Protein AF-A0A819B4U9-F1 (afdb_monomer_lite)

pLDDT: mean 70.28, std 16.07, range [28.38, 93.06]

Secondary structure (DSSP, 8-state):
-HHHHHHHHHHHTTT-----EEEEEGGGBTTGGG-SPPTTPPP---------STT-BPPPTT-SEEEEE--SS--HHHHHHHHHHHHHHHHHHHHHHSTTTS-TT----S--PPP--EEE-S--HHHHHHHHHHHHTT--EEEEETS-HHHHHHHHHHHHHHHHHHHHHHTTTT-HHHHHHHHHHHHHHHHHHHHHHHHHHHTT---SHHHHHHHHHHHHHHHHTGGGEEEEETTT--S-HHHHHHHHHHHHHHHHHHH-TT--S---HHHHHHHHHHHHT--TTHHHHHHHH-S-TT--S-HHHHHHHHHHHHHHHHHHHHHT-HHHHHHHHHTT--GGGS-HHHHHHHHHHH--THHHHHHHHHHHTT---SS-HHHHHHHHHHHHHHH-HHHHHHHHHHHTT-HHHHHHHHTTSS-HHHHHHHHHHHHHHHHHH-STTHHHHHHHHHHHHHHHHHHHHHHHHH-HHHHHHHHHSPPTTTT---HHHHHHHTT-HHHHTSHHHHHHHHHHHHHHHHHHHHHHHHHHHHGGGSTTTHHHHHHHHHHIIIIIHHHHHHHHHHHHHHHHHHHHHH-----------TT--------SS--S---HHHHHHHHHHHHHHHHTT---SPPTT-----HHHHHHHHHHHHHHHHIIIIIIHHHHHHHH-

Foldseek 3Di:
DVLVVLVVLVVVVVPDDDAAEAEEELVQAPVCVVDDDDPPDDDDDDDDDPDPDPSHDHDRPRHPYYDYDHDPDPDPLVSLLVVLVVLVVVQVVVQPVVCPPPPPPPVLVDGPGDAAEAEDQADAVSVLVSVLVSLVVLHFYEQECPSDHPSNLLQVLLVLLVVLVVVCVVPPPDDDVVNVVSVVVNVVSLVVSLVSNVVRVVVVDDDDDVVSVVSVVSSVSSNVRSLLYDYHHPPVNPDDPLVRRLSNVLSSLVVCVVVVVDDPDSDDSVLNSLVSCLVSVPPPPPVVVCVLVVPDPVPPDDPVSVVCLAVSLQSSLLVNLLVLPLVSNLSSVVVPHDQLSDDLVSLVVSLVSLDDCVVVVVVVVCVVVPPDPVDDVVVVVVVVSVVQCVQPVLLVSLVSCLVSVSLSNNVSSLVVDPLSLQSLLVSLQSLLVVLVVDPVCNVVSNVSSLVSLLVSLVVLLVVCVVPLVVSLVLQVDQDPDPRSDGSVVSCVVRVSVSNCPRPSNVVNVVVVVVVVVVVVVVVVVVVLVVCLPPPPCNVVSVLVVCCCPPPVVVLVVVLVVLLVVLLVVLVVLQPPDFDQDFDDDPPPDDDDRDRPDDPDPDDSVNVLVLLQVVVVCVVVVNDPDDSPRGPDPDPVSSVVNNVSSVVSCCCVVPVSVVVSVVSSD

Structure (mmCIF, N/CA/C/O backbone):
data_AF-A0A819B4U9-F1
#
_entry.id   AF-A0A819B4U9-F1
#
loop_
_atom_site.group_PDB
_atom_site.id
_atom_site.type_symbol
_atom_site.label_atom_id
_atom_site.label_alt_id
_atom_site.label_comp_id
_atom_site.label_asym_id
_atom_site.label_entity_id
_atom_site.label_seq_id
_atom_site.pdbx_PDB_ins_code
_atom_site.Cartn_x
_atom_site.Cartn_y
_atom_site.Cartn_z
_atom_site.occupancy
_atom_site.B_iso_or_equiv
_atom_site.auth_seq_id
_atom_site.auth_comp_id
_atom_site.auth_asym_id
_atom_site.auth_atom_id
_atom_site.pdbx_PDB_model_num
ATOM 1 N N . MET A 1 1 ? -36.085 -0.242 20.014 1.00 65.38 1 MET A N 1
ATOM 2 C CA . MET A 1 1 ? -34.631 -0.348 19.761 1.00 65.38 1 MET A CA 1
ATOM 3 C C . MET A 1 1 ? -34.239 -1.633 19.045 1.00 65.38 1 MET A C 1
ATOM 5 O O . MET A 1 1 ? -33.803 -1.528 17.912 1.00 65.38 1 MET A O 1
ATOM 9 N N . ILE A 1 2 ? -34.438 -2.826 19.621 1.00 74.75 2 ILE A N 1
ATOM 10 C CA . ILE A 1 2 ? -34.014 -4.103 18.994 1.00 74.75 2 ILE A CA 1
ATOM 11 C C . ILE A 1 2 ? -34.643 -4.323 17.602 1.00 74.75 2 ILE A C 1
ATOM 13 O O . ILE A 1 2 ? -33.929 -4.668 16.667 1.00 74.75 2 ILE A O 1
ATOM 17 N N . LYS A 1 3 ? -35.936 -4.002 17.428 1.00 77.38 3 LYS A N 1
ATOM 18 C CA . LYS A 1 3 ? -36.603 -4.029 16.109 1.00 77.38 3 LYS A CA 1
ATOM 19 C C . LYS A 1 3 ? -35.938 -3.111 15.073 1.00 77.38 3 LYS A C 1
ATOM 21 O O . LYS A 1 3 ? -35.860 -3.461 13.906 1.00 77.38 3 LYS A O 1
ATOM 26 N N . LEU A 1 4 ? -35.421 -1.957 15.509 1.00 79.44 4 LEU A N 1
ATOM 27 C CA . LEU A 1 4 ? -34.761 -0.983 14.632 1.00 79.44 4 LEU A CA 1
ATOM 28 C C . LEU A 1 4 ? -33.449 -1.559 14.071 1.00 79.44 4 LEU A C 1
ATOM 30 O O . LEU A 1 4 ? -33.202 -1.472 12.873 1.00 79.44 4 LEU A O 1
ATOM 34 N N . VAL A 1 5 ? -32.663 -2.224 14.927 1.00 80.81 5 VAL A N 1
ATOM 35 C CA . VAL A 1 5 ? -31.443 -2.949 14.527 1.00 80.81 5 VAL A CA 1
ATOM 36 C C . VAL A 1 5 ? -31.783 -4.106 13.582 1.00 80.81 5 VAL A C 1
ATOM 38 O O . VAL A 1 5 ? -31.091 -4.334 12.596 1.00 80.81 5 VAL A O 1
ATOM 41 N N . GLY A 1 6 ? -32.886 -4.814 13.839 1.00 77.44 6 GLY A N 1
ATOM 42 C CA . GLY A 1 6 ? -33.383 -5.855 12.940 1.00 77.44 6 GLY A CA 1
ATOM 43 C C . GLY A 1 6 ? -33.722 -5.317 11.548 1.00 77.44 6 GLY A C 1
ATOM 44 O O . GLY A 1 6 ? -33.319 -5.909 10.548 1.00 77.44 6 GLY A O 1
ATOM 45 N N . THR A 1 7 ? -34.417 -4.180 11.457 1.00 79.62 7 THR A N 1
ATOM 46 C CA . THR A 1 7 ? -34.771 -3.573 10.164 1.00 79.62 7 THR A CA 1
ATOM 47 C C . THR A 1 7 ? -33.556 -3.087 9.376 1.00 79.62 7 THR A C 1
ATOM 49 O O . THR A 1 7 ? -33.532 -3.260 8.162 1.00 79.62 7 THR A O 1
ATOM 52 N N . THR A 1 8 ? -32.527 -2.549 10.042 1.00 79.56 8 THR A N 1
ATOM 53 C CA . THR A 1 8 ? -31.286 -2.121 9.370 1.00 79.56 8 THR A CA 1
ATOM 54 C C . THR A 1 8 ? -30.471 -3.309 8.866 1.00 79.56 8 THR A C 1
ATOM 56 O O . THR A 1 8 ? -29.912 -3.269 7.777 1.00 79.56 8 THR A O 1
ATOM 59 N N . LEU A 1 9 ? -30.456 -4.424 9.602 1.00 77.38 9 LEU A N 1
ATOM 60 C CA . LEU A 1 9 ? -29.798 -5.643 9.123 1.00 77.38 9 LEU A CA 1
ATOM 61 C C . LEU A 1 9 ? -30.454 -6.182 7.847 1.00 77.38 9 LEU A C 1
ATOM 63 O O . LEU A 1 9 ? -29.763 -6.695 6.976 1.00 77.38 9 LEU A O 1
ATOM 67 N N . GLN A 1 10 ? -31.773 -6.037 7.703 1.00 71.44 10 GLN A N 1
ATOM 68 C CA . GLN A 1 10 ? -32.486 -6.477 6.504 1.00 71.44 10 GLN A CA 1
ATOM 69 C C . GLN A 1 10 ? -32.170 -5.624 5.271 1.00 71.44 10 GLN A C 1
ATOM 71 O O . GLN A 1 10 ? -32.164 -6.155 4.161 1.00 71.44 10 GLN A O 1
ATOM 76 N N . THR A 1 11 ? -31.918 -4.323 5.443 1.00 66.56 11 THR A N 1
ATOM 77 C CA . THR A 1 11 ? -31.529 -3.447 4.329 1.00 66.56 11 THR A CA 1
ATOM 78 C C . THR A 1 11 ? -30.106 -3.731 3.851 1.00 66.56 11 THR A C 1
ATOM 80 O O . THR A 1 11 ? -29.866 -3.695 2.647 1.00 66.56 11 THR A O 1
ATOM 83 N N . ASP A 1 12 ? -29.202 -4.097 4.767 1.00 59.16 12 ASP A N 1
ATOM 84 C CA . ASP A 1 12 ? -27.773 -4.298 4.475 1.00 59.16 12 ASP A CA 1
ATOM 85 C C . ASP A 1 12 ? -27.405 -5.756 4.125 1.00 59.16 12 ASP A C 1
ATOM 87 O O . ASP A 1 12 ? -26.353 -6.018 3.536 1.00 59.16 12 ASP A O 1
ATOM 91 N N . ALA A 1 13 ? -28.284 -6.724 4.418 1.00 53.62 13 ALA A N 1
ATOM 92 C CA . ALA A 1 13 ? -28.069 -8.158 4.170 1.00 53.62 13 ALA A CA 1
ATOM 93 C C . ALA A 1 13 ? -27.873 -8.542 2.687 1.00 53.62 13 ALA A C 1
ATOM 95 O O . ALA A 1 13 ? -27.577 -9.697 2.384 1.00 53.62 13 ALA A O 1
ATOM 96 N N . VAL A 1 14 ? -28.029 -7.607 1.747 1.00 52.91 14 VAL A N 1
ATOM 97 C CA . VAL A 1 14 ? -27.799 -7.858 0.316 1.00 52.91 14 VAL A CA 1
ATOM 98 C C . VAL A 1 14 ? -26.300 -7.993 -0.006 1.00 52.91 14 VAL A C 1
ATOM 100 O O . VAL A 1 14 ? -25.956 -8.671 -0.974 1.00 52.91 14 VAL A O 1
ATOM 103 N N . GLU A 1 15 ? -25.402 -7.412 0.804 1.00 49.66 15 GLU A N 1
ATOM 104 C CA . GLU A 1 15 ? -23.963 -7.358 0.490 1.00 49.66 15 GLU A CA 1
ATOM 105 C C . GLU A 1 15 ? -23.067 -8.225 1.395 1.00 49.66 15 GLU A C 1
ATOM 107 O O . GLU A 1 15 ? -22.071 -8.762 0.903 1.00 49.66 15 GLU A O 1
ATOM 112 N N . THR A 1 16 ? -23.402 -8.430 2.679 1.00 54.53 16 THR A N 1
ATOM 113 C CA . THR A 1 16 ? -22.626 -9.296 3.596 1.00 54.53 16 THR A CA 1
ATOM 114 C C . THR A 1 16 ? -23.483 -9.918 4.710 1.00 54.53 16 THR A C 1
ATOM 116 O O . THR A 1 16 ? -24.297 -9.237 5.327 1.00 54.53 16 THR A O 1
ATOM 119 N N . ASP A 1 17 ? -23.268 -11.205 5.016 1.00 68.31 17 ASP A N 1
ATOM 120 C CA . ASP A 1 17 ? -23.892 -11.886 6.165 1.00 68.31 17 ASP A CA 1
ATOM 121 C C . ASP A 1 17 ? -23.280 -11.373 7.484 1.00 68.31 17 ASP A C 1
ATOM 123 O O . ASP A 1 17 ? -22.279 -11.906 7.975 1.00 68.31 17 ASP A O 1
ATOM 127 N N . VAL A 1 18 ? -23.859 -10.319 8.065 1.00 78.62 18 VAL A N 1
ATOM 128 C CA . VAL A 1 18 ? -23.417 -9.775 9.359 1.00 78.62 18 VAL A CA 1
ATOM 129 C C . VAL A 1 18 ? -23.962 -10.645 10.505 1.00 78.62 18 VAL A C 1
ATOM 131 O O . VAL A 1 18 ? -25.180 -10.756 10.670 1.00 78.62 18 VAL A O 1
ATOM 134 N N . PRO A 1 19 ? -23.108 -11.268 11.343 1.00 82.75 19 PRO A N 1
ATOM 135 C CA . PRO A 1 19 ? -23.584 -12.059 12.470 1.00 82.75 19 PRO A CA 1
ATOM 136 C C . PRO A 1 19 ? -24.157 -11.152 13.570 1.00 82.75 19 PRO A C 1
ATOM 138 O O . PRO A 1 19 ? -23.435 -10.355 14.163 1.00 82.75 19 PRO A O 1
ATOM 141 N N . CYS A 1 20 ? -25.445 -11.316 13.885 1.00 85.50 20 CYS A N 1
ATOM 142 C CA . CYS A 1 20 ? -26.127 -10.605 14.965 1.00 85.50 20 CYS A CA 1
ATOM 143 C C . CYS A 1 20 ? -26.623 -11.590 16.035 1.00 85.50 20 CYS A C 1
ATOM 145 O O . CYS A 1 20 ? -27.382 -12.514 15.730 1.00 85.50 20 CYS A O 1
ATOM 147 N N . ILE A 1 21 ? -26.190 -11.392 17.286 1.00 88.00 21 ILE A N 1
ATOM 148 C CA . ILE A 1 21 ? -26.514 -12.262 18.424 1.00 88.00 21 ILE A CA 1
ATOM 149 C C . ILE A 1 21 ? -27.467 -11.529 19.372 1.00 88.00 21 ILE A C 1
ATOM 151 O O . ILE A 1 21 ? -27.104 -10.510 19.958 1.00 88.00 21 ILE A O 1
ATOM 155 N N . GLY A 1 22 ? -28.676 -12.064 19.549 1.00 85.69 22 GLY A N 1
ATOM 156 C CA . GLY A 1 22 ? -29.662 -11.544 20.495 1.00 85.69 22 GLY A CA 1
ATOM 157 C C . GLY A 1 22 ? -29.562 -12.235 21.855 1.00 85.69 22 GLY A C 1
ATOM 158 O O . GLY A 1 22 ? -29.503 -13.459 21.922 1.00 85.69 22 GLY A O 1
ATOM 159 N N . PHE A 1 23 ? -29.591 -11.476 22.950 1.00 84.00 23 PHE A N 1
ATOM 160 C CA . PHE A 1 23 ? -29.663 -12.021 24.312 1.00 84.00 23 PHE A CA 1
ATOM 161 C C . PHE A 1 23 ? -31.073 -11.819 24.872 1.00 84.00 23 PHE A C 1
ATOM 163 O O . PHE A 1 23 ? -31.561 -10.689 24.903 1.00 84.00 23 PHE A O 1
ATOM 170 N N . CYS A 1 24 ? -31.731 -12.892 25.315 1.00 78.38 24 CYS A N 1
ATOM 171 C CA . CYS A 1 24 ? -33.111 -12.833 25.806 1.00 78.38 24 CYS A CA 1
ATOM 172 C C . CYS A 1 24 ? -33.328 -13.728 27.038 1.00 78.38 24 CYS A C 1
ATOM 174 O O . CYS A 1 24 ? -32.587 -14.686 27.264 1.00 78.38 24 CYS A O 1
ATOM 176 N N . ASN A 1 25 ? -34.354 -13.420 27.837 1.00 78.19 25 ASN A N 1
ATOM 177 C CA . ASN A 1 25 ? -34.838 -14.314 28.889 1.00 78.19 25 ASN A CA 1
ATOM 178 C C . ASN A 1 25 ? -35.745 -15.375 28.263 1.00 78.19 25 ASN A C 1
ATOM 180 O O . ASN A 1 25 ? -36.705 -15.021 27.582 1.00 78.19 25 ASN A O 1
ATOM 184 N N . TRP A 1 26 ? -35.497 -16.652 28.549 1.00 76.56 26 TRP A N 1
ATOM 185 C CA . TRP A 1 26 ? -36.336 -17.753 28.079 1.00 76.56 26 TRP A CA 1
ATOM 186 C C . TRP A 1 26 ? -37.808 -17.575 28.478 1.00 76.56 26 TRP A C 1
ATOM 188 O O . TRP A 1 26 ? -38.697 -17.807 27.665 1.00 76.56 26 TRP A O 1
ATOM 198 N N . LYS A 1 27 ? -38.075 -17.103 29.704 1.00 72.56 27 LYS A N 1
ATOM 199 C CA . LYS A 1 27 ? -39.439 -16.992 30.249 1.00 72.56 27 LYS A CA 1
ATOM 200 C C . LYS A 1 27 ? -40.303 -15.910 29.604 1.00 72.56 27 LYS A C 1
ATOM 202 O O . LYS A 1 27 ? -41.519 -16.033 29.634 1.00 72.56 27 LYS A O 1
ATOM 207 N N . ARG A 1 28 ? -39.693 -14.867 29.029 1.00 70.12 28 ARG A N 1
ATOM 208 C CA . ARG A 1 28 ? -40.418 -13.740 28.410 1.00 70.12 28 ARG A CA 1
ATOM 209 C C . ARG A 1 28 ? -40.805 -13.995 26.956 1.00 70.12 28 ARG A C 1
ATOM 211 O O . ARG A 1 28 ? -41.387 -13.120 26.327 1.00 70.12 28 ARG A O 1
ATOM 218 N N . ILE A 1 29 ? -40.450 -15.148 26.393 1.00 72.94 29 ILE A N 1
ATOM 219 C CA . ILE A 1 29 ? -40.743 -15.457 24.994 1.00 72.94 29 ILE A CA 1
ATOM 220 C C . ILE A 1 29 ? -42.171 -15.995 24.897 1.00 72.94 29 ILE A C 1
ATOM 222 O O . ILE A 1 29 ? -42.503 -17.025 25.488 1.00 72.94 29 ILE A O 1
ATOM 226 N N . SER A 1 30 ? -42.999 -15.313 24.104 1.00 60.31 30 SER A N 1
ATOM 227 C CA . SER A 1 30 ? -44.439 -15.584 23.956 1.00 60.31 30 SER A CA 1
ATOM 228 C C . SER A 1 30 ? -44.785 -17.011 23.492 1.00 60.31 30 SER A C 1
ATOM 230 O O . SER A 1 30 ? -45.902 -17.479 23.701 1.00 60.31 30 SER A O 1
ATOM 232 N N . ALA A 1 31 ? -43.837 -17.743 22.893 1.00 55.94 31 ALA A N 1
ATOM 233 C CA . ALA A 1 31 ? -44.048 -19.087 22.343 1.00 55.94 31 ALA A CA 1
ATOM 234 C C . ALA A 1 31 ? -43.418 -20.233 23.160 1.00 55.94 31 ALA A C 1
ATOM 236 O O . ALA A 1 31 ? -43.199 -21.330 22.638 1.00 55.94 31 ALA A O 1
ATOM 237 N N . THR A 1 32 ? -43.153 -20.030 24.455 1.00 54.00 32 THR A N 1
ATOM 238 C CA . THR A 1 32 ? -42.636 -21.088 25.353 1.00 54.00 32 THR A CA 1
ATOM 239 C C . THR A 1 32 ? -43.545 -22.326 25.470 1.00 54.00 32 THR A C 1
ATOM 241 O O . THR A 1 32 ? -43.107 -23.365 25.970 1.00 54.00 32 THR A O 1
ATOM 244 N N . ASN A 1 33 ? -44.761 -22.281 24.912 1.00 50.53 33 ASN A N 1
ATOM 245 C CA . ASN A 1 33 ? -45.681 -23.416 24.780 1.00 50.53 33 ASN A CA 1
ATOM 246 C C . ASN A 1 33 ? -45.122 -24.610 23.970 1.00 50.53 33 ASN A C 1
ATOM 248 O O . ASN A 1 33 ? -45.697 -25.696 24.037 1.00 50.53 33 ASN A O 1
ATOM 252 N N . HIS A 1 34 ? -44.011 -24.459 23.234 1.00 52.78 34 HIS A N 1
ATOM 253 C CA . HIS A 1 34 ? -43.407 -25.546 22.444 1.00 52.78 34 HIS A CA 1
ATOM 254 C C . HIS A 1 34 ? -42.385 -26.433 23.191 1.00 52.78 34 HIS A C 1
ATOM 256 O O . HIS A 1 34 ? -41.946 -27.441 22.637 1.00 52.78 34 HIS A O 1
ATOM 262 N N . GLY A 1 35 ? -42.063 -26.144 24.459 1.00 55.50 35 GLY A N 1
ATOM 263 C CA . GLY A 1 35 ? -41.141 -26.957 25.270 1.00 55.50 35 GLY A CA 1
ATOM 264 C C . GLY A 1 35 ? -39.661 -26.845 24.857 1.00 55.50 35 GLY A C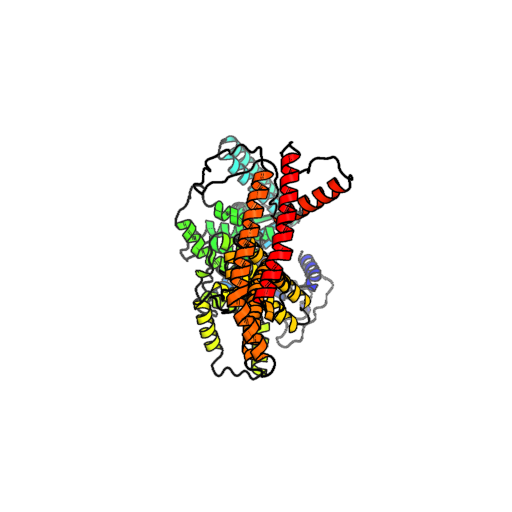 1
ATOM 265 O O . GLY A 1 35 ? -39.325 -26.311 23.803 1.00 55.50 35 GLY A O 1
ATOM 266 N N . LYS A 1 36 ? -38.740 -27.321 25.715 1.00 60.03 36 LYS A N 1
ATOM 267 C CA . LYS A 1 36 ? -37.293 -27.320 25.412 1.00 60.03 36 LYS A CA 1
ATOM 268 C C . LYS A 1 36 ? -37.013 -28.230 24.200 1.00 60.03 36 LYS A C 1
ATOM 270 O O . LYS A 1 36 ? -37.485 -29.370 24.200 1.00 60.03 36 LYS A O 1
ATOM 275 N N . PRO A 1 37 ? -36.239 -27.776 23.195 1.00 57.56 37 PRO A N 1
ATOM 276 C CA . PRO A 1 37 ? -35.918 -28.593 22.031 1.00 57.56 37 PRO A CA 1
ATOM 277 C C . PRO A 1 37 ? -35.117 -29.829 22.455 1.00 57.56 37 PRO A C 1
ATOM 279 O O . PRO A 1 37 ? -34.072 -29.718 23.095 1.00 57.56 37 PRO A O 1
ATOM 282 N N . ASN A 1 38 ? -35.595 -31.021 22.094 1.00 59.03 38 ASN A N 1
ATOM 283 C CA . ASN A 1 38 ? -34.804 -32.246 22.221 1.00 59.03 38 ASN A CA 1
ATOM 284 C C . ASN A 1 38 ? -33.753 -32.282 21.100 1.00 59.03 38 ASN A C 1
ATOM 286 O O . ASN A 1 38 ? -34.089 -32.005 19.949 1.00 59.03 38 ASN A O 1
ATOM 290 N N . ASN A 1 39 ? -32.520 -32.712 21.406 1.00 57.25 39 ASN A N 1
ATOM 291 C CA . ASN A 1 39 ? -31.354 -32.740 20.493 1.00 57.25 39 ASN A CA 1
ATOM 292 C C . ASN A 1 39 ? -31.568 -33.430 19.121 1.00 57.25 39 ASN A C 1
ATOM 294 O O . ASN A 1 39 ? -30.709 -33.324 18.253 1.00 57.25 39 ASN A O 1
ATOM 298 N N . ASN A 1 40 ? -32.693 -34.121 18.908 1.00 56.06 40 ASN A N 1
ATOM 299 C CA . ASN A 1 40 ? -33.017 -34.860 17.685 1.00 56.06 40 ASN A CA 1
ATOM 300 C C . ASN A 1 40 ? -34.113 -34.205 16.812 1.00 56.06 40 ASN A C 1
ATOM 302 O O . ASN A 1 40 ? -34.609 -34.853 15.889 1.00 56.06 40 ASN A O 1
ATOM 306 N N . GLN A 1 41 ? -34.547 -32.970 17.088 1.00 56.31 41 GLN A N 1
ATOM 307 C CA . GLN A 1 41 ? -35.626 -32.328 16.322 1.00 56.31 41 GLN A CA 1
ATOM 308 C C . GLN A 1 41 ? -35.136 -31.524 15.104 1.00 56.31 41 GLN A C 1
ATOM 310 O O . GLN A 1 41 ? -34.088 -30.884 15.118 1.00 56.31 41 GLN A O 1
ATOM 315 N N . ARG A 1 42 ? -35.946 -31.592 14.034 1.00 57.00 42 ARG A N 1
ATOM 316 C CA . ARG A 1 42 ? -35.899 -30.760 12.815 1.00 57.00 42 ARG A CA 1
ATOM 317 C C . ARG A 1 42 ? -35.962 -29.262 13.166 1.00 57.00 42 ARG A C 1
ATOM 319 O O . ARG A 1 42 ? -36.405 -28.951 14.270 1.00 57.00 42 ARG A O 1
ATOM 326 N N . PRO A 1 43 ? -35.576 -28.348 12.248 1.00 59.81 43 PRO A N 1
ATOM 327 C CA . PRO A 1 43 ? -35.729 -26.909 12.465 1.00 59.81 43 PRO A CA 1
ATOM 328 C C . PRO A 1 43 ? -37.139 -26.593 12.970 1.00 59.81 43 PRO A C 1
ATOM 330 O O . PRO A 1 43 ? -38.129 -26.931 12.319 1.00 59.81 43 PRO A O 1
ATOM 333 N N . ILE A 1 44 ? -37.209 -26.004 14.163 1.00 65.56 44 ILE A N 1
ATOM 334 C CA . ILE A 1 44 ? -38.459 -25.563 14.774 1.00 65.56 44 ILE A CA 1
ATOM 335 C C . ILE A 1 44 ? -38.789 -24.228 14.124 1.00 65.56 44 ILE A C 1
ATOM 337 O O . ILE A 1 44 ? -38.058 -23.252 14.290 1.00 65.56 44 ILE A O 1
ATOM 341 N N . GLN A 1 45 ? -39.857 -24.208 13.336 1.00 62.75 45 GLN A N 1
ATOM 342 C CA . GLN A 1 45 ? -40.370 -22.974 12.771 1.00 62.75 45 GLN A CA 1
ATOM 343 C C . GLN A 1 45 ? -41.129 -22.238 13.874 1.00 62.75 45 GLN A C 1
ATOM 345 O O . GLN A 1 45 ? -42.043 -22.792 14.481 1.00 62.75 45 GLN A O 1
ATOM 350 N N . HIS A 1 46 ? -40.677 -21.027 14.181 1.00 63.84 46 HIS A N 1
ATOM 351 C CA . HIS A 1 46 ? -41.288 -20.179 15.189 1.00 63.84 46 HIS A CA 1
ATOM 352 C C . HIS A 1 46 ? -42.244 -19.222 14.479 1.00 63.84 46 HIS A C 1
ATOM 354 O O . HIS A 1 46 ? -41.802 -18.364 13.714 1.00 63.84 46 HIS A O 1
ATOM 360 N N . ASP A 1 47 ? -43.544 -19.384 14.703 1.00 59.78 47 ASP A N 1
ATOM 361 C CA . ASP A 1 47 ? -44.546 -18.497 14.118 1.00 59.78 47 ASP A CA 1
ATOM 362 C C . ASP A 1 47 ? -44.606 -17.176 14.904 1.00 59.78 47 ASP A C 1
ATOM 364 O O . ASP A 1 47 ? -44.363 -17.144 16.116 1.00 59.78 47 ASP A O 1
ATOM 368 N N . GLN A 1 48 ? -44.899 -16.069 14.213 1.00 57.88 48 GLN A N 1
ATOM 369 C CA . GLN A 1 48 ? -45.185 -14.780 14.851 1.00 57.88 48 GLN A CA 1
ATOM 370 C C . GLN A 1 48 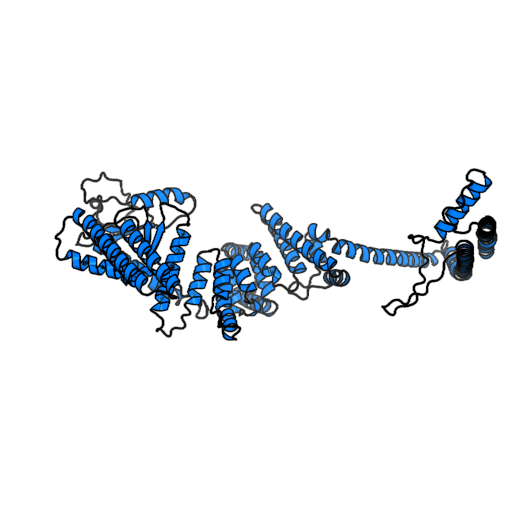? -46.572 -14.868 15.503 1.00 57.88 48 GLN A C 1
ATOM 372 O O . GLN A 1 48 ? -47.584 -14.963 14.807 1.00 57.88 48 GLN A O 1
ATOM 377 N N . ILE A 1 49 ? -46.622 -14.899 16.836 1.00 57.78 49 ILE A N 1
ATOM 378 C CA . ILE A 1 49 ? -47.867 -15.007 17.608 1.00 57.78 49 ILE A CA 1
ATOM 379 C C . ILE A 1 49 ? -48.215 -13.632 18.169 1.00 57.78 49 ILE A C 1
ATOM 381 O O . ILE A 1 49 ? -47.401 -13.048 18.872 1.00 57.78 49 ILE A O 1
ATOM 385 N N . ASN A 1 50 ? -49.453 -13.176 17.944 1.00 50.88 50 ASN A N 1
ATOM 386 C CA . ASN A 1 50 ? -49.987 -11.943 18.528 1.00 50.88 50 ASN A CA 1
ATOM 387 C C . ASN A 1 50 ? -49.713 -11.865 20.040 1.00 50.88 50 ASN A C 1
ATOM 389 O O . ASN A 1 50 ? -50.179 -12.711 20.801 1.00 50.88 50 ASN A O 1
ATOM 393 N N . ILE A 1 51 ? -48.996 -10.819 20.450 1.00 57.34 51 ILE A N 1
ATOM 394 C CA . ILE A 1 51 ? -48.640 -10.501 21.838 1.00 57.34 51 ILE A CA 1
ATOM 395 C C . ILE A 1 51 ? -49.903 -10.493 22.718 1.00 57.34 51 ILE A C 1
ATOM 397 O O . ILE A 1 51 ? -50.784 -9.649 22.548 1.00 57.34 51 ILE A O 1
ATOM 401 N N . THR A 1 52 ? -50.005 -11.447 23.649 1.00 50.34 52 THR A N 1
ATOM 402 C CA . THR A 1 52 ? -51.173 -11.630 24.531 1.00 50.34 52 THR A CA 1
ATOM 403 C C . THR A 1 52 ? -51.069 -10.890 25.866 1.00 50.34 52 THR A C 1
ATOM 405 O O . THR A 1 52 ? -52.100 -10.633 26.488 1.00 50.34 52 THR A O 1
ATOM 408 N N . SER A 1 53 ? -49.861 -10.523 26.308 1.00 56.38 53 SER A N 1
ATOM 409 C CA . SER A 1 53 ? -49.619 -9.765 27.543 1.00 56.38 53 SER A CA 1
ATOM 410 C C . SER A 1 53 ? -48.517 -8.710 27.368 1.00 56.38 53 SER A C 1
ATOM 412 O O . SER A 1 53 ? -47.712 -8.791 26.447 1.00 56.38 53 SER A O 1
ATOM 414 N N . ILE A 1 54 ? -48.491 -7.702 28.248 1.00 54.06 54 ILE A N 1
ATOM 415 C CA . ILE A 1 54 ? -47.520 -6.586 28.218 1.00 54.06 54 ILE A CA 1
ATOM 416 C C . ILE A 1 54 ? -46.078 -7.068 28.493 1.00 54.06 54 ILE A C 1
ATOM 418 O O . ILE A 1 54 ? -45.129 -6.413 28.067 1.00 54.06 54 ILE A O 1
ATOM 422 N N . ASP A 1 55 ? -45.918 -8.220 29.153 1.00 55.72 55 ASP A N 1
ATOM 423 C CA . ASP A 1 55 ? -44.618 -8.788 29.538 1.00 55.72 55 ASP A CA 1
ATOM 424 C C . ASP A 1 55 ? -44.063 -9.814 28.532 1.00 55.72 55 ASP A C 1
ATOM 426 O O . ASP A 1 55 ? -42.879 -10.165 28.598 1.00 55.72 55 ASP A O 1
ATOM 430 N N . ASP A 1 56 ? -44.884 -10.260 27.575 1.00 63.72 56 ASP A N 1
ATOM 431 C CA . ASP A 1 56 ? -44.480 -11.196 26.526 1.00 63.72 56 ASP A CA 1
ATOM 432 C C . ASP A 1 56 ? -43.751 -10.464 25.388 1.00 63.72 56 ASP A C 1
ATOM 434 O O . ASP A 1 56 ? -44.243 -9.492 24.813 1.00 63.72 56 ASP A O 1
ATOM 438 N N . CYS A 1 57 ? -42.568 -10.955 25.025 1.00 67.06 57 CYS A N 1
ATOM 439 C CA . CYS A 1 57 ? -41.734 -10.420 23.954 1.00 67.06 57 CYS A CA 1
ATOM 440 C C . CYS A 1 57 ? -41.573 -11.440 22.818 1.00 67.06 57 CYS A C 1
ATOM 442 O O . CYS A 1 57 ? -41.319 -12.625 23.041 1.00 67.06 57 CYS A O 1
ATOM 444 N N . GLU A 1 58 ? -41.672 -10.965 21.578 1.00 73.75 58 GLU A N 1
ATOM 445 C CA . GLU A 1 58 ? -41.369 -11.751 20.378 1.00 73.75 58 GLU A CA 1
ATOM 446 C C . GLU A 1 58 ? -39.864 -11.732 20.074 1.00 73.75 58 GLU A C 1
ATOM 448 O O . GLU A 1 58 ? -39.185 -10.721 20.282 1.00 73.75 58 GLU A O 1
ATOM 453 N N . LEU A 1 59 ? -39.348 -12.845 19.545 1.00 76.56 59 LEU A N 1
ATOM 454 C CA . LEU A 1 59 ? -37.996 -12.905 18.993 1.00 76.56 59 LEU A CA 1
ATOM 455 C C . LEU A 1 59 ? -37.958 -12.226 17.620 1.00 76.56 59 LEU A C 1
ATOM 457 O O . LEU A 1 59 ? -38.844 -12.413 16.789 1.00 76.56 59 LEU A O 1
ATOM 461 N N . GLU A 1 60 ? -36.906 -11.450 17.380 1.00 78.31 60 GLU A N 1
ATOM 462 C CA . GLU A 1 60 ? -36.724 -10.701 16.137 1.00 78.31 60 GLU A CA 1
ATOM 463 C C . GLU A 1 60 ? -36.202 -11.608 15.010 1.00 78.31 60 GLU A C 1
ATOM 465 O O . GLU A 1 60 ? -35.189 -12.287 15.174 1.00 78.31 60 GLU A O 1
ATOM 470 N N . SER A 1 61 ? -36.846 -11.599 13.840 1.00 76.12 61 SER A N 1
ATOM 471 C CA . SER A 1 61 ? -36.550 -12.559 12.761 1.00 76.12 61 SER A CA 1
ATOM 472 C C . SER A 1 61 ? -35.187 -12.355 12.102 1.00 76.12 61 SER A C 1
ATOM 474 O O . SER A 1 61 ? -34.646 -13.284 11.510 1.00 76.12 61 SER A O 1
ATOM 476 N N . ASN A 1 62 ? -34.633 -11.146 12.200 1.00 79.69 62 ASN A N 1
ATOM 477 C CA . ASN A 1 62 ? -33.443 -10.741 11.448 1.00 79.69 62 ASN A CA 1
ATOM 478 C C . ASN A 1 62 ? -32.122 -10.990 12.207 1.00 79.69 62 ASN A C 1
ATOM 480 O O . ASN A 1 62 ? -31.056 -10.605 11.733 1.00 79.69 62 ASN A O 1
ATOM 484 N N . HIS A 1 63 ? -32.170 -11.618 13.387 1.00 82.31 63 HIS A N 1
ATOM 485 C CA . HIS A 1 63 ? -30.965 -12.032 14.115 1.00 82.31 63 HIS A CA 1
ATOM 486 C C . HIS A 1 63 ? -30.460 -13.384 13.604 1.00 82.31 63 HIS A C 1
ATOM 488 O O . HIS A 1 63 ? -31.250 -14.262 13.263 1.00 82.31 63 HIS A O 1
ATOM 494 N N . THR A 1 64 ? -29.140 -13.587 13.600 1.00 83.38 64 THR A N 1
ATOM 495 C CA . THR A 1 64 ? -28.556 -14.861 13.150 1.00 83.38 64 THR A CA 1
ATOM 496 C C . THR A 1 64 ? -28.522 -15.904 14.264 1.00 83.38 64 THR A C 1
ATOM 498 O O . THR A 1 64 ? -28.676 -17.092 13.994 1.00 83.38 64 THR A O 1
ATOM 501 N N . HIS A 1 65 ? -28.323 -15.476 15.516 1.00 86.69 65 HIS A N 1
ATOM 502 C CA . HIS A 1 65 ? -28.247 -16.358 16.682 1.00 86.69 65 HIS A CA 1
ATOM 503 C C . HIS A 1 65 ? -28.950 -15.739 17.896 1.00 86.69 65 HIS A C 1
ATOM 505 O O . HIS A 1 65 ? -29.000 -14.519 18.046 1.00 86.69 65 HIS A O 1
ATOM 511 N N . PHE A 1 66 ? -29.418 -16.591 18.811 1.00 84.12 66 PHE A N 1
ATOM 512 C CA . PHE A 1 66 ? -29.979 -16.182 20.098 1.00 84.12 66 PHE A CA 1
ATOM 513 C C . PHE A 1 66 ? -29.313 -16.921 21.259 1.00 84.12 66 PHE A C 1
ATOM 515 O O . PHE A 1 66 ? -29.092 -18.130 21.196 1.00 84.12 66 PHE A O 1
ATOM 522 N N . VAL A 1 67 ? -29.038 -16.192 22.339 1.00 85.06 67 VAL A N 1
ATOM 523 C CA . VAL A 1 67 ? -28.607 -16.726 23.633 1.00 85.06 67 VAL A CA 1
ATOM 524 C C . VAL A 1 67 ? -29.745 -16.520 24.623 1.00 85.06 67 VAL A C 1
ATOM 526 O O . VAL A 1 67 ? -30.138 -15.388 24.915 1.00 85.06 67 VAL A O 1
ATOM 529 N N . LEU A 1 68 ? -30.288 -17.629 25.119 1.00 82.31 68 LEU A N 1
ATOM 530 C CA . LEU A 1 68 ? -31.473 -17.644 25.970 1.00 82.31 68 LEU A CA 1
ATOM 531 C C . LEU A 1 68 ? -31.071 -17.983 27.405 1.00 82.31 68 LEU A C 1
ATOM 533 O O . LEU A 1 68 ? -30.525 -19.057 27.663 1.00 82.31 68 LEU A O 1
ATOM 537 N N . PHE A 1 69 ? -31.332 -17.067 28.336 1.00 78.44 69 PHE A N 1
ATOM 538 C CA . PHE A 1 69 ? -31.073 -17.276 29.758 1.00 78.44 69 PHE A CA 1
ATOM 539 C C . PHE A 1 69 ? -32.308 -17.858 30.442 1.00 78.44 69 PHE A C 1
ATOM 541 O O . PHE A 1 69 ? -33.375 -17.254 30.413 1.00 78.44 69 PHE A O 1
ATOM 548 N N . ASP A 1 70 ? -32.147 -19.013 31.082 1.00 75.44 70 ASP A N 1
ATOM 549 C CA . ASP A 1 70 ? -33.172 -19.658 31.908 1.00 75.44 70 ASP A CA 1
ATOM 550 C C . ASP A 1 70 ? -32.929 -19.265 33.374 1.00 75.44 70 ASP A C 1
ATOM 552 O O . ASP A 1 70 ? -32.362 -20.029 34.155 1.00 75.44 70 ASP A O 1
ATOM 556 N N . HIS A 1 71 ? -33.221 -18.006 33.726 1.00 62.56 71 HIS A N 1
ATOM 557 C CA . HIS A 1 71 ? -33.098 -17.530 35.107 1.00 62.56 71 HIS A CA 1
ATOM 558 C C . HIS A 1 71 ? -34.452 -17.456 35.806 1.00 62.56 71 HIS A C 1
ATOM 560 O O . HIS A 1 71 ? -35.461 -17.059 35.230 1.00 62.56 71 HIS A O 1
ATOM 566 N N . GLU A 1 72 ? -34.464 -17.833 37.087 1.00 56.66 72 GLU A N 1
ATOM 567 C CA . GLU A 1 72 ? -35.677 -17.834 37.904 1.00 56.66 72 GLU A CA 1
ATOM 568 C C . GLU A 1 72 ? -36.209 -16.425 38.194 1.00 56.66 72 GLU A C 1
ATOM 570 O O . GLU A 1 72 ? -37.412 -16.282 38.397 1.00 56.66 72 GLU A O 1
ATOM 575 N N . ILE A 1 73 ? -35.340 -15.410 38.149 1.00 52.75 73 ILE A N 1
ATOM 576 C CA . ILE A 1 73 ? -35.645 -14.013 38.467 1.00 52.75 73 ILE A CA 1
ATOM 577 C C . ILE A 1 73 ? -35.789 -13.220 37.161 1.00 52.75 73 ILE A C 1
ATOM 579 O O . ILE A 1 73 ? -34.817 -13.077 36.417 1.00 52.75 73 ILE A O 1
ATOM 583 N N . ASP A 1 74 ? -36.974 -12.660 36.915 1.00 55.38 74 ASP A N 1
ATOM 584 C CA . ASP A 1 74 ? -37.358 -11.909 35.703 1.00 55.38 74 ASP A CA 1
ATOM 585 C C . ASP A 1 74 ? -36.703 -10.516 35.560 1.00 55.38 74 ASP A C 1
ATOM 587 O O . ASP A 1 74 ? -37.201 -9.647 34.837 1.00 55.38 74 ASP A O 1
ATOM 591 N N . ASN A 1 75 ? -35.561 -10.284 36.214 1.00 65.56 75 ASN A N 1
ATOM 592 C CA . ASN A 1 75 ? -34.887 -8.990 36.202 1.00 65.56 75 ASN A CA 1
ATOM 593 C C . ASN A 1 75 ? -34.038 -8.833 34.934 1.00 65.56 75 ASN A C 1
ATOM 595 O O . ASN A 1 75 ? -32.951 -9.402 34.815 1.00 65.56 75 ASN A O 1
ATOM 599 N N . VAL A 1 76 ? -34.522 -7.996 34.011 1.00 66.75 76 VAL A N 1
ATOM 600 C CA . VAL A 1 76 ? -33.834 -7.569 32.774 1.00 66.75 76 VAL A CA 1
ATOM 601 C C . VAL A 1 76 ? -32.404 -7.083 33.046 1.00 66.75 76 VAL A C 1
ATOM 603 O O . VAL A 1 76 ? -31.492 -7.350 32.266 1.00 66.75 76 VAL A O 1
ATOM 606 N N . GLU A 1 77 ? -32.200 -6.430 34.187 1.00 69.06 77 GLU A N 1
ATOM 607 C CA . GLU A 1 77 ? -30.910 -5.926 34.660 1.00 69.06 77 GLU A CA 1
ATOM 608 C C . GLU A 1 77 ? -29.846 -7.031 34.789 1.00 69.06 77 GLU A C 1
ATOM 610 O O . GLU A 1 77 ? -28.742 -6.899 34.263 1.00 69.06 77 GLU A O 1
ATOM 615 N N . ASN A 1 78 ? -30.189 -8.177 35.384 1.00 74.19 78 ASN A N 1
ATOM 616 C CA . ASN A 1 78 ? -29.242 -9.278 35.594 1.00 74.19 78 ASN A CA 1
ATOM 617 C C . ASN A 1 78 ? -28.759 -9.897 34.276 1.00 74.19 78 ASN A C 1
ATOM 619 O O . ASN A 1 78 ? -27.623 -10.362 34.180 1.00 74.19 78 ASN A O 1
ATOM 623 N N . ILE A 1 79 ? -29.613 -9.905 33.252 1.00 75.31 79 ILE A N 1
ATOM 624 C CA . ILE A 1 79 ? -29.270 -10.423 31.923 1.00 75.31 79 ILE A CA 1
ATOM 625 C C . ILE A 1 79 ? -28.267 -9.497 31.240 1.00 75.31 79 ILE A C 1
ATOM 627 O O . ILE A 1 79 ? -27.281 -9.967 30.674 1.00 75.31 79 ILE A O 1
ATOM 631 N N . GLN A 1 80 ? -28.492 -8.186 31.319 1.00 76.38 80 GLN A N 1
ATOM 632 C CA . GLN A 1 80 ? -27.594 -7.193 30.734 1.00 76.38 80 GLN A CA 1
ATOM 633 C C . GLN A 1 80 ? -26.227 -7.172 31.440 1.00 76.38 80 GLN A C 1
ATOM 635 O O . GLN A 1 80 ? -25.201 -7.081 30.770 1.00 76.38 80 GLN A O 1
ATOM 640 N N . LEU A 1 81 ? -26.192 -7.365 32.763 1.00 81.19 81 LEU A N 1
ATOM 641 C CA . LEU A 1 81 ? -24.941 -7.505 33.518 1.00 81.19 81 LEU A CA 1
ATOM 642 C C . LEU A 1 81 ? -24.161 -8.770 33.119 1.00 81.19 81 LEU A C 1
ATOM 644 O O . LEU A 1 81 ? -22.966 -8.699 32.829 1.00 81.19 81 LEU A O 1
ATOM 648 N N . LYS A 1 82 ? -24.837 -9.923 33.016 1.00 81.06 82 LYS A N 1
ATOM 649 C CA . LYS A 1 82 ? -24.215 -11.178 32.551 1.00 81.06 82 LYS A CA 1
ATOM 650 C C . LYS A 1 82 ? -23.709 -11.090 31.119 1.00 81.06 82 LYS A C 1
ATOM 652 O O . LYS A 1 82 ? -22.667 -11.658 30.802 1.00 81.06 82 LYS A O 1
ATOM 657 N N . ARG A 1 83 ? -24.429 -10.375 30.254 1.00 84.31 83 ARG A N 1
ATOM 658 C CA . ARG A 1 83 ? -23.975 -10.087 28.893 1.00 84.31 83 ARG A CA 1
ATOM 659 C C . ARG A 1 83 ? -22.627 -9.360 28.916 1.00 84.31 83 ARG A C 1
ATOM 661 O O . ARG A 1 83 ? -21.710 -9.817 28.242 1.00 84.31 83 ARG A O 1
ATOM 668 N N . GLY A 1 84 ? -22.488 -8.312 29.732 1.00 80.56 84 GLY A N 1
ATOM 669 C CA . GLY A 1 84 ? -21.220 -7.589 29.885 1.00 80.56 84 GLY A CA 1
ATOM 670 C C . GLY A 1 84 ? -20.075 -8.477 30.391 1.00 80.56 84 GLY A C 1
ATOM 671 O O . GLY A 1 84 ? -18.940 -8.367 29.924 1.00 80.56 84 GLY A O 1
ATOM 672 N N . GLU A 1 85 ? -20.364 -9.422 31.292 1.00 82.38 85 GLU A N 1
ATOM 673 C CA . GLU A 1 85 ? -19.375 -10.405 31.752 1.00 82.38 85 GLU A CA 1
ATOM 674 C C . GLU A 1 85 ? -18.918 -11.347 30.623 1.00 82.38 85 GLU A C 1
ATOM 676 O O . GLU A 1 85 ? -17.715 -11.556 30.449 1.00 82.38 85 GLU A O 1
ATOM 681 N N . ILE A 1 86 ? -19.852 -11.879 29.827 1.00 83.94 86 ILE A N 1
ATOM 682 C CA . ILE A 1 86 ? -19.552 -12.760 28.685 1.00 83.94 86 ILE A CA 1
ATOM 683 C C . ILE A 1 86 ? -18.735 -12.017 27.631 1.00 83.94 86 ILE A C 1
ATOM 685 O O . ILE A 1 86 ? -17.716 -12.529 27.170 1.00 83.94 86 ILE A O 1
ATOM 689 N N . GLU A 1 87 ? -19.155 -10.805 27.269 1.00 83.69 87 GLU A N 1
ATOM 690 C CA . GLU A 1 87 ? -18.438 -9.934 26.339 1.00 83.69 87 GLU A CA 1
ATOM 691 C C . GLU A 1 87 ? -16.983 -9.759 26.805 1.00 83.69 87 GLU A C 1
ATOM 693 O O . GLU A 1 87 ? -16.043 -10.019 26.052 1.00 83.69 87 GLU A O 1
ATOM 698 N N . ARG A 1 88 ? -16.764 -9.479 28.092 1.00 77.81 88 ARG A N 1
ATOM 699 C CA . ARG A 1 88 ? -15.417 -9.362 28.664 1.00 77.81 88 ARG A CA 1
ATOM 700 C C . ARG A 1 88 ? -14.624 -10.670 28.667 1.00 77.81 88 ARG A C 1
ATOM 702 O O . ARG A 1 88 ? -13.411 -10.666 28.455 1.00 77.81 88 ARG A O 1
ATOM 709 N N . GLN A 1 89 ? -15.264 -11.799 28.947 1.00 78.69 89 GLN A N 1
ATOM 710 C CA . GLN A 1 89 ? -14.591 -13.093 28.857 1.00 78.69 89 GLN A CA 1
ATOM 711 C C . GLN A 1 89 ? -14.185 -13.394 27.412 1.00 78.69 89 GLN A C 1
ATOM 713 O O . GLN A 1 89 ? -13.104 -13.935 27.191 1.00 78.69 89 GLN A O 1
ATOM 718 N N . LEU A 1 90 ? -14.975 -12.986 26.417 1.00 78.25 90 LEU A N 1
ATOM 719 C CA . LEU A 1 90 ? -14.624 -13.128 25.003 1.00 78.25 90 LEU A CA 1
ATOM 720 C C . LEU A 1 90 ? -13.416 -12.267 24.614 1.00 78.25 90 LEU A C 1
ATOM 722 O O . LEU A 1 90 ? -12.526 -12.766 23.922 1.00 78.25 90 LEU A O 1
ATOM 726 N N . SER A 1 91 ? -13.316 -11.023 25.100 1.00 73.56 91 SER A N 1
ATOM 727 C CA . SER A 1 91 ? -12.111 -10.214 24.847 1.00 73.56 91 SER A CA 1
ATOM 728 C C . SER A 1 91 ? -10.858 -10.797 25.500 1.00 73.56 91 SER A C 1
ATOM 730 O O . SER A 1 91 ? -9.770 -10.673 24.933 1.00 73.56 91 SER A O 1
ATOM 732 N N . LYS A 1 92 ? -10.999 -11.472 26.652 1.00 69.31 92 LYS A N 1
ATOM 733 C CA . LYS A 1 92 ? -9.886 -12.112 27.371 1.00 69.31 92 LYS A CA 1
ATOM 734 C C . LYS A 1 92 ? -9.479 -13.476 26.801 1.00 69.31 92 LYS A C 1
ATOM 736 O O . LYS A 1 92 ? -8.303 -13.706 26.570 1.00 69.31 92 LYS A O 1
ATOM 741 N N . THR A 1 93 ? -10.417 -14.382 26.545 1.00 59.28 93 THR A N 1
ATOM 742 C CA . THR A 1 93 ? -10.142 -15.787 26.159 1.00 59.28 93 THR A CA 1
ATOM 743 C C . THR A 1 93 ? -9.524 -15.941 24.768 1.00 59.28 93 THR A C 1
ATOM 745 O O . THR A 1 93 ? -8.744 -16.865 24.525 1.00 59.28 93 THR A O 1
ATOM 748 N N . LEU A 1 94 ? -9.796 -15.017 23.843 1.00 53.47 94 LEU A N 1
ATOM 749 C CA . LEU A 1 94 ? -9.138 -15.004 22.532 1.00 53.47 94 LEU A CA 1
ATOM 750 C C . LEU A 1 94 ? -7.630 -14.696 22.612 1.00 53.47 94 LEU A C 1
ATOM 752 O O . LEU A 1 94 ? -6.908 -15.005 21.659 1.00 53.47 94 LEU A O 1
ATOM 756 N N . LEU A 1 95 ? -7.138 -14.169 23.744 1.00 49.22 95 LEU A N 1
ATOM 757 C CA . LEU A 1 95 ? -5.703 -14.042 24.021 1.00 49.22 95 LEU A CA 1
ATOM 758 C C . LEU A 1 95 ? -5.030 -15.400 24.260 1.00 49.22 95 LEU A C 1
ATOM 760 O O . LEU A 1 95 ? -3.873 -15.566 23.886 1.00 49.22 95 LEU A O 1
ATOM 764 N N . GLU A 1 96 ? -5.736 -16.364 24.854 1.00 43.19 96 GLU A N 1
ATOM 765 C CA . GLU A 1 96 ? -5.167 -17.646 25.297 1.00 43.19 96 GLU A CA 1
ATOM 766 C C . GLU A 1 96 ? -5.255 -18.734 24.217 1.00 43.19 96 GLU A C 1
ATOM 768 O O . GLU A 1 96 ? -4.357 -19.558 24.077 1.00 43.19 96 GLU A O 1
ATOM 773 N N . ASN A 1 97 ? -6.301 -18.721 23.385 1.00 38.84 97 ASN A N 1
ATOM 774 C CA . ASN A 1 97 ? -6.527 -19.796 22.410 1.00 38.84 97 ASN A CA 1
ATOM 775 C C . ASN A 1 97 ? -5.731 -19.656 21.097 1.00 38.84 97 ASN A C 1
ATOM 777 O O . ASN A 1 97 ? -5.599 -20.632 20.357 1.00 38.84 97 ASN A O 1
ATOM 781 N N . LYS A 1 98 ? -5.175 -18.475 20.785 1.00 46.03 98 LYS A N 1
ATOM 782 C CA . LYS A 1 98 ? -4.298 -18.285 19.607 1.00 46.03 98 LYS A CA 1
ATOM 783 C C . LYS A 1 98 ? -2.815 -18.519 19.893 1.00 46.03 98 LYS A C 1
ATOM 785 O O . LYS A 1 98 ? -2.071 -18.772 18.952 1.00 46.03 98 LYS A O 1
ATOM 790 N N . THR A 1 99 ? -2.382 -18.477 21.152 1.00 39.47 99 THR A N 1
ATOM 791 C CA . THR A 1 99 ? -0.978 -18.730 21.523 1.00 39.47 99 THR A CA 1
ATOM 792 C C . THR A 1 99 ? -0.605 -20.213 21.473 1.00 39.47 99 THR A C 1
ATOM 794 O O . THR A 1 99 ? 0.576 -20.531 21.457 1.00 39.47 99 THR A O 1
ATOM 797 N N . ILE A 1 100 ? -1.583 -21.124 21.404 1.00 39.09 100 ILE A N 1
ATOM 798 C CA . ILE A 1 100 ? -1.334 -22.572 21.482 1.00 39.09 100 ILE A CA 1
ATOM 799 C C . ILE A 1 100 ? -1.140 -23.225 20.094 1.00 39.09 100 ILE A C 1
ATOM 801 O O . ILE A 1 100 ? -0.511 -24.276 20.014 1.00 39.09 100 ILE A O 1
ATOM 805 N N . ASN A 1 101 ? -1.610 -22.613 18.994 1.00 37.12 101 ASN A N 1
ATOM 806 C CA . ASN A 1 101 ? -1.626 -23.265 17.668 1.00 37.12 101 ASN A CA 1
ATOM 807 C C . ASN A 1 101 ? -0.836 -22.571 16.544 1.00 37.12 101 ASN A C 1
ATOM 809 O O . ASN A 1 101 ? -0.696 -23.170 15.479 1.00 37.12 101 ASN A O 1
ATOM 813 N N . ASP A 1 102 ? -0.300 -21.368 16.757 1.00 40.31 102 ASP A N 1
ATOM 814 C CA . ASP A 1 102 ? 0.652 -20.755 15.826 1.00 40.31 102 ASP A CA 1
ATOM 815 C C . ASP A 1 102 ? 2.046 -20.795 16.462 1.00 40.31 102 ASP A C 1
ATOM 817 O O . ASP A 1 102 ? 2.244 -20.280 17.559 1.00 40.31 102 ASP A O 1
ATOM 821 N N . ASP A 1 103 ? 2.989 -21.446 15.776 1.00 38.34 103 ASP A N 1
ATOM 822 C CA . ASP A 1 103 ? 4.390 -21.631 16.166 1.00 38.34 103 ASP A CA 1
ATOM 823 C C . ASP A 1 103 ? 4.955 -20.440 16.974 1.00 38.34 103 ASP A C 1
ATOM 825 O O . ASP A 1 103 ? 4.819 -19.283 16.565 1.00 38.34 103 ASP A O 1
ATOM 829 N N . ASN A 1 104 ? 5.641 -20.751 18.084 1.00 37.25 104 ASN A N 1
ATOM 830 C CA . ASN A 1 104 ? 6.232 -19.879 19.123 1.00 37.25 104 ASN A CA 1
ATOM 831 C C . ASN A 1 104 ? 7.145 -18.706 18.665 1.00 37.25 104 ASN A C 1
ATOM 833 O O . ASN A 1 104 ? 7.877 -18.136 19.472 1.00 37.25 104 ASN A O 1
ATOM 837 N N . HIS A 1 105 ? 7.130 -18.304 17.396 1.00 42.38 105 HIS A N 1
ATOM 838 C CA . HIS A 1 105 ? 7.911 -17.197 16.850 1.00 42.38 105 HIS A CA 1
ATOM 839 C C . HIS A 1 105 ? 7.120 -16.218 15.979 1.00 42.38 105 HIS A C 1
ATOM 841 O O . HIS A 1 105 ? 7.729 -15.422 15.262 1.00 42.38 105 HIS A O 1
ATOM 847 N N . SER A 1 106 ? 5.786 -16.178 16.060 1.00 42.72 106 SER A N 1
ATOM 848 C CA . SER A 1 106 ? 5.093 -14.994 15.547 1.00 42.72 106 SER A CA 1
ATOM 849 C C . SER A 1 106 ? 5.383 -13.813 16.485 1.00 42.72 106 SER A C 1
ATOM 851 O O . SER A 1 106 ? 4.749 -13.630 17.521 1.00 42.72 106 SER A O 1
ATOM 853 N N . LYS A 1 107 ? 6.377 -12.992 16.122 1.00 44.41 107 LYS A N 1
ATOM 854 C CA . LYS A 1 107 ? 6.600 -11.630 16.638 1.00 44.41 107 LYS A CA 1
ATOM 855 C C . LYS A 1 107 ? 5.428 -10.712 16.244 1.00 44.41 107 LYS A C 1
ATOM 857 O O . LYS A 1 107 ? 5.617 -9.595 15.781 1.00 44.41 107 LYS A O 1
ATOM 862 N N . SER A 1 108 ? 4.191 -11.175 16.402 1.00 45.25 108 SER A N 1
ATOM 863 C CA . SER A 1 108 ? 3.042 -10.299 16.527 1.00 45.25 108 SER A CA 1
ATOM 864 C C . SER A 1 108 ? 3.203 -9.613 17.877 1.00 45.25 108 SER A C 1
ATOM 866 O O . SER A 1 108 ? 2.667 -10.077 18.876 1.00 45.25 108 SER A O 1
ATOM 868 N N . VAL A 1 109 ? 3.987 -8.528 17.915 1.00 44.75 109 VAL A N 1
ATOM 869 C CA . VAL A 1 109 ? 4.149 -7.656 19.096 1.00 44.75 109 VAL A CA 1
ATOM 870 C C . VAL A 1 109 ? 2.782 -7.211 19.630 1.00 44.75 109 VAL A C 1
ATOM 872 O O . VAL A 1 109 ? 2.629 -6.905 20.806 1.00 44.75 109 VAL A O 1
ATOM 875 N N . PHE A 1 110 ? 1.774 -7.235 18.763 1.00 49.81 110 PHE A N 1
ATOM 876 C CA . PHE A 1 110 ? 0.427 -6.819 19.056 1.00 49.81 110 PHE A CA 1
ATOM 877 C C . PHE A 1 110 ? -0.429 -7.951 19.638 1.00 49.81 110 PHE A C 1
ATOM 879 O O . PHE A 1 110 ? -0.661 -8.976 18.986 1.00 49.81 110 PHE A O 1
ATOM 886 N N . ARG A 1 111 ? -0.977 -7.737 20.835 1.00 51.78 111 ARG A N 1
ATOM 887 C CA . ARG A 1 111 ? -1.927 -8.645 21.486 1.00 51.78 111 ARG A CA 1
ATOM 888 C C . ARG A 1 111 ? -3.231 -8.683 20.691 1.00 51.78 111 ARG A C 1
ATOM 890 O O . ARG A 1 111 ? -3.734 -7.669 20.216 1.00 51.78 111 ARG A O 1
ATOM 897 N N . ASN A 1 112 ? -3.796 -9.872 20.507 1.00 51.75 112 ASN A N 1
ATOM 898 C CA . ASN A 1 112 ? -5.085 -10.050 19.836 1.00 51.75 112 ASN A CA 1
ATOM 899 C C . ASN A 1 112 ? -6.240 -9.906 20.838 1.00 51.75 112 ASN A C 1
ATOM 901 O O . ASN A 1 112 ? -6.997 -10.851 21.040 1.00 51.75 112 ASN A O 1
ATOM 905 N N . THR A 1 113 ? -6.371 -8.742 21.479 1.00 58.22 113 THR A N 1
ATOM 906 C CA . THR A 1 113 ? -7.612 -8.390 22.182 1.00 58.22 113 THR A CA 1
ATOM 907 C C . THR A 1 113 ? -8.642 -7.915 21.170 1.00 58.22 113 THR A C 1
ATOM 909 O O . THR A 1 113 ? -8.337 -7.081 20.316 1.00 58.22 113 THR A O 1
ATOM 912 N N . VAL A 1 114 ? -9.861 -8.442 21.260 1.00 70.50 114 VAL A N 1
ATOM 913 C CA . VAL A 1 114 ? -11.004 -7.887 20.528 1.00 70.50 114 VAL A CA 1
ATOM 914 C C . VAL A 1 114 ? -11.562 -6.733 21.367 1.00 70.50 114 VAL A C 1
ATOM 916 O O . VAL A 1 114 ? -11.935 -6.982 22.515 1.00 70.50 114 VAL A O 1
ATOM 919 N N . PRO A 1 115 ? -11.569 -5.490 20.859 1.00 72.94 115 PRO A N 1
ATOM 920 C CA . PRO A 1 115 ? -12.123 -4.345 21.557 1.00 72.94 115 PRO A CA 1
ATOM 921 C C . PRO A 1 115 ? -13.638 -4.478 21.578 1.00 72.94 115 PRO A C 1
ATOM 923 O O . PRO A 1 115 ? -14.247 -5.032 20.659 1.00 72.94 115 PRO A O 1
ATOM 926 N N . ILE A 1 116 ? -14.235 -3.973 22.646 1.00 82.50 116 ILE A N 1
ATOM 927 C CA . ILE A 1 116 ? -15.674 -4.024 22.859 1.00 82.50 116 ILE A CA 1
ATOM 928 C C . ILE A 1 116 ? -16.117 -2.598 23.083 1.00 82.50 116 ILE A C 1
ATOM 930 O O . ILE A 1 116 ? -15.554 -1.913 23.925 1.00 82.50 116 ILE A O 1
ATOM 934 N N . VAL A 1 117 ? -17.119 -2.158 22.337 1.00 87.56 117 VAL A N 1
ATOM 935 C CA . VAL A 1 117 ? -17.673 -0.814 22.466 1.00 87.56 117 VAL A CA 1
ATOM 936 C C . VAL A 1 117 ? -19.168 -0.941 22.700 1.00 87.56 117 VAL A C 1
ATOM 938 O O . VAL A 1 117 ? -19.849 -1.688 21.997 1.00 87.56 117 VAL A O 1
ATOM 941 N N . THR A 1 118 ? -19.682 -0.213 23.688 1.00 89.75 118 THR A N 1
ATOM 942 C CA . THR A 1 118 ? -21.119 -0.170 23.977 1.00 89.75 118 THR A CA 1
ATOM 943 C C . THR A 1 118 ? -21.739 1.058 23.323 1.00 89.75 118 THR A C 1
ATOM 945 O O . THR A 1 118 ? -21.344 2.180 23.622 1.00 89.75 118 THR A O 1
ATOM 948 N N . LEU A 1 119 ? -22.732 0.864 22.457 1.00 90.62 119 LEU A N 1
ATOM 949 C CA . LEU A 1 119 ? -23.503 1.955 21.857 1.00 90.62 119 LEU A CA 1
ATOM 950 C C . LEU A 1 119 ? -24.756 2.233 22.699 1.00 90.62 119 LEU A C 1
ATOM 952 O O . LEU A 1 119 ? -25.604 1.353 22.868 1.00 90.62 119 LEU A O 1
ATOM 956 N N . LEU A 1 120 ? -24.888 3.458 23.202 1.00 90.31 120 LEU A N 1
ATOM 957 C CA . LEU A 1 120 ? -26.029 3.909 23.987 1.00 90.31 120 LEU A CA 1
ATOM 958 C C . LEU A 1 120 ? -27.016 4.683 23.109 1.00 90.31 120 LEU A C 1
ATOM 960 O O . LEU A 1 120 ? -26.775 5.826 22.720 1.00 90.31 120 LEU A O 1
ATOM 964 N N . LEU A 1 121 ? -28.154 4.046 22.841 1.00 86.25 121 LEU A N 1
ATOM 965 C CA . LEU A 1 121 ? -29.268 4.606 22.085 1.00 86.25 121 LEU A CA 1
ATOM 966 C C . LEU A 1 121 ? -30.509 4.669 22.985 1.00 86.25 121 LEU A C 1
ATOM 968 O O . LEU A 1 121 ? -31.213 3.671 23.162 1.00 86.25 121 LEU A O 1
ATOM 972 N N . GLY A 1 122 ? -30.762 5.837 23.573 1.00 84.38 122 GLY A N 1
ATOM 973 C CA . GLY A 1 122 ? -31.793 6.008 24.599 1.00 84.38 122 GLY A CA 1
ATOM 974 C C . GLY A 1 122 ? -31.457 5.273 25.901 1.00 84.38 122 GLY A C 1
ATOM 975 O O . GLY A 1 122 ? -30.292 5.030 26.205 1.00 84.38 122 GLY A O 1
ATOM 976 N N . GLY A 1 123 ? -32.478 4.923 26.683 1.00 82.44 123 GLY A N 1
ATOM 977 C CA . GLY A 1 123 ? -32.324 4.060 27.855 1.00 82.44 123 GLY A CA 1
ATOM 978 C C . GLY A 1 123 ? -33.046 4.563 29.098 1.00 82.44 123 GLY A C 1
ATOM 979 O O . GLY A 1 123 ? -33.408 5.737 29.204 1.00 82.44 123 GLY A O 1
ATOM 980 N N . ASN A 1 124 ? -33.198 3.633 30.034 1.00 80.62 124 ASN A N 1
ATOM 981 C CA . ASN A 1 124 ? -33.817 3.829 31.339 1.00 80.62 124 ASN A CA 1
ATOM 982 C C . ASN A 1 124 ? -32.755 3.666 32.435 1.00 80.62 124 ASN A C 1
ATOM 984 O O . ASN A 1 124 ? -31.584 3.418 32.145 1.00 80.62 124 ASN A O 1
ATOM 988 N N . PHE A 1 125 ? -33.120 3.764 33.710 1.00 78.00 125 PHE A N 1
ATOM 989 C CA . PHE A 1 125 ? -32.120 3.671 34.775 1.00 78.00 125 PHE A CA 1
ATOM 990 C C . PHE A 1 125 ? -31.467 2.289 34.891 1.00 78.00 125 PHE A C 1
ATOM 992 O O . PHE A 1 125 ? -30.285 2.190 35.212 1.00 78.00 125 PHE A O 1
ATOM 999 N N . THR A 1 126 ? -32.180 1.213 34.556 1.00 79.06 126 THR A N 1
ATOM 1000 C CA . THR A 1 126 ? -31.577 -0.130 34.447 1.00 79.06 126 THR A CA 1
ATOM 1001 C C . THR A 1 126 ? -30.408 -0.144 33.458 1.00 79.06 126 THR A C 1
ATOM 1003 O O . THR A 1 126 ? -29.372 -0.753 33.717 1.00 79.06 126 THR A O 1
ATOM 1006 N N . THR A 1 127 ? -30.529 0.609 32.359 1.00 84.06 127 THR A N 1
ATOM 1007 C CA . THR A 1 127 ? -29.457 0.805 31.376 1.00 84.06 127 THR A CA 1
ATOM 1008 C C . THR A 1 127 ? -28.296 1.607 31.967 1.00 84.06 127 THR A C 1
ATOM 1010 O O . THR A 1 127 ? -27.144 1.277 31.703 1.00 84.06 127 THR A O 1
ATOM 1013 N N . LEU A 1 128 ? -28.569 2.609 32.814 1.00 85.62 128 LEU A N 1
ATOM 1014 C CA . LEU A 1 128 ? -27.529 3.372 33.516 1.00 85.62 128 LEU A CA 1
ATOM 1015 C C . LEU A 1 128 ? -26.683 2.474 34.427 1.00 85.62 128 LEU A C 1
ATOM 1017 O O . LEU A 1 128 ? -25.459 2.585 34.397 1.00 85.62 128 LEU A O 1
ATOM 1021 N N . ASN A 1 129 ? -27.299 1.553 35.177 1.00 85.50 129 ASN A N 1
ATOM 1022 C CA . ASN A 1 129 ? -26.533 0.637 36.026 1.00 85.50 129 ASN A CA 1
ATOM 1023 C C . ASN A 1 129 ? -25.588 -0.252 35.198 1.00 85.50 129 ASN A C 1
ATOM 1025 O O . ASN A 1 129 ? -24.414 -0.398 35.530 1.00 85.50 129 ASN A O 1
ATOM 1029 N N . VAL A 1 130 ? -26.072 -0.781 34.072 1.00 85.00 130 VAL A N 1
ATOM 1030 C CA . VAL A 1 130 ? -25.269 -1.613 33.159 1.00 85.00 130 VAL A CA 1
ATOM 1031 C C . VAL A 1 130 ? -24.104 -0.831 32.561 1.00 85.00 130 VAL A C 1
ATOM 1033 O O . VAL A 1 130 ? -22.995 -1.354 32.486 1.00 85.00 130 VAL A O 1
ATOM 1036 N N . ILE A 1 131 ? -24.324 0.429 32.182 1.00 88.44 131 ILE A N 1
ATOM 1037 C CA . ILE A 1 131 ? -23.263 1.315 31.686 1.00 88.44 131 ILE A CA 1
ATOM 1038 C C . ILE A 1 131 ? -22.224 1.567 32.774 1.00 88.44 131 ILE A C 1
ATOM 1040 O O . ILE A 1 131 ? -21.033 1.450 32.509 1.00 88.44 131 ILE A O 1
ATOM 1044 N N . CYS A 1 132 ? -22.647 1.896 33.995 1.00 87.06 132 CYS A N 1
ATOM 1045 C CA . CYS A 1 132 ? -21.722 2.152 35.094 1.00 87.06 132 CYS A CA 1
ATOM 1046 C C . CYS A 1 132 ? -20.904 0.906 35.456 1.00 87.06 132 CYS A C 1
ATOM 1048 O O . CYS A 1 132 ? -19.707 1.025 35.714 1.00 87.06 132 CYS A O 1
ATOM 1050 N N . GLU A 1 133 ? -21.505 -0.284 35.421 1.00 85.25 133 GLU A N 1
ATOM 1051 C CA . GLU A 1 133 ? -20.776 -1.539 35.612 1.00 85.25 133 GLU A CA 1
ATOM 1052 C C . GLU A 1 133 ? -19.828 -1.839 34.435 1.00 85.25 133 GLU A C 1
ATOM 1054 O O . GLU A 1 133 ? -18.698 -2.283 34.639 1.00 85.25 133 GLU A O 1
ATOM 1059 N N . GLY A 1 134 ? -20.235 -1.531 33.200 1.00 84.94 134 GLY A N 1
ATOM 1060 C CA . GLY A 1 134 ? -19.370 -1.590 32.019 1.00 84.94 134 GLY A CA 1
ATOM 1061 C C . GLY A 1 134 ? -18.154 -0.664 32.139 1.00 84.94 134 GLY A C 1
ATOM 1062 O O . GLY A 1 134 ? -17.015 -1.095 31.959 1.00 84.94 134 GLY A O 1
ATOM 1063 N N . LEU A 1 135 ? -18.369 0.587 32.546 1.00 87.44 135 LEU A N 1
ATOM 1064 C CA . LEU A 1 135 ? -17.306 1.570 32.763 1.00 87.44 135 LEU A CA 1
ATOM 1065 C C . LEU A 1 135 ? -16.330 1.116 33.859 1.00 87.44 135 LEU A C 1
ATOM 1067 O O . LEU A 1 135 ? -15.119 1.147 33.639 1.00 87.44 135 LEU A O 1
ATOM 1071 N N . LYS A 1 136 ? -16.828 0.579 34.988 1.00 85.31 136 LYS A N 1
ATOM 1072 C CA . LYS A 1 136 ? -15.987 -0.066 36.024 1.00 85.31 136 LYS A CA 1
ATOM 1073 C C . LYS A 1 136 ? -15.133 -1.203 35.459 1.00 85.31 136 LYS A C 1
ATOM 1075 O O . LYS A 1 136 ? -14.030 -1.457 35.941 1.00 85.31 136 LYS A O 1
ATOM 1080 N N . ASN A 1 137 ? -15.630 -1.877 34.426 1.00 80.88 137 ASN A N 1
ATOM 1081 C CA . ASN A 1 137 ? -14.947 -2.959 33.729 1.00 80.88 137 ASN A CA 1
ATOM 1082 C C . ASN A 1 137 ? -14.014 -2.499 32.594 1.00 80.88 137 ASN A C 1
ATOM 1084 O O . ASN A 1 137 ? -13.444 -3.365 31.924 1.00 80.88 137 ASN A O 1
ATOM 1088 N N . GLU A 1 138 ? -13.793 -1.188 32.445 1.00 80.69 138 GLU A N 1
ATOM 1089 C CA . GLU A 1 138 ? -13.001 -0.540 31.388 1.00 80.69 138 GLU A CA 1
ATOM 1090 C C . GLU A 1 138 ? -13.610 -0.672 29.979 1.00 80.69 138 GLU A C 1
ATOM 1092 O O . GLU A 1 138 ? -12.890 -0.507 29.000 1.00 80.69 138 GLU A O 1
ATOM 1097 N N . THR A 1 139 ? -14.913 -0.960 29.838 1.00 83.06 139 THR A N 1
ATOM 1098 C CA . THR A 1 139 ? -15.553 -0.996 28.511 1.00 83.06 139 THR A CA 1
ATOM 1099 C C . THR A 1 139 ? -15.989 0.408 28.098 1.00 83.06 139 THR A C 1
ATOM 1101 O O . THR A 1 139 ? -16.782 1.023 28.819 1.00 83.06 139 THR A O 1
ATOM 1104 N N . PRO A 1 140 ? -15.525 0.926 26.956 1.00 88.00 140 PRO A N 1
ATOM 1105 C CA . PRO A 1 140 ? -15.850 2.272 26.536 1.00 88.00 140 PRO A CA 1
ATOM 1106 C C . PRO A 1 140 ? -17.255 2.363 25.916 1.00 88.00 140 PRO A C 1
ATOM 1108 O O . PRO A 1 140 ? -17.818 1.383 25.411 1.00 88.00 140 PRO A O 1
ATOM 1111 N N . VAL A 1 141 ? -17.839 3.561 25.986 1.00 90.31 141 VAL A N 1
ATOM 1112 C CA . VAL A 1 141 ? -19.262 3.801 25.698 1.00 90.31 141 VAL A CA 1
ATOM 1113 C C . VAL A 1 141 ? -19.421 4.958 24.714 1.00 90.31 141 VAL A C 1
ATOM 1115 O O . VAL A 1 141 ? -18.827 6.021 24.884 1.00 90.31 141 VAL A O 1
ATOM 1118 N N . VAL A 1 142 ? -20.261 4.767 23.699 1.00 90.94 142 VAL A N 1
ATOM 1119 C CA . VAL A 1 142 ? -20.643 5.796 22.724 1.00 90.94 142 VAL A CA 1
ATOM 1120 C C . VAL A 1 142 ? -22.063 6.248 23.014 1.00 90.94 142 VAL A C 1
ATOM 1122 O O . VAL A 1 142 ? -23.008 5.492 22.798 1.00 90.94 142 VAL A O 1
ATOM 1125 N N . ALA A 1 143 ? -22.219 7.473 23.505 1.00 90.69 143 ALA A N 1
ATOM 1126 C CA . ALA A 1 143 ? -23.517 8.087 23.752 1.00 90.69 143 ALA A CA 1
ATOM 1127 C C . ALA A 1 143 ? -23.983 8.869 22.520 1.00 90.69 143 ALA A C 1
ATOM 1129 O O . ALA A 1 143 ? -23.297 9.783 22.067 1.00 90.69 143 ALA A O 1
ATOM 1130 N N . VAL A 1 144 ? -25.154 8.521 21.982 1.00 89.38 144 VAL A N 1
ATOM 1131 C CA . VAL A 1 144 ? -25.730 9.220 20.826 1.00 89.38 144 VAL A CA 1
ATOM 1132 C C . VAL A 1 144 ? -26.602 10.379 21.299 1.00 89.38 144 VAL A C 1
ATOM 1134 O O . VAL A 1 144 ? -27.654 10.168 21.904 1.00 89.38 144 VAL A O 1
ATOM 1137 N N . LEU A 1 145 ? -26.167 11.602 21.001 1.00 87.38 145 LEU A N 1
ATOM 1138 C CA . LEU A 1 145 ? -26.930 12.822 21.236 1.00 87.38 145 LEU A CA 1
ATOM 1139 C C . LEU A 1 145 ? -28.069 12.926 20.213 1.00 87.38 145 LEU A C 1
ATOM 1141 O O . LEU A 1 145 ? -27.856 12.756 19.013 1.00 87.38 145 LEU A O 1
ATOM 1145 N N . GLY A 1 146 ? -29.274 13.221 20.691 1.00 84.12 146 GLY A N 1
ATOM 1146 C CA . GLY A 1 146 ? -30.503 13.251 19.899 1.00 84.12 146 GLY A CA 1
ATOM 1147 C C . GLY A 1 146 ? -31.310 11.951 19.974 1.00 84.12 146 GLY A C 1
ATOM 1148 O O . GLY A 1 146 ? -32.421 11.900 19.450 1.00 84.12 146 GLY A O 1
ATOM 1149 N N . ALA A 1 147 ? -30.798 10.912 20.648 1.00 82.75 147 ALA A N 1
ATOM 1150 C CA . ALA A 1 147 ? -31.527 9.659 20.867 1.00 82.75 147 ALA A CA 1
ATOM 1151 C C . ALA A 1 147 ? -32.556 9.749 22.016 1.00 82.75 147 ALA A C 1
ATOM 1153 O O . ALA A 1 147 ? -33.432 8.887 22.127 1.00 82.75 147 ALA A O 1
ATOM 1154 N N . GLY A 1 148 ? -32.484 10.785 22.862 1.00 81.56 148 GLY A N 1
ATOM 1155 C CA . GLY A 1 148 ? -33.430 11.022 23.954 1.00 81.56 148 GLY A CA 1
ATOM 1156 C C . GLY A 1 148 ? -33.122 10.266 25.255 1.00 81.56 148 GLY A C 1
ATOM 1157 O O . GLY A 1 148 ? -32.245 9.405 25.325 1.00 81.56 148 GLY A O 1
ATOM 1158 N N . HIS A 1 149 ? -33.894 10.575 26.304 1.00 84.62 149 HIS A N 1
ATOM 1159 C CA . HIS A 1 149 ? -33.845 9.932 27.630 1.00 84.62 149 HIS A CA 1
ATOM 1160 C C . HIS A 1 149 ? -32.436 9.919 28.254 1.00 84.62 149 HIS A C 1
ATOM 1162 O O . HIS A 1 149 ? -31.837 10.980 28.426 1.00 84.62 149 HIS A O 1
ATOM 1168 N N . LEU A 1 150 ? -31.923 8.741 28.633 1.00 86.75 150 LEU A N 1
ATOM 1169 C CA . LEU A 1 150 ? -30.627 8.589 29.291 1.00 86.75 150 LEU A CA 1
ATOM 1170 C C . LEU A 1 150 ? -29.452 9.014 28.400 1.00 86.75 150 LEU A C 1
ATOM 1172 O O . LEU A 1 150 ? -28.526 9.654 28.895 1.00 86.75 150 LEU A O 1
ATOM 1176 N N . ALA A 1 151 ? -29.492 8.686 27.105 1.00 87.31 151 ALA A N 1
ATOM 1177 C CA . ALA A 1 151 ? -28.378 8.939 26.195 1.00 87.31 151 ALA A CA 1
ATOM 1178 C C . ALA A 1 151 ? -28.081 10.435 26.064 1.00 87.31 151 ALA A C 1
ATOM 1180 O O . ALA A 1 151 ? -26.929 10.839 26.185 1.00 87.31 151 ALA A O 1
ATOM 1181 N N . ASP A 1 152 ? -29.124 11.261 25.946 1.00 87.75 152 ASP A N 1
ATOM 1182 C CA . ASP A 1 152 ? -28.981 12.717 25.897 1.00 87.75 152 ASP A CA 1
ATOM 1183 C C . ASP A 1 152 ? -28.466 13.293 27.215 1.00 87.75 152 ASP A C 1
ATOM 1185 O O . ASP A 1 152 ? -27.680 14.235 27.199 1.00 87.75 152 ASP A O 1
ATOM 1189 N N . ILE A 1 153 ? -28.889 12.753 28.364 1.00 86.56 153 ILE A N 1
ATOM 1190 C CA . ILE A 1 153 ? -28.424 13.234 29.673 1.00 86.56 153 ILE A CA 1
ATOM 1191 C C . ILE A 1 153 ? -26.928 12.964 29.835 1.00 86.56 153 ILE A C 1
ATOM 1193 O O . ILE A 1 153 ? -26.185 13.871 30.208 1.00 86.56 153 ILE A O 1
ATOM 1197 N N . VAL A 1 154 ? -26.484 11.743 29.519 1.00 87.12 154 VAL A N 1
ATOM 1198 C CA . VAL A 1 154 ? -25.065 11.365 29.578 1.00 87.12 154 VAL A CA 1
ATOM 1199 C C . VAL A 1 154 ? -24.255 12.162 28.554 1.00 87.12 154 VAL A C 1
ATOM 1201 O O . VAL A 1 154 ? -23.210 12.706 28.898 1.00 87.12 154 VAL A O 1
ATOM 1204 N N . ALA A 1 155 ? -24.756 12.302 27.325 1.00 86.94 155 ALA A N 1
ATOM 1205 C CA . ALA A 1 155 ? -24.096 13.071 26.275 1.00 86.94 155 ALA A CA 1
ATOM 1206 C C . ALA A 1 155 ? -23.945 14.555 26.640 1.00 86.94 155 ALA A C 1
ATOM 1208 O O . ALA A 1 155 ? -22.859 15.107 26.479 1.00 86.94 155 ALA A O 1
ATOM 1209 N N . THR A 1 156 ? -25.001 15.183 27.173 1.00 85.88 156 THR A N 1
ATOM 1210 C CA . THR A 1 156 ? -24.959 16.591 27.610 1.00 85.88 156 THR A CA 1
ATOM 1211 C C . THR A 1 156 ? -23.914 16.765 28.713 1.00 85.88 156 THR A C 1
ATOM 1213 O O . THR A 1 156 ? -23.023 17.596 28.580 1.00 85.88 156 THR A O 1
ATOM 1216 N N . LEU A 1 157 ? -23.944 15.905 29.741 1.00 85.12 157 LEU A N 1
ATOM 1217 C CA . LEU A 1 157 ? -22.979 15.948 30.841 1.00 85.12 157 LEU A CA 1
ATOM 1218 C C . LEU A 1 157 ? -21.529 15.812 30.343 1.00 85.12 157 LEU A C 1
ATOM 1220 O O . LEU A 1 157 ? -20.656 16.562 30.771 1.00 85.12 157 LEU A O 1
ATOM 1224 N N . CYS A 1 158 ? -21.261 14.865 29.442 1.00 83.62 158 CYS A N 1
ATOM 1225 C CA . CYS A 1 158 ? -19.919 14.646 28.903 1.00 83.62 158 CYS A CA 1
ATOM 1226 C C . CYS A 1 158 ? -19.425 15.819 28.043 1.00 83.62 158 CYS A C 1
ATOM 1228 O O . CYS A 1 158 ? -18.244 16.161 28.115 1.00 83.62 158 CYS A O 1
ATOM 1230 N N . LEU A 1 159 ? -20.302 16.443 27.249 1.00 83.25 159 LEU A N 1
ATOM 1231 C CA . LEU A 1 159 ? -19.962 17.639 26.470 1.00 83.25 159 LEU A CA 1
ATOM 1232 C C . LEU A 1 159 ? -19.614 18.813 27.386 1.00 83.25 159 LEU A C 1
ATOM 1234 O O . LEU A 1 159 ? -18.567 19.435 27.202 1.00 83.25 159 LEU A O 1
ATOM 1238 N N . ASP A 1 160 ? -20.434 19.055 28.409 1.00 81.06 160 ASP A N 1
ATOM 1239 C CA . ASP A 1 160 ? -20.196 20.122 29.378 1.00 81.06 160 ASP A CA 1
ATOM 1240 C C . ASP A 1 160 ? -18.842 19.910 30.075 1.00 81.06 160 ASP A C 1
ATOM 1242 O O . ASP A 1 160 ? -17.987 20.796 30.056 1.00 81.06 160 ASP A O 1
ATOM 1246 N N . LEU A 1 161 ? -18.564 18.697 30.574 1.00 78.00 161 LEU A N 1
ATOM 1247 C CA . LEU A 1 161 ? -17.274 18.342 31.186 1.00 78.00 161 LEU A CA 1
ATOM 1248 C C . LEU A 1 161 ? -16.070 18.573 30.259 1.00 78.00 161 LEU A C 1
ATOM 1250 O O . LEU A 1 161 ? -15.051 19.093 30.711 1.00 78.00 161 LEU A O 1
ATOM 1254 N N . ARG A 1 162 ? -16.177 18.241 28.967 1.00 76.06 162 ARG A N 1
ATOM 1255 C CA . ARG A 1 162 ? -15.089 18.470 27.999 1.00 76.06 162 ARG A CA 1
ATOM 1256 C C . ARG A 1 162 ? -14.830 19.955 27.764 1.00 76.06 162 ARG A C 1
ATOM 1258 O O . ARG A 1 162 ? -13.672 20.368 27.751 1.00 76.06 162 ARG A O 1
ATOM 1265 N N . THR A 1 163 ? -15.883 20.767 27.646 1.00 75.88 163 THR A N 1
ATOM 1266 C CA . THR A 1 163 ? -15.714 22.222 27.502 1.00 75.88 163 THR A CA 1
ATOM 1267 C C . THR A 1 163 ? -15.020 22.838 28.718 1.00 75.88 163 THR A C 1
ATOM 1269 O O . THR A 1 163 ? -14.181 23.724 28.558 1.00 75.88 163 THR A O 1
ATOM 1272 N N . TYR A 1 164 ? -15.293 22.335 29.928 1.00 71.62 164 TYR A N 1
ATOM 1273 C CA . TYR A 1 164 ? -14.569 22.753 31.129 1.00 71.62 164 TYR A CA 1
ATOM 1274 C C . TYR A 1 164 ? -13.077 22.407 31.051 1.00 71.62 164 TYR A C 1
ATOM 1276 O O . TYR A 1 164 ? -12.244 23.278 31.306 1.00 71.62 164 TYR A O 1
ATOM 1284 N N . ASP A 1 165 ? -12.729 21.180 30.655 1.00 68.19 165 ASP A N 1
ATOM 1285 C CA . ASP A 1 165 ? -11.333 20.741 30.546 1.00 68.19 165 ASP A CA 1
ATOM 1286 C C . ASP A 1 165 ? -10.536 21.551 29.507 1.00 68.19 165 ASP A C 1
ATOM 1288 O O . ASP A 1 165 ? -9.406 21.966 29.783 1.00 68.19 165 ASP A O 1
ATOM 1292 N N . GLU A 1 166 ? -11.122 21.839 28.340 1.00 68.69 166 GLU A N 1
ATOM 1293 C CA . GLU A 1 166 ? -10.502 22.674 27.299 1.00 68.69 166 GLU A CA 1
ATOM 1294 C C . GLU A 1 166 ? -10.261 24.110 27.784 1.00 68.69 166 GLU A C 1
ATOM 1296 O O . GLU A 1 166 ? -9.160 24.652 27.642 1.00 68.69 166 GLU A O 1
ATOM 1301 N N . LEU A 1 167 ? -11.261 24.716 28.430 1.00 66.50 167 LEU A N 1
ATOM 1302 C CA . LEU A 1 167 ? -11.154 26.069 28.980 1.00 66.50 167 LEU A CA 1
ATOM 1303 C C . LEU A 1 167 ? -10.103 26.154 30.098 1.00 66.50 167 LEU A C 1
ATOM 1305 O O . LEU A 1 167 ? -9.376 27.146 30.183 1.00 66.50 167 LEU A O 1
ATOM 1309 N N . ILE A 1 168 ? -9.973 25.112 30.923 1.00 66.00 168 ILE A N 1
ATOM 1310 C CA . ILE A 1 168 ? -8.945 25.027 31.970 1.00 66.00 168 ILE A CA 1
ATOM 1311 C C . ILE A 1 168 ? -7.541 24.892 31.358 1.00 66.00 168 ILE A C 1
ATOM 1313 O O . ILE A 1 168 ? -6.594 25.487 31.881 1.00 66.00 168 ILE A O 1
ATOM 1317 N N . GLN A 1 169 ? -7.376 24.142 30.261 1.00 63.88 169 GLN A N 1
ATOM 1318 C CA . GLN A 1 169 ? -6.078 23.992 29.590 1.00 63.88 169 GLN A CA 1
ATOM 1319 C C . GLN A 1 169 ? -5.605 25.285 28.918 1.00 63.88 169 GLN A C 1
ATOM 1321 O O . GLN A 1 169 ? -4.437 25.644 29.068 1.00 63.88 169 GLN A O 1
ATOM 1326 N N . ILE A 1 170 ? -6.503 26.017 28.253 1.00 62.28 170 ILE A N 1
ATOM 1327 C CA . ILE A 1 170 ? -6.194 27.302 27.603 1.00 62.28 170 ILE A CA 1
ATOM 1328 C C . ILE A 1 170 ? -5.769 28.370 28.632 1.00 62.28 170 ILE A C 1
ATOM 1330 O O . ILE A 1 170 ? -4.966 29.249 28.323 1.00 62.28 170 ILE A O 1
ATOM 1334 N N . GLN A 1 171 ? -6.272 28.297 29.870 1.00 56.31 171 GLN A N 1
ATOM 1335 C CA . GLN A 1 171 ? -6.120 29.359 30.875 1.00 56.31 171 GLN A CA 1
ATOM 1336 C C . GLN A 1 171 ? -5.101 29.102 31.987 1.00 56.31 171 GLN A C 1
ATOM 1338 O O . GLN A 1 171 ? -4.966 29.944 32.880 1.00 56.31 171 GLN A O 1
ATOM 1343 N N . ARG A 1 172 ? -4.321 28.013 31.929 1.00 53.19 172 ARG A N 1
ATOM 1344 C CA . ARG A 1 172 ? -3.203 27.776 32.869 1.00 53.19 172 ARG A CA 1
ATOM 1345 C C . ARG A 1 172 ? -2.161 28.905 32.915 1.00 53.19 172 ARG A C 1
ATOM 1347 O O . ARG A 1 172 ? -1.297 28.861 33.785 1.00 53.19 172 ARG A O 1
ATOM 1354 N N . ASN A 1 173 ? -2.271 29.910 32.047 1.00 54.84 173 ASN A N 1
ATOM 1355 C CA . ASN A 1 173 ? -1.344 31.023 31.985 1.00 54.84 173 ASN A CA 1
ATOM 1356 C C . ASN A 1 173 ? -1.692 32.249 32.855 1.00 54.84 173 ASN A C 1
ATOM 1358 O O . ASN A 1 173 ? -0.720 32.887 33.225 1.00 54.84 173 ASN A O 1
ATOM 1362 N N . ASP A 1 174 ? -2.941 32.578 33.271 1.00 53.06 174 ASP A N 1
ATOM 1363 C CA . ASP A 1 174 ? -3.141 33.919 33.902 1.00 53.06 174 ASP A CA 1
ATOM 1364 C C . ASP A 1 174 ? -4.221 34.201 34.991 1.00 53.06 174 ASP A C 1
ATOM 1366 O O . ASP A 1 174 ? -4.065 35.215 35.672 1.00 53.06 174 ASP A O 1
ATOM 1370 N N . HIS A 1 175 ? -5.277 33.414 35.290 1.00 56.84 175 HIS A N 1
ATOM 1371 C CA . HIS A 1 175 ? -6.297 33.889 36.275 1.00 56.84 175 HIS A CA 1
ATOM 1372 C C . HIS A 1 175 ? -6.973 32.831 37.179 1.00 56.84 175 HIS A C 1
ATOM 1374 O O . HIS A 1 175 ? -7.697 31.959 36.710 1.00 56.84 175 HIS A O 1
ATOM 1380 N N . SER A 1 176 ? -6.854 32.988 38.511 1.00 61.16 176 SER A N 1
ATOM 1381 C CA . SER A 1 176 ? -7.494 32.135 39.538 1.00 61.16 176 SER A CA 1
ATOM 1382 C C . SER A 1 176 ? -9.018 32.315 39.655 1.00 61.16 176 SER A C 1
ATOM 1384 O O . SER A 1 176 ? -9.738 31.339 39.829 1.00 61.16 176 SER A O 1
ATOM 1386 N N . ASN A 1 177 ? -9.535 33.536 39.474 1.00 64.69 177 ASN A N 1
ATOM 1387 C CA . ASN A 1 177 ? -10.965 33.856 39.647 1.00 64.69 177 ASN A CA 1
ATOM 1388 C C . ASN A 1 177 ? -11.899 33.208 38.607 1.00 64.69 177 ASN A C 1
ATOM 1390 O O . ASN A 1 177 ? -13.111 33.160 38.816 1.00 64.69 177 ASN A O 1
ATOM 1394 N N . LEU A 1 178 ? -11.376 32.780 37.452 1.00 63.75 178 LEU A N 1
ATOM 1395 C CA . LEU A 1 178 ? -12.182 32.117 36.422 1.00 63.75 178 LEU A CA 1
ATOM 1396 C C . LEU A 1 178 ? -12.325 30.623 36.696 1.00 63.75 178 LEU A C 1
ATOM 1398 O O . LEU A 1 178 ? -13.376 30.060 36.406 1.00 63.75 178 LEU A O 1
ATOM 1402 N N . LYS A 1 179 ? -11.316 30.016 37.328 1.00 65.94 179 LYS A N 1
ATOM 1403 C CA . LYS A 1 179 ? -11.366 28.628 37.777 1.00 65.94 179 LYS A CA 1
ATOM 1404 C C . LYS A 1 179 ? -12.496 28.423 38.786 1.00 65.94 179 LYS A C 1
ATOM 1406 O O . LYS A 1 179 ? -13.321 27.545 38.579 1.00 65.94 179 LYS A O 1
ATOM 1411 N N . ASP A 1 180 ? -12.616 29.309 39.774 1.00 70.00 180 ASP A N 1
ATOM 1412 C CA . ASP A 1 180 ? -13.694 29.246 40.771 1.00 70.00 180 ASP A CA 1
ATOM 1413 C C . ASP A 1 180 ? -15.086 29.390 40.122 1.00 70.00 180 ASP A C 1
ATOM 1415 O O . ASP A 1 180 ? -16.022 28.666 40.459 1.00 70.00 180 ASP A O 1
ATOM 1419 N N . LYS A 1 181 ? -15.219 30.265 39.113 1.00 72.25 181 LYS A N 1
ATOM 1420 C CA . LYS A 1 181 ? -16.467 30.431 38.344 1.00 72.25 181 LYS A CA 1
ATOM 1421 C C . LYS A 1 181 ? -16.800 29.222 37.469 1.00 72.25 181 LYS A C 1
ATOM 1423 O O . LYS A 1 181 ? -17.977 28.929 37.269 1.00 72.25 181 LYS A O 1
ATOM 1428 N N . LEU A 1 182 ? -15.796 28.551 36.909 1.00 71.00 182 LEU A N 1
ATOM 1429 C CA . LEU A 1 182 ? -15.983 27.327 36.126 1.00 71.00 182 LEU A CA 1
ATOM 1430 C C . LEU A 1 182 ? -16.352 26.154 37.040 1.00 71.00 182 LEU A C 1
ATOM 1432 O O . LEU A 1 182 ? -17.269 25.412 36.710 1.00 71.00 182 LEU A O 1
ATOM 1436 N N . GLU A 1 183 ? -15.737 26.045 38.219 1.00 73.56 183 GLU A N 1
ATOM 1437 C CA . GLU A 1 183 ? -16.096 25.047 39.235 1.00 73.56 183 GLU A CA 1
ATOM 1438 C C . GLU A 1 183 ? -17.531 25.250 39.763 1.00 73.56 183 GLU A C 1
ATOM 1440 O O . GLU A 1 183 ? -18.258 24.279 39.986 1.00 73.56 183 GLU A O 1
ATOM 1445 N N . GLU A 1 184 ? -17.989 26.497 39.924 1.00 79.00 184 GLU A N 1
ATOM 1446 C CA . GLU A 1 184 ? -19.393 26.792 40.250 1.00 79.00 184 GLU A CA 1
ATOM 1447 C C . GLU A 1 184 ? -20.361 26.377 39.135 1.00 79.00 184 GLU A C 1
ATOM 1449 O O . GLU A 1 184 ? -21.419 25.808 39.420 1.00 79.00 184 GLU A O 1
ATOM 1454 N N . ARG A 1 185 ? -20.010 26.627 37.867 1.00 75.62 185 ARG A N 1
ATOM 1455 C CA . ARG A 1 185 ? -20.833 26.199 36.726 1.00 75.62 185 ARG A CA 1
ATOM 1456 C C . ARG A 1 185 ? -20.871 24.678 36.594 1.00 75.62 185 ARG A C 1
ATOM 1458 O O . ARG A 1 185 ? -21.956 24.122 36.481 1.00 75.62 185 ARG A O 1
ATOM 1465 N N . GLN A 1 186 ? -19.734 24.006 36.766 1.00 78.38 186 GLN A N 1
ATOM 1466 C CA . GLN A 1 186 ? -19.662 22.547 36.789 1.00 78.38 186 GLN A CA 1
ATOM 1467 C C . GLN A 1 186 ? -20.580 21.958 37.872 1.00 78.38 186 GLN A C 1
ATOM 1469 O O . GLN A 1 186 ? -21.331 21.022 37.607 1.00 78.38 186 GLN A O 1
ATOM 1474 N N . LYS A 1 187 ? -20.587 22.526 39.088 1.00 80.62 187 LYS A N 1
ATOM 1475 C CA . LYS A 1 187 ? -21.502 22.091 40.161 1.00 80.62 187 LYS A CA 1
ATOM 1476 C C . LYS A 1 187 ? -22.972 22.280 39.785 1.00 80.62 187 LYS A C 1
ATOM 1478 O O . LYS A 1 187 ? -23.798 21.441 40.145 1.00 80.62 187 LYS A O 1
ATOM 1483 N N . LYS A 1 188 ? -23.303 23.360 39.073 1.00 82.81 188 LYS A N 1
ATOM 1484 C CA . LYS A 1 188 ? -24.666 23.638 38.611 1.00 82.81 188 LYS A CA 1
ATOM 1485 C C . LYS A 1 188 ? -25.127 22.625 37.560 1.00 82.81 188 LYS A C 1
ATOM 1487 O O . LYS A 1 188 ? -26.219 22.083 37.711 1.00 82.81 188 LYS A O 1
ATOM 1492 N N . ASP A 1 189 ? -24.292 22.319 36.574 1.00 79.50 189 ASP A N 1
ATOM 1493 C CA . ASP A 1 189 ? -24.636 21.393 35.485 1.00 79.50 189 ASP A CA 1
ATOM 1494 C C . ASP A 1 189 ? -24.710 19.943 35.984 1.00 79.50 189 ASP A C 1
ATOM 1496 O O . ASP A 1 189 ? -25.626 19.194 35.639 1.00 79.50 189 ASP A O 1
ATOM 1500 N N . VAL A 1 190 ? -23.821 19.558 36.908 1.00 81.38 190 VAL A N 1
ATOM 1501 C CA . VAL A 1 190 ? -23.910 18.271 37.616 1.00 81.38 190 VAL A CA 1
ATOM 1502 C C . VAL A 1 190 ? -25.220 18.175 38.403 1.00 81.38 190 VAL A C 1
ATOM 1504 O O . VAL A 1 190 ? -25.878 17.133 38.383 1.00 81.38 190 VAL A O 1
ATOM 1507 N N . GLN A 1 191 ? -25.642 19.252 39.071 1.00 81.88 191 GLN A N 1
ATOM 1508 C CA . GLN A 1 191 ? -26.918 19.273 39.786 1.00 81.88 191 GLN A CA 1
ATOM 1509 C C . GLN A 1 191 ? -28.117 19.199 38.829 1.00 81.88 191 GLN A C 1
ATOM 1511 O O . GLN A 1 191 ? -29.105 18.525 39.126 1.00 81.88 191 GLN A O 1
ATOM 1516 N N . GLU A 1 192 ? -28.039 19.848 37.670 1.00 83.31 192 GLU A N 1
ATOM 1517 C CA . GLU A 1 192 ? -29.059 19.747 36.628 1.00 83.31 192 GLU A CA 1
ATOM 1518 C C . GLU A 1 192 ? -29.170 18.320 36.077 1.00 83.31 192 GLU A C 1
ATOM 1520 O O . GLU A 1 192 ? -30.279 17.795 35.948 1.00 83.31 192 GLU A O 1
ATOM 1525 N N . CYS A 1 193 ? -28.039 17.650 35.847 1.00 81.38 193 CYS A N 1
ATOM 1526 C CA . CYS A 1 193 ? -27.998 16.246 35.451 1.00 81.38 193 CYS A CA 1
ATOM 1527 C C . CYS A 1 193 ? -28.679 15.342 36.491 1.00 81.38 193 CYS A C 1
ATOM 1529 O O . CYS A 1 193 ? -29.562 14.556 36.138 1.00 81.38 193 CYS A O 1
ATOM 1531 N N . LYS A 1 194 ? -28.374 15.521 37.786 1.00 82.50 194 LYS A N 1
ATOM 1532 C CA . LYS A 1 194 ? -29.052 14.796 38.878 1.00 82.50 194 LYS A CA 1
ATOM 1533 C C . LYS A 1 194 ? -30.565 15.009 38.854 1.00 82.50 194 LYS A C 1
ATOM 1535 O O . LYS A 1 194 ? -31.319 14.043 38.941 1.00 82.50 194 LYS A O 1
ATOM 1540 N N . ASN A 1 195 ? -31.015 16.249 38.661 1.00 83.00 195 ASN A N 1
ATOM 1541 C CA . ASN A 1 195 ? -32.442 16.565 38.579 1.00 83.00 195 ASN A CA 1
ATOM 1542 C C . ASN A 1 195 ? -33.107 15.897 37.358 1.00 83.00 195 ASN A C 1
ATOM 1544 O O . ASN A 1 195 ? -34.245 15.434 37.448 1.00 83.00 195 ASN A O 1
ATOM 1548 N N . ARG A 1 196 ? -32.420 15.827 36.208 1.00 81.62 196 ARG A N 1
ATOM 1549 C CA . ARG A 1 196 ? -32.925 15.145 35.001 1.00 81.62 196 ARG A CA 1
ATOM 1550 C C . ARG A 1 196 ? -32.984 13.624 35.184 1.00 81.62 196 ARG A C 1
ATOM 1552 O O . ARG A 1 196 ? -33.977 13.022 34.784 1.00 81.62 196 ARG A O 1
ATOM 1559 N N . LEU A 1 197 ? -31.989 13.019 35.835 1.00 79.88 197 LEU A N 1
ATOM 1560 C CA . LEU A 1 197 ? -31.993 11.591 36.179 1.00 79.88 197 LEU A CA 1
ATOM 1561 C C . LEU A 1 197 ? -33.109 11.242 37.170 1.00 79.88 197 LEU A C 1
ATOM 1563 O O . LEU A 1 197 ? -33.825 10.265 36.962 1.00 79.88 197 LEU A O 1
ATOM 1567 N N . GLN A 1 198 ? -33.326 12.076 38.192 1.00 79.69 198 GLN A N 1
ATOM 1568 C CA . GLN A 1 198 ? -34.451 11.919 39.119 1.00 79.69 198 GLN A CA 1
ATOM 1569 C C . GLN A 1 198 ? -35.799 11.952 38.387 1.00 79.69 198 GLN A C 1
ATOM 1571 O O . GLN A 1 198 ? -36.678 11.148 38.688 1.00 79.69 198 GLN A O 1
ATOM 1576 N N . ARG A 1 199 ? -35.966 12.840 37.394 1.00 78.62 199 ARG A N 1
ATOM 1577 C CA . ARG A 1 199 ? -37.189 12.896 36.572 1.00 78.62 199 ARG A CA 1
ATOM 1578 C C . ARG A 1 199 ? -37.404 11.636 35.737 1.00 78.62 199 ARG A C 1
ATOM 1580 O O . ARG A 1 199 ? -38.544 11.200 35.634 1.00 78.62 199 ARG A O 1
ATOM 1587 N N . LEU A 1 200 ? -36.347 11.063 35.157 1.00 76.38 200 LEU A N 1
ATOM 1588 C CA . LEU A 1 200 ? -36.459 9.794 34.429 1.00 76.38 200 LEU A CA 1
ATOM 1589 C C . LEU A 1 200 ? -36.894 8.651 35.350 1.00 76.38 200 LEU A C 1
ATOM 1591 O O . LEU A 1 200 ? -37.742 7.860 34.961 1.00 76.38 200 LEU A O 1
ATOM 1595 N N . TRP A 1 201 ? -36.375 8.602 36.577 1.00 71.69 201 TRP A N 1
ATOM 1596 C CA . TRP A 1 201 ? -36.741 7.569 37.549 1.00 71.69 201 TRP A CA 1
ATOM 1597 C C . TRP A 1 201 ? -38.164 7.723 38.100 1.00 71.69 201 TRP A C 1
ATOM 1599 O O . TRP A 1 201 ? -38.864 6.739 38.314 1.00 71.69 201 TRP A O 1
ATOM 1609 N N . LEU A 1 202 ? -38.631 8.958 38.313 1.00 70.62 202 LEU A N 1
ATOM 1610 C CA . LEU A 1 202 ? -40.003 9.239 38.765 1.00 70.62 202 LEU A CA 1
ATOM 1611 C C . LEU A 1 202 ? -41.071 8.672 37.815 1.00 70.62 202 LEU A C 1
ATOM 1613 O O . LEU A 1 202 ? -42.186 8.396 38.250 1.00 70.62 202 LEU A O 1
ATOM 1617 N N . LEU A 1 203 ? -40.728 8.477 36.540 1.00 65.75 203 LEU A N 1
ATOM 1618 C CA . LEU A 1 203 ? -41.588 7.821 35.556 1.00 65.75 203 LEU A CA 1
ATOM 1619 C C . LEU A 1 203 ? -41.643 6.289 35.734 1.00 65.75 203 LEU A C 1
ATOM 1621 O O . LEU A 1 203 ? -42.573 5.671 35.225 1.00 65.75 203 LEU A O 1
ATOM 1625 N N . GLU A 1 204 ? -40.692 5.685 36.456 1.00 62.72 204 GLU A N 1
ATOM 1626 C CA . GLU A 1 204 ? -40.560 4.230 36.657 1.00 62.72 204 GLU A CA 1
ATOM 1627 C C . GLU A 1 204 ? -41.134 3.720 37.997 1.00 62.72 204 GLU A C 1
ATOM 1629 O O . GLU A 1 204 ? -41.353 2.521 38.140 1.00 62.72 204 GLU A O 1
ATOM 1634 N N . GLY A 1 205 ? -41.473 4.606 38.946 1.00 55.44 205 GLY A N 1
ATOM 1635 C CA . GLY A 1 205 ? -42.413 4.289 40.036 1.00 55.44 205 GLY A CA 1
ATOM 1636 C C . GLY A 1 205 ? -41.866 3.729 41.365 1.00 55.44 205 GLY A C 1
ATOM 1637 O O . GLY A 1 205 ? -42.608 3.015 42.037 1.00 55.44 205 GLY A O 1
ATOM 1638 N N . GLU A 1 206 ? -40.644 4.069 41.812 1.00 57.03 206 GLU A N 1
ATOM 1639 C CA . GLU A 1 206 ? -40.085 3.600 43.111 1.00 57.03 206 GLU A CA 1
ATOM 1640 C C . GLU A 1 206 ? -39.521 4.707 44.056 1.00 57.03 206 GLU A C 1
ATOM 1642 O O . GLU A 1 206 ? -39.218 5.820 43.626 1.00 57.03 206 GLU A O 1
ATOM 1647 N N . ASN A 1 207 ? -39.384 4.382 45.361 1.00 56.75 207 ASN A N 1
ATOM 1648 C CA . ASN A 1 207 ? -39.159 5.259 46.545 1.00 56.75 207 ASN A CA 1
ATOM 1649 C C . ASN A 1 207 ? -37.863 6.113 46.583 1.00 56.75 207 ASN A C 1
ATOM 1651 O O . ASN A 1 207 ? -36.766 5.576 46.492 1.00 56.75 207 ASN A O 1
ATOM 1655 N N . THR A 1 208 ? -37.980 7.405 46.934 1.00 58.12 208 THR A N 1
ATOM 1656 C CA . THR A 1 208 ? -36.995 8.509 46.765 1.00 58.12 208 THR A CA 1
ATOM 1657 C C . THR A 1 208 ? -35.667 8.468 47.543 1.00 58.12 208 THR A C 1
ATOM 1659 O O . THR A 1 208 ? -34.678 9.026 47.067 1.00 58.12 208 THR A O 1
ATOM 1662 N N . ASP A 1 209 ? -35.585 7.846 48.723 1.00 57.56 209 ASP A N 1
ATOM 1663 C CA . ASP A 1 209 ? -34.503 8.184 49.674 1.00 57.56 209 ASP A CA 1
ATOM 1664 C C . ASP A 1 209 ? -33.235 7.318 49.545 1.00 57.56 209 ASP A C 1
ATOM 1666 O O . ASP A 1 209 ? -32.125 7.810 49.744 1.00 57.56 209 ASP A O 1
ATOM 1670 N N . GLN A 1 210 ? -33.356 6.053 49.126 1.00 61.50 210 GLN A N 1
ATOM 1671 C CA . GLN A 1 210 ? -32.194 5.210 48.775 1.00 61.50 210 GLN A CA 1
ATOM 1672 C C . GLN A 1 210 ? -31.591 5.583 47.406 1.00 61.50 210 GLN A C 1
ATOM 1674 O O . GLN A 1 210 ? -30.493 5.148 47.057 1.00 61.50 210 GLN A O 1
ATOM 1679 N N . ILE A 1 211 ? -32.307 6.401 46.631 1.00 62.31 211 ILE A N 1
ATOM 1680 C CA . ILE A 1 211 ? -32.019 6.700 45.227 1.00 62.31 211 ILE A CA 1
ATOM 1681 C C . ILE A 1 211 ? -30.978 7.802 45.089 1.00 62.31 211 ILE A C 1
ATOM 1683 O O . ILE A 1 211 ? -30.073 7.672 44.270 1.00 62.31 211 ILE A O 1
ATOM 1687 N N . ASN A 1 212 ? -31.060 8.862 45.897 1.00 67.56 212 ASN A N 1
ATOM 1688 C CA . ASN A 1 212 ? -30.113 9.976 45.794 1.00 67.56 212 ASN A CA 1
ATOM 1689 C C . ASN A 1 212 ? -28.670 9.519 46.045 1.00 67.56 212 ASN A C 1
ATOM 1691 O O . ASN A 1 212 ? -27.768 9.957 45.341 1.00 67.56 212 ASN A O 1
ATOM 1695 N N . GLY A 1 213 ? -28.469 8.558 46.955 1.00 72.12 213 GLY A N 1
ATOM 1696 C CA . GLY A 1 213 ? -27.160 7.939 47.171 1.00 72.12 213 GLY A CA 1
ATOM 1697 C C . GLY A 1 213 ? -26.639 7.178 45.945 1.00 72.12 213 GLY A C 1
ATOM 1698 O O . GLY A 1 213 ? -25.476 7.334 45.584 1.00 72.12 213 GLY A O 1
ATOM 1699 N N . LYS A 1 214 ? -27.500 6.405 45.263 1.00 76.06 214 LYS A N 1
ATOM 1700 C CA . LYS A 1 214 ? -27.125 5.666 44.044 1.00 76.06 214 LYS A CA 1
ATOM 1701 C C . LYS A 1 214 ? -26.889 6.589 42.848 1.00 76.06 214 LYS A C 1
ATOM 1703 O O . LYS A 1 214 ? -25.922 6.399 42.122 1.00 76.06 214 LYS A O 1
ATOM 1708 N N . ILE A 1 215 ? -27.735 7.603 42.648 1.00 79.12 215 ILE A N 1
ATOM 1709 C CA . ILE A 1 215 ? -27.547 8.603 41.583 1.00 79.12 215 ILE A CA 1
ATOM 1710 C C . ILE A 1 215 ? -26.223 9.341 41.789 1.00 79.12 215 ILE A C 1
ATOM 1712 O O . ILE A 1 215 ? -25.475 9.522 40.832 1.00 79.12 215 ILE A O 1
ATOM 1716 N N . ASP A 1 216 ? -25.906 9.723 43.027 1.00 81.50 216 ASP A N 1
ATOM 1717 C CA . ASP A 1 216 ? -24.643 10.385 43.346 1.00 81.50 216 ASP A CA 1
ATOM 1718 C C . ASP A 1 216 ? -23.432 9.488 43.060 1.00 81.50 216 ASP A C 1
ATOM 1720 O O . ASP A 1 216 ? -22.435 9.969 42.517 1.00 81.50 216 ASP A O 1
ATOM 1724 N N . GLU A 1 217 ? -23.525 8.188 43.357 1.00 84.38 217 GLU A N 1
ATOM 1725 C CA . GLU A 1 217 ? -22.496 7.207 43.000 1.00 84.38 217 GLU A CA 1
ATOM 1726 C C . GLU A 1 217 ? -22.326 7.089 41.476 1.00 84.38 217 GLU A C 1
ATOM 1728 O O . GLU A 1 217 ? -21.205 7.185 40.974 1.00 84.38 217 GLU A O 1
ATOM 1733 N N . TYR A 1 218 ? -23.420 6.941 40.722 1.00 83.25 218 TYR A N 1
ATOM 1734 C CA . TYR A 1 218 ? -23.368 6.794 39.265 1.00 83.25 218 TYR A CA 1
ATOM 1735 C C . TYR A 1 218 ? -22.845 8.045 38.563 1.00 83.25 218 TYR A C 1
ATOM 1737 O O . TYR A 1 218 ? -21.987 7.945 37.689 1.00 83.25 218 TYR A O 1
ATOM 1745 N N . VAL A 1 219 ? -23.300 9.233 38.969 1.00 84.31 219 VAL A N 1
ATOM 1746 C CA . VAL A 1 219 ? -22.803 10.503 38.420 1.00 84.31 219 VAL A CA 1
ATOM 1747 C C . VAL A 1 219 ? -21.315 10.667 38.718 1.00 84.31 219 VAL A C 1
ATOM 1749 O O . VAL A 1 219 ? -20.566 11.105 37.847 1.00 84.31 219 VAL A O 1
ATOM 1752 N N . LYS A 1 220 ? -20.855 10.254 39.904 1.00 85.56 220 LYS A N 1
ATOM 1753 C CA . LYS A 1 220 ? -19.426 10.255 40.226 1.00 85.56 220 LYS A CA 1
ATOM 1754 C C . LYS A 1 220 ? -18.631 9.323 39.306 1.00 85.56 220 LYS A C 1
ATOM 1756 O O . LYS A 1 220 ? -17.605 9.744 38.788 1.00 85.56 220 LYS A O 1
ATOM 1761 N N . ILE A 1 221 ? -19.126 8.112 39.039 1.00 85.38 221 ILE A N 1
ATOM 1762 C CA . ILE A 1 221 ? -18.487 7.171 38.101 1.00 85.38 221 ILE A CA 1
ATOM 1763 C C . ILE A 1 221 ? -18.406 7.766 36.688 1.00 85.38 221 ILE A C 1
ATOM 1765 O O . ILE A 1 221 ? -17.360 7.674 36.049 1.00 85.38 221 ILE A O 1
ATOM 1769 N N . LEU A 1 222 ? -19.480 8.403 36.207 1.00 84.25 222 LEU A N 1
ATOM 1770 C CA . LEU A 1 222 ? -19.503 9.047 34.888 1.00 84.25 222 LEU A CA 1
ATOM 1771 C C . LEU A 1 222 ? -18.478 10.187 34.781 1.00 84.25 222 LEU A C 1
ATOM 1773 O O . LEU A 1 222 ? -17.834 10.328 33.745 1.00 84.25 222 LEU A O 1
ATOM 1777 N N . ILE A 1 223 ? -18.299 10.970 35.849 1.00 83.19 223 ILE A N 1
ATOM 1778 C CA . ILE A 1 223 ? -17.292 12.040 35.906 1.00 83.19 223 ILE A CA 1
ATOM 1779 C C . ILE A 1 223 ? -15.877 11.445 35.944 1.00 83.19 223 ILE A C 1
ATOM 1781 O O . ILE A 1 223 ? -15.027 11.837 35.145 1.00 83.19 223 ILE A O 1
ATOM 1785 N N . ASP A 1 224 ? -15.630 10.473 36.828 1.00 83.25 224 ASP A N 1
ATOM 1786 C CA . ASP A 1 224 ? -14.313 9.850 37.019 1.00 83.25 224 ASP A CA 1
ATOM 1787 C C . ASP A 1 224 ? -13.833 9.111 35.751 1.00 83.25 224 ASP A C 1
ATOM 1789 O O . ASP A 1 224 ? -12.632 9.045 35.476 1.00 83.25 224 ASP A O 1
ATOM 1793 N N . MET A 1 225 ? -14.763 8.569 34.957 1.00 81.88 225 MET A N 1
ATOM 1794 C CA . MET A 1 225 ? -14.487 7.785 33.746 1.00 81.88 225 MET A CA 1
ATOM 1795 C C . MET A 1 225 ? -14.883 8.503 32.446 1.00 81.88 225 MET A C 1
ATOM 1797 O O . MET A 1 225 ? -15.003 7.854 31.407 1.00 81.88 225 MET A O 1
ATOM 1801 N N . ASN A 1 226 ? -15.015 9.835 32.463 1.00 82.44 226 ASN A N 1
ATOM 1802 C CA . ASN A 1 226 ? -15.417 10.640 31.298 1.00 82.44 226 ASN A CA 1
ATOM 1803 C C . ASN A 1 226 ? -14.544 10.392 30.050 1.00 82.44 226 ASN A C 1
ATOM 1805 O O . ASN A 1 226 ? -15.020 10.471 28.923 1.00 82.44 226 ASN A O 1
ATOM 1809 N N . THR A 1 227 ? -13.271 10.019 30.221 1.00 78.88 227 THR A N 1
ATOM 1810 C CA . THR A 1 227 ? -12.391 9.692 29.088 1.00 78.88 227 THR A CA 1
ATOM 1811 C C . THR A 1 227 ? -12.861 8.472 28.295 1.00 78.88 227 THR A C 1
ATOM 1813 O O . THR A 1 227 ? -12.597 8.402 27.105 1.00 78.88 227 THR A O 1
ATOM 1816 N N . LEU A 1 228 ? -13.546 7.511 28.923 1.00 84.19 228 LEU A N 1
ATOM 1817 C CA . LEU A 1 228 ? -14.043 6.294 28.263 1.00 84.19 228 LEU A CA 1
ATOM 1818 C C . LEU A 1 228 ? -15.369 6.507 27.520 1.00 84.19 228 LEU A C 1
ATOM 1820 O O . LEU A 1 228 ? -15.831 5.601 26.825 1.00 84.19 228 LEU A O 1
ATOM 1824 N N . ILE A 1 229 ? -15.985 7.681 27.673 1.00 87.06 229 ILE A N 1
ATOM 1825 C CA . ILE A 1 229 ? -17.256 8.024 27.046 1.00 87.06 229 ILE A CA 1
ATOM 1826 C C . ILE A 1 229 ? -16.977 8.987 25.892 1.00 87.06 229 ILE A C 1
ATOM 1828 O O . ILE A 1 229 ? -16.364 10.042 26.088 1.00 87.06 229 ILE A O 1
ATOM 1832 N N . ALA A 1 230 ? -17.447 8.665 24.687 1.00 86.56 230 ALA A N 1
ATOM 1833 C CA . ALA A 1 230 ? -17.545 9.664 23.625 1.00 86.56 230 ALA A CA 1
ATOM 1834 C C . ALA A 1 230 ? -18.979 9.902 23.195 1.00 86.56 230 ALA A C 1
ATOM 1836 O O . ALA A 1 230 ? -19.862 9.059 23.354 1.00 86.56 230 ALA A O 1
ATOM 1837 N N . VAL A 1 231 ? -19.179 11.097 22.661 1.00 87.69 231 VAL A N 1
ATOM 1838 C CA . VAL A 1 231 ? -20.481 11.606 22.275 1.00 87.69 231 VAL A CA 1
ATOM 1839 C C . VAL A 1 231 ? -20.527 11.672 20.761 1.00 87.69 231 VAL A C 1
ATOM 1841 O O . VAL A 1 231 ? -19.688 12.325 20.148 1.00 87.69 231 VAL A O 1
ATOM 1844 N N . TYR A 1 232 ? -21.504 10.988 20.176 1.00 87.50 232 TYR A N 1
ATOM 1845 C CA . TYR A 1 232 ? -21.830 11.094 18.763 1.00 87.50 232 TYR A CA 1
ATOM 1846 C C . TYR A 1 232 ? -22.980 12.087 18.598 1.00 87.50 232 TYR A C 1
ATOM 1848 O O . TYR A 1 232 ? -24.067 11.860 19.133 1.00 87.50 232 TYR A O 1
ATOM 1856 N N . ASP A 1 233 ? -22.752 13.188 17.881 1.00 84.00 233 ASP A N 1
ATOM 1857 C CA . ASP A 1 233 ? -23.801 14.167 17.587 1.00 84.00 233 ASP A CA 1
ATOM 1858 C C . ASP A 1 233 ? -24.693 13.663 16.442 1.00 84.00 233 ASP A C 1
ATOM 1860 O O . ASP A 1 233 ? -24.433 13.917 15.264 1.00 84.00 233 ASP A O 1
ATOM 1864 N N . GLY A 1 234 ? -25.763 12.948 16.801 1.00 75.69 234 GLY A N 1
ATOM 1865 C CA . GLY A 1 234 ? -26.743 12.417 15.853 1.00 75.69 234 GLY A CA 1
ATOM 1866 C C . GLY A 1 234 ? -27.661 13.474 15.232 1.00 75.69 234 GLY A C 1
ATOM 1867 O O . GLY A 1 234 ? -28.483 13.134 14.385 1.00 75.69 234 GLY A O 1
ATOM 1868 N N . VAL A 1 235 ? -27.553 14.745 15.640 1.00 73.44 235 VAL A N 1
ATOM 1869 C CA . VAL A 1 235 ? -28.326 15.855 15.063 1.00 73.44 235 VAL A CA 1
ATOM 1870 C C . VAL A 1 235 ? -27.534 16.540 13.954 1.00 73.44 235 VAL A C 1
ATOM 1872 O O . VAL A 1 235 ? -28.102 16.896 12.922 1.00 73.44 235 VAL A O 1
ATOM 1875 N N . LYS A 1 236 ? -26.225 16.735 14.157 1.00 73.25 236 LYS A N 1
ATOM 1876 C CA . LYS A 1 236 ? -25.354 17.367 13.156 1.00 73.25 236 LYS A CA 1
ATOM 1877 C C . LYS A 1 236 ? -24.784 16.379 12.141 1.00 73.25 236 LYS A C 1
ATOM 1879 O O . LYS A 1 236 ? -24.546 16.798 11.013 1.00 73.25 236 LYS A O 1
ATOM 1884 N N . CYS A 1 237 ? -24.561 15.118 12.528 1.00 69.00 237 CYS A N 1
ATOM 1885 C CA . CYS A 1 237 ? -24.011 14.053 11.674 1.00 69.00 237 CYS A CA 1
ATOM 1886 C C . CYS A 1 237 ? -22.775 14.484 10.854 1.00 69.00 237 CYS A C 1
ATOM 1888 O O . CYS A 1 237 ? -22.648 14.111 9.690 1.00 69.00 237 CYS A O 1
ATOM 1890 N N . ILE A 1 238 ? -21.902 15.322 11.429 1.00 62.25 238 ILE A N 1
ATOM 1891 C CA . ILE A 1 238 ? -20.705 15.834 10.735 1.00 62.25 238 ILE A CA 1
ATOM 1892 C C . ILE A 1 238 ? -19.655 14.726 10.604 1.00 62.25 238 ILE A C 1
ATOM 1894 O O . ILE A 1 238 ? -19.033 14.599 9.552 1.00 62.25 238 ILE A O 1
ATOM 1898 N N . ASP A 1 239 ? -19.513 13.908 11.648 1.00 65.06 239 ASP A N 1
ATOM 1899 C CA . ASP A 1 239 ? -18.553 12.809 11.700 1.00 65.06 239 ASP A CA 1
ATOM 1900 C C . ASP A 1 239 ? -19.241 11.479 11.368 1.00 65.06 239 ASP A C 1
ATOM 1902 O O . ASP A 1 239 ? -20.409 11.252 11.718 1.00 65.06 239 ASP A O 1
ATOM 1906 N N . ASN A 1 240 ? -18.517 10.561 10.721 1.00 76.44 240 ASN A N 1
ATOM 1907 C CA . ASN A 1 240 ? -19.005 9.195 10.560 1.00 76.44 240 ASN A CA 1
ATOM 1908 C C . ASN A 1 240 ? -19.000 8.495 11.925 1.00 76.44 240 ASN A C 1
ATOM 1910 O O . ASN A 1 240 ? -18.086 8.673 12.732 1.00 76.44 240 ASN A O 1
ATOM 1914 N N . LEU A 1 241 ? -19.997 7.644 12.190 1.00 79.00 241 LEU A N 1
ATOM 1915 C CA . LEU A 1 241 ? -20.056 6.879 13.444 1.00 79.00 241 LEU A CA 1
ATOM 1916 C C . LEU A 1 241 ? -18.800 6.012 13.643 1.00 79.00 241 LEU A C 1
ATOM 1918 O O . LEU A 1 241 ? -18.340 5.844 14.770 1.00 79.00 241 LEU A O 1
ATOM 1922 N N . GLU A 1 242 ? -18.230 5.499 12.552 1.00 76.50 242 GLU A N 1
ATOM 1923 C CA . GLU A 1 242 ? -16.975 4.740 12.563 1.00 76.50 242 GLU A CA 1
ATOM 1924 C C . GLU A 1 242 ? -15.812 5.554 13.134 1.00 76.50 242 GLU A C 1
ATOM 1926 O O . GLU A 1 242 ? -15.002 5.024 13.900 1.00 76.50 242 GLU A O 1
ATOM 1931 N N . ASP A 1 243 ? -15.765 6.852 12.829 1.00 74.69 243 ASP A N 1
ATOM 1932 C CA . ASP A 1 243 ? -14.720 7.732 13.326 1.00 74.69 243 ASP A CA 1
ATOM 1933 C C . ASP A 1 243 ? -14.856 7.933 14.833 1.00 74.69 243 ASP A C 1
ATOM 1935 O O . ASP A 1 243 ? -13.886 7.744 15.569 1.00 74.69 243 ASP A O 1
ATOM 1939 N N . VAL A 1 244 ? -16.070 8.190 15.320 1.00 78.12 244 VAL A N 1
ATOM 1940 C CA . VAL A 1 244 ? -16.311 8.346 16.760 1.00 78.12 244 VAL A CA 1
ATOM 1941 C C . VAL A 1 244 ? -16.043 7.045 17.515 1.00 78.12 244 VAL A C 1
ATOM 1943 O O . VAL A 1 244 ? -15.403 7.068 18.564 1.00 78.12 244 VAL A O 1
ATOM 1946 N N . VAL A 1 245 ? -16.453 5.892 16.979 1.00 80.81 245 VAL A N 1
ATOM 1947 C CA . VAL A 1 245 ? -16.158 4.577 17.575 1.00 80.81 245 VAL A CA 1
ATOM 1948 C C . VAL A 1 245 ? -14.647 4.347 17.678 1.00 80.81 245 VAL A C 1
ATOM 1950 O O . VAL A 1 245 ? -14.160 3.887 18.713 1.00 80.81 245 VAL A O 1
ATOM 1953 N N . ALA A 1 246 ? -13.882 4.701 16.648 1.00 73.81 246 ALA A N 1
ATOM 1954 C CA . ALA A 1 246 ? -12.428 4.606 16.683 1.00 73.81 246 ALA A CA 1
ATOM 1955 C C . ALA A 1 246 ? -11.785 5.556 17.709 1.00 73.81 246 ALA A C 1
ATOM 1957 O O . ALA A 1 246 ? -10.846 5.144 18.389 1.00 73.81 246 ALA A O 1
ATOM 1958 N N . ASP A 1 247 ? -12.312 6.768 17.898 1.00 74.06 247 ASP A N 1
ATOM 1959 C CA . ASP A 1 247 ? -11.828 7.697 18.935 1.00 74.06 247 ASP A CA 1
ATOM 1960 C C . ASP A 1 247 ? -12.111 7.176 20.347 1.00 74.06 247 ASP A C 1
ATOM 1962 O O . ASP A 1 247 ? -11.320 7.342 21.274 1.00 74.06 247 ASP A O 1
ATOM 1966 N N . VAL A 1 248 ? -13.237 6.490 20.520 1.00 78.56 248 VAL A N 1
ATOM 1967 C CA . VAL A 1 248 ? -13.635 5.860 21.784 1.00 78.56 248 VAL A CA 1
ATOM 1968 C C . VAL A 1 248 ? -12.684 4.727 22.145 1.00 78.56 248 VAL A C 1
ATOM 1970 O O . VAL A 1 248 ? -12.193 4.662 23.274 1.00 78.56 248 VAL A O 1
ATOM 1973 N N . MET A 1 249 ? -12.365 3.873 21.172 1.00 75.25 249 MET A N 1
ATOM 1974 C CA . MET A 1 249 ? -11.356 2.826 21.338 1.00 75.25 249 MET A CA 1
ATOM 1975 C C . MET A 1 249 ? -9.968 3.417 21.604 1.00 75.25 249 MET A C 1
ATOM 1977 O O . MET A 1 249 ? -9.225 2.908 22.443 1.00 75.25 249 MET A O 1
ATOM 1981 N N . TRP A 1 250 ? -9.621 4.521 20.941 1.00 71.50 250 TRP A N 1
ATOM 1982 C CA . TRP A 1 250 ? -8.379 5.241 21.209 1.00 71.50 250 TRP A CA 1
ATOM 1983 C C . TRP A 1 250 ? -8.309 5.726 22.661 1.00 71.50 250 TRP A C 1
ATOM 1985 O O . TRP A 1 250 ? -7.311 5.518 23.360 1.00 71.50 250 TRP A O 1
ATOM 1995 N N . ASN A 1 251 ? -9.399 6.312 23.155 1.00 74.25 251 ASN A N 1
ATOM 1996 C CA . ASN A 1 251 ? -9.472 6.781 24.527 1.00 74.25 251 ASN A CA 1
ATOM 1997 C C . ASN A 1 251 ? -9.389 5.636 25.541 1.00 74.25 251 ASN A C 1
ATOM 1999 O O . ASN A 1 251 ? -8.705 5.798 26.553 1.00 74.25 251 ASN A O 1
ATOM 2003 N N . GLU A 1 252 ? -9.997 4.478 25.263 1.00 74.44 252 GLU A N 1
ATOM 2004 C CA . GLU A 1 252 ? -9.858 3.264 26.080 1.00 74.44 252 GLU A CA 1
ATOM 2005 C C . GLU A 1 252 ? -8.388 2.871 26.255 1.00 74.44 252 GLU A C 1
ATOM 2007 O O . GLU A 1 252 ? -7.914 2.681 27.377 1.00 74.44 252 GLU A O 1
ATOM 2012 N N . ILE A 1 253 ? -7.628 2.826 25.161 1.00 67.44 253 ILE A N 1
ATOM 2013 C CA . ILE A 1 253 ? -6.201 2.485 25.191 1.00 67.44 253 ILE A CA 1
ATOM 2014 C C . ILE A 1 253 ? -5.416 3.539 25.970 1.00 67.44 253 ILE A C 1
ATOM 2016 O O . ILE A 1 253 ? -4.567 3.200 26.800 1.00 67.44 253 ILE A O 1
ATOM 2020 N N . SER A 1 254 ? -5.723 4.819 25.757 1.00 68.06 254 SER A N 1
ATOM 2021 C CA . SER A 1 254 ? -5.090 5.923 26.483 1.00 68.06 254 SER A CA 1
ATOM 2022 C C . SER A 1 254 ? -5.372 5.863 27.995 1.00 68.06 254 SER A C 1
ATOM 2024 O O . SER A 1 254 ? -4.494 6.153 28.816 1.00 68.06 254 SER A O 1
ATOM 2026 N N . TYR A 1 255 ? -6.576 5.427 28.375 1.00 72.19 255 TYR A N 1
ATOM 2027 C CA . TYR A 1 255 ? -6.999 5.235 29.756 1.00 72.19 255 TYR A CA 1
ATOM 2028 C C . TYR A 1 255 ? -6.273 4.042 30.382 1.00 72.19 255 TYR A C 1
ATOM 2030 O O . TYR A 1 255 ? -5.626 4.185 31.424 1.00 72.19 255 TYR A O 1
ATOM 2038 N N . GLN A 1 256 ? -6.250 2.899 29.687 1.00 67.19 256 GLN A N 1
ATOM 2039 C CA . GLN A 1 256 ? -5.471 1.728 30.090 1.00 67.19 256 GLN A CA 1
ATOM 2040 C C . GLN A 1 256 ? -3.982 2.069 30.213 1.00 67.19 256 GLN A C 1
ATOM 2042 O O . GLN A 1 256 ? -3.324 1.605 31.136 1.00 67.19 256 GLN A O 1
ATOM 2047 N N . ARG A 1 257 ? -3.435 2.932 29.352 1.00 63.09 257 ARG A N 1
ATOM 2048 C CA . ARG A 1 257 ? -2.052 3.416 29.442 1.00 63.09 257 ARG A CA 1
ATOM 2049 C C . ARG A 1 257 ? -1.798 4.227 30.707 1.00 63.09 257 ARG A C 1
ATOM 2051 O O . ARG A 1 257 ? -0.746 4.051 31.313 1.00 63.09 257 ARG A O 1
ATOM 2058 N N . LYS A 1 258 ? -2.700 5.132 31.103 1.00 65.69 258 LYS A N 1
ATOM 2059 C CA . LYS A 1 258 ? -2.542 5.927 32.337 1.00 65.69 258 LYS A CA 1
ATOM 2060 C C . LYS A 1 258 ? -2.593 5.035 33.581 1.00 65.69 258 LYS A C 1
ATOM 2062 O O . LYS A 1 258 ? -1.759 5.218 34.467 1.00 65.69 258 LYS A O 1
ATOM 2067 N N . ASN A 1 259 ? -3.484 4.043 33.591 1.00 65.44 259 ASN A N 1
ATOM 2068 C CA . ASN A 1 259 ? -3.737 3.192 34.755 1.00 65.44 259 ASN A CA 1
ATOM 2069 C C . ASN A 1 259 ? -2.831 1.943 34.840 1.00 65.44 259 ASN A C 1
ATOM 2071 O O . ASN A 1 259 ? -2.474 1.530 35.939 1.00 65.44 259 ASN A O 1
ATOM 2075 N N . ARG A 1 260 ? -2.384 1.358 33.714 1.00 62.47 260 ARG A N 1
ATOM 2076 C CA . ARG A 1 260 ? -1.533 0.142 33.659 1.00 62.47 260 ARG A CA 1
ATOM 2077 C C . ARG A 1 260 ? -0.027 0.403 33.588 1.00 62.47 260 ARG A C 1
ATOM 2079 O O . ARG A 1 260 ? 0.727 -0.529 33.321 1.00 62.47 260 ARG A O 1
ATOM 2086 N N . LYS A 1 261 ? 0.448 1.618 33.892 1.00 50.22 261 LYS A N 1
ATOM 2087 C CA . LYS A 1 261 ? 1.889 1.970 33.966 1.00 50.22 261 LYS A CA 1
ATOM 2088 C C . LYS A 1 261 ? 2.752 1.050 34.864 1.00 50.22 261 LYS A C 1
ATOM 2090 O O . LYS A 1 261 ? 3.963 1.234 34.893 1.00 50.22 261 LYS A O 1
ATOM 2095 N N . ALA A 1 262 ? 2.167 0.084 35.577 1.00 40.72 262 ALA A N 1
ATOM 2096 C CA . ALA A 1 262 ? 2.824 -0.766 36.568 1.00 40.72 262 ALA A CA 1
ATOM 2097 C C . ALA A 1 262 ? 3.007 -2.258 36.195 1.00 40.72 262 ALA A C 1
ATOM 2099 O O . ALA A 1 262 ? 3.602 -2.975 36.996 1.00 40.72 262 ALA A O 1
ATOM 2100 N N . LEU A 1 263 ? 2.544 -2.766 35.038 1.00 41.09 263 LEU A N 1
ATOM 2101 C CA . LEU A 1 263 ? 2.745 -4.189 34.694 1.00 41.09 263 LEU A CA 1
ATOM 2102 C C . LEU A 1 263 ? 3.899 -4.376 33.690 1.00 41.09 263 LEU A C 1
ATOM 2104 O O . LEU A 1 263 ? 3.768 -4.059 32.511 1.00 41.09 263 LEU A O 1
ATOM 2108 N N . ASN A 1 264 ? 5.022 -4.901 34.191 1.00 42.53 264 ASN A N 1
ATOM 2109 C CA . ASN A 1 264 ? 6.326 -5.145 33.544 1.00 42.53 264 ASN A CA 1
ATOM 2110 C C . ASN A 1 264 ? 6.331 -6.103 32.321 1.00 42.53 264 ASN A C 1
ATOM 2112 O O . ASN A 1 264 ? 7.376 -6.647 31.967 1.00 42.53 264 ASN A O 1
ATOM 2116 N N . ASP A 1 265 ? 5.210 -6.301 31.631 1.00 46.34 265 ASP A N 1
ATOM 2117 C CA . ASP A 1 265 ? 5.070 -7.312 30.575 1.00 46.34 265 ASP A CA 1
ATOM 2118 C C . ASP A 1 265 ? 5.223 -6.726 29.169 1.00 46.34 265 ASP A C 1
ATOM 2120 O O . ASP A 1 265 ? 4.275 -6.770 28.389 1.00 46.34 265 ASP A O 1
ATOM 2124 N N . GLY A 1 266 ? 6.385 -6.155 28.828 1.00 51.50 266 GLY A N 1
ATOM 2125 C CA . GLY A 1 266 ? 6.762 -5.846 27.431 1.00 51.50 266 GLY A CA 1
ATOM 2126 C C . GLY A 1 266 ? 5.736 -5.057 26.593 1.00 51.50 266 GLY A C 1
ATOM 2127 O O . GLY A 1 266 ? 5.801 -5.085 25.366 1.00 51.50 266 GLY A O 1
ATOM 2128 N N . TYR A 1 267 ? 4.776 -4.397 27.243 1.00 52.69 267 TYR A N 1
ATOM 2129 C CA . TYR A 1 267 ? 3.628 -3.747 26.631 1.00 52.69 267 TYR A CA 1
ATOM 2130 C C . TYR A 1 267 ? 4.043 -2.334 26.249 1.00 52.69 267 TYR A C 1
ATOM 2132 O O . TYR A 1 267 ? 4.279 -1.508 27.130 1.00 52.69 267 TYR A O 1
ATOM 2140 N N . ASP A 1 268 ? 4.156 -2.066 24.947 1.00 55.94 268 ASP A N 1
ATOM 2141 C CA . ASP A 1 268 ? 4.326 -0.707 24.439 1.00 55.94 268 ASP A CA 1
ATOM 2142 C C . ASP A 1 268 ? 2.945 -0.159 24.034 1.00 55.94 268 ASP A C 1
ATOM 2144 O O . ASP A 1 268 ? 2.402 -0.572 23.007 1.00 55.94 268 ASP A O 1
ATOM 2148 N N . PRO A 1 269 ? 2.342 0.757 24.817 1.00 56.12 269 PRO A N 1
ATOM 2149 C CA . PRO A 1 269 ? 1.014 1.302 24.532 1.00 56.12 269 PRO A CA 1
ATOM 2150 C C . PRO A 1 269 ? 0.941 1.970 23.156 1.00 56.12 269 PRO A C 1
ATOM 2152 O O . PRO A 1 269 ? -0.068 1.878 22.465 1.00 56.12 269 PRO A O 1
ATOM 2155 N N . LYS A 1 270 ? 2.055 2.584 22.736 1.00 58.62 270 LYS A N 1
ATOM 2156 C CA . LYS A 1 270 ? 2.198 3.234 21.432 1.00 58.62 270 LYS A CA 1
ATOM 2157 C C . LYS A 1 270 ? 2.103 2.242 20.272 1.00 58.62 270 L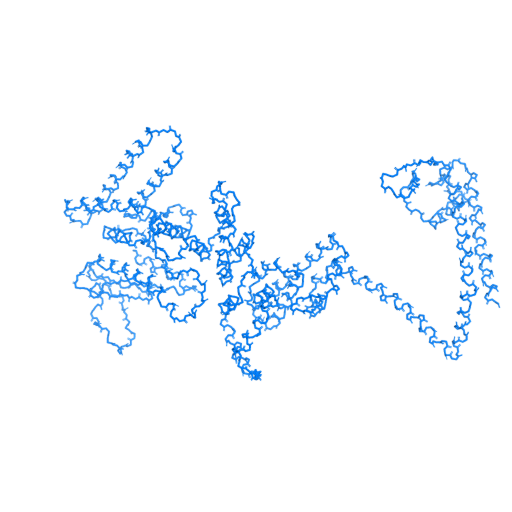YS A C 1
ATOM 2159 O O . LYS A 1 270 ? 1.750 2.621 19.159 1.00 58.62 270 LYS A O 1
ATOM 2164 N N . ALA A 1 271 ? 2.439 0.977 20.520 1.00 60.00 271 ALA A N 1
ATOM 2165 C CA . ALA A 1 271 ? 2.374 -0.069 19.517 1.00 60.00 271 ALA A CA 1
ATOM 2166 C C . ALA A 1 271 ? 0.939 -0.487 19.214 1.00 60.00 271 ALA A C 1
ATOM 2168 O O . ALA A 1 271 ? 0.556 -0.586 18.050 1.00 60.00 271 ALA A O 1
ATOM 2169 N N . GLU A 1 272 ? 0.141 -0.700 20.257 1.00 60.31 272 GLU A N 1
ATOM 2170 C CA . GLU A 1 272 ? -1.272 -1.040 20.099 1.00 60.31 272 GLU A CA 1
ATOM 2171 C C . GLU A 1 272 ? -2.045 0.113 19.455 1.00 60.31 272 GLU A C 1
ATOM 2173 O O . GLU A 1 272 ? -2.785 -0.122 18.506 1.00 60.31 272 GLU A O 1
ATOM 2178 N N . GLU A 1 273 ? -1.801 1.356 19.883 1.00 62.84 273 GLU A N 1
ATOM 2179 C CA . GLU A 1 273 ? -2.348 2.575 19.261 1.00 62.84 273 GLU A CA 1
ATOM 2180 C C . GLU A 1 273 ? -2.162 2.557 17.730 1.00 62.84 273 GLU A C 1
ATOM 2182 O O . GLU A 1 273 ? -3.121 2.653 16.961 1.00 62.84 273 GLU A O 1
ATOM 2187 N N . LEU A 1 274 ? -0.932 2.321 17.273 1.00 65.50 274 LEU A N 1
ATOM 2188 C CA . LEU A 1 274 ? -0.604 2.292 15.852 1.00 65.50 274 LEU A CA 1
ATOM 2189 C C . LEU A 1 274 ? -1.246 1.101 15.119 1.00 65.50 274 LEU A C 1
ATOM 2191 O O . LEU A 1 274 ? -1.710 1.240 13.982 1.00 65.50 274 LEU A O 1
ATOM 2195 N N . LYS A 1 275 ? -1.324 -0.067 15.768 1.00 66.00 275 LYS A N 1
ATOM 2196 C CA . LYS A 1 275 ? -2.033 -1.235 15.230 1.00 66.00 275 LYS A CA 1
ATOM 2197 C C . LYS A 1 275 ? -3.488 -0.890 14.933 1.00 66.00 275 LYS A C 1
ATOM 2199 O O . LYS A 1 275 ? -3.973 -1.244 13.863 1.00 66.00 275 LYS A O 1
ATOM 2204 N N . TRP A 1 276 ? -4.174 -0.202 15.842 1.00 66.12 276 TRP A N 1
ATOM 2205 C CA . TRP A 1 276 ? -5.581 0.162 15.677 1.00 66.12 276 TRP A CA 1
ATOM 2206 C C . TRP A 1 276 ? -5.805 1.130 14.522 1.00 66.12 276 TRP A C 1
ATOM 2208 O O . TRP A 1 276 ? -6.694 0.874 13.708 1.00 66.12 276 TRP A O 1
ATOM 2218 N N . CYS A 1 277 ? -4.944 2.136 14.356 1.00 67.69 277 CYS A N 1
ATOM 2219 C CA . CYS A 1 277 ? -4.979 3.008 13.175 1.00 67.69 277 CYS A CA 1
ATOM 2220 C C . CYS A 1 277 ? -4.890 2.197 11.870 1.00 67.69 277 CYS A C 1
ATOM 2222 O O . CYS A 1 277 ? -5.623 2.438 10.911 1.00 67.69 277 CYS A O 1
ATOM 2224 N N . LEU A 1 278 ? -4.041 1.166 11.859 1.00 67.12 278 LEU A N 1
ATOM 2225 C CA . LEU A 1 278 ? -3.859 0.268 10.721 1.00 67.12 278 LEU A CA 1
ATOM 2226 C C . LEU A 1 278 ? -5.085 -0.636 10.480 1.00 67.12 278 LEU A C 1
ATOM 2228 O O . LEU A 1 278 ? -5.441 -0.895 9.326 1.00 67.12 278 LEU A O 1
ATOM 2232 N N . ILE A 1 279 ? -5.758 -1.100 11.544 1.00 66.31 279 ILE A N 1
ATOM 2233 C CA . ILE A 1 279 ? -6.998 -1.893 11.447 1.00 66.31 279 ILE A CA 1
ATOM 2234 C C . ILE A 1 279 ? -8.130 -1.059 10.844 1.00 66.31 279 ILE A C 1
ATOM 2236 O O . ILE A 1 279 ? -8.766 -1.515 9.895 1.00 66.31 279 ILE A O 1
ATOM 2240 N N . TRP A 1 280 ? -8.353 0.138 11.383 1.00 64.81 280 TRP A N 1
ATOM 2241 C CA . TRP A 1 280 ? -9.533 0.955 11.093 1.00 64.81 280 TRP A CA 1
ATOM 2242 C C . TRP A 1 280 ? -9.388 1.850 9.866 1.00 64.81 280 TRP A C 1
ATOM 2244 O O . TRP A 1 280 ? -10.333 2.531 9.502 1.00 64.81 280 TRP A O 1
ATOM 2254 N N . ASN A 1 281 ? -8.237 1.815 9.184 1.00 59.81 281 ASN A N 1
ATOM 2255 C CA . ASN A 1 281 ? -7.997 2.597 7.969 1.00 59.81 281 ASN A CA 1
ATOM 2256 C C . ASN A 1 281 ? -8.247 4.102 8.132 1.00 59.81 281 ASN A C 1
ATOM 2258 O O . ASN A 1 281 ? -8.485 4.772 7.129 1.00 59.81 281 ASN A O 1
ATOM 2262 N N . LYS A 1 282 ? -8.204 4.626 9.362 1.00 56.78 282 LYS A N 1
ATOM 2263 C CA . LYS A 1 282 ? -8.312 6.062 9.582 1.00 56.78 282 LYS A CA 1
ATOM 2264 C C . LYS A 1 282 ? -7.166 6.734 8.840 1.00 56.78 282 LYS A C 1
ATOM 2266 O O . LYS A 1 282 ? -6.011 6.331 8.994 1.00 56.78 282 LYS A O 1
ATOM 2271 N N . GLU A 1 283 ? -7.501 7.714 8.007 1.00 50.59 283 GLU A N 1
ATOM 2272 C CA . GLU A 1 283 ? -6.612 8.534 7.177 1.00 50.59 283 GLU A CA 1
ATOM 2273 C C . GLU A 1 283 ? -5.675 9.423 8.021 1.00 50.59 283 GLU A C 1
ATOM 2275 O O . GLU A 1 283 ? -5.558 10.631 7.840 1.00 50.59 283 GLU A O 1
ATOM 2280 N N . ALA A 1 284 ? -4.925 8.819 8.938 1.00 48.00 284 ALA A N 1
ATOM 2281 C CA . ALA A 1 284 ? -3.863 9.442 9.703 1.00 48.00 284 ALA A CA 1
ATOM 2282 C C . ALA A 1 284 ? -2.614 9.621 8.822 1.00 48.00 284 ALA A C 1
ATOM 2284 O O . ALA A 1 284 ? -1.543 9.117 9.139 1.00 48.00 284 ALA A O 1
ATOM 2285 N N . ARG A 1 285 ? -2.720 10.322 7.686 1.00 43.66 285 ARG A N 1
ATOM 2286 C CA . ARG A 1 285 ? -1.517 10.932 7.099 1.00 43.66 285 ARG A CA 1
ATOM 2287 C C . ARG A 1 285 ? -1.125 12.148 7.939 1.00 43.66 285 ARG A C 1
ATOM 2289 O O . ARG A 1 285 ? 0.022 12.245 8.348 1.00 43.66 285 ARG A O 1
ATOM 2296 N N . GLY A 1 286 ? -2.106 12.979 8.302 1.00 43.06 286 GLY A N 1
ATOM 2297 C CA . GLY A 1 286 ? -1.901 14.172 9.126 1.00 43.06 286 GLY A CA 1
ATOM 2298 C C . GLY A 1 286 ? -1.637 13.864 10.599 1.00 43.06 286 GLY A C 1
ATOM 2299 O O . GLY A 1 286 ? -0.656 14.342 11.151 1.00 43.06 286 GLY A O 1
ATOM 2300 N N . GLU A 1 287 ? -2.452 13.028 11.246 1.00 48.81 287 GLU A N 1
ATOM 2301 C CA . GLU A 1 287 ? -2.296 12.781 12.688 1.00 48.81 287 GLU A CA 1
ATOM 2302 C C . GLU A 1 287 ? -1.086 11.914 13.030 1.00 48.81 287 GLU A C 1
ATOM 2304 O O . GLU A 1 287 ? -0.456 12.167 14.046 1.00 48.81 287 GLU A O 1
ATOM 2309 N N . LEU A 1 288 ? -0.692 10.949 12.192 1.00 50.59 288 LEU A N 1
ATOM 2310 C CA . LEU A 1 288 ? 0.531 10.172 12.432 1.00 50.59 288 LEU A CA 1
ATOM 2311 C C . LEU A 1 288 ? 1.791 11.005 12.155 1.00 50.59 288 LEU A C 1
ATOM 2313 O O . LEU A 1 288 ? 2.761 10.858 12.892 1.00 50.59 288 LEU A O 1
ATOM 2317 N N . GLU A 1 289 ? 1.781 11.914 11.167 1.00 46.34 289 GLU A N 1
ATOM 2318 C CA . GLU A 1 289 ? 2.850 12.913 10.979 1.00 46.34 289 GLU A CA 1
ATOM 2319 C C . GLU A 1 289 ? 2.927 13.875 12.166 1.00 46.34 289 GLU A C 1
ATOM 2321 O O . GLU A 1 289 ? 4.006 14.075 12.724 1.00 46.34 289 GLU A O 1
ATOM 2326 N N . ILE A 1 290 ? 1.786 14.424 12.597 1.00 44.38 290 ILE A N 1
ATOM 2327 C CA . ILE A 1 290 ? 1.698 15.263 13.793 1.00 44.38 290 ILE A CA 1
ATOM 2328 C C . ILE A 1 290 ? 2.189 14.474 15.000 1.00 44.38 290 ILE A C 1
ATOM 2330 O O . ILE A 1 290 ? 2.956 15.020 15.765 1.00 44.38 290 ILE A O 1
ATOM 2334 N N . TRP A 1 291 ? 1.865 13.192 15.146 1.00 51.34 291 TRP A N 1
ATOM 2335 C CA . TRP A 1 291 ? 2.227 12.380 16.310 1.00 51.34 291 TRP A CA 1
ATOM 2336 C C . TRP A 1 291 ? 3.693 11.919 16.326 1.00 51.34 291 TRP A C 1
ATOM 2338 O O . TRP A 1 291 ? 4.323 11.853 17.385 1.00 51.34 291 TRP A O 1
ATOM 2348 N N . ILE A 1 292 ? 4.285 11.658 15.155 1.00 52.06 292 ILE A N 1
ATOM 2349 C CA . ILE A 1 292 ? 5.739 11.472 14.998 1.00 52.06 292 ILE A CA 1
ATOM 2350 C C . ILE A 1 292 ? 6.480 12.777 15.349 1.00 52.06 292 ILE A C 1
ATOM 2352 O O . ILE A 1 292 ? 7.582 12.742 15.919 1.00 52.06 292 ILE A O 1
ATOM 2356 N N . ASN A 1 293 ? 5.865 13.927 15.065 1.00 47.31 293 ASN A N 1
ATOM 2357 C CA . ASN A 1 293 ? 6.443 15.252 15.279 1.00 47.31 293 ASN A CA 1
ATOM 2358 C C . ASN A 1 293 ? 6.116 15.879 16.650 1.00 47.31 293 ASN A C 1
ATOM 2360 O O . ASN A 1 293 ? 6.924 16.653 17.147 1.00 47.31 293 ASN A O 1
ATOM 2364 N N . SER A 1 294 ? 5.025 15.490 17.315 1.00 45.81 294 SER A N 1
ATOM 2365 C CA . SER A 1 294 ? 4.515 16.061 18.575 1.00 45.81 294 SER A CA 1
ATOM 2366 C C . SER A 1 294 ? 5.082 15.385 19.823 1.00 45.81 294 SER A C 1
ATOM 2368 O O . SER A 1 294 ? 4.660 15.670 20.944 1.00 45.81 294 SER A O 1
ATOM 2370 N N . GLY A 1 295 ? 6.020 14.453 19.654 1.00 43.50 295 GLY A N 1
ATOM 2371 C CA . GLY A 1 295 ? 6.835 13.954 20.752 1.00 43.50 295 GLY A CA 1
ATOM 2372 C C . GLY A 1 295 ? 7.853 15.013 21.158 1.00 43.50 295 GLY A C 1
ATOM 2373 O O . GLY A 1 295 ? 8.927 15.030 20.567 1.00 43.50 295 GLY A O 1
ATOM 2374 N N . ASP A 1 296 ? 7.473 15.842 22.138 1.00 40.59 296 ASP A N 1
ATOM 2375 C CA . ASP A 1 296 ? 8.252 16.869 22.840 1.00 40.59 296 ASP A CA 1
ATOM 2376 C C . ASP A 1 296 ? 9.164 17.713 21.932 1.00 40.59 296 ASP A C 1
ATOM 2378 O O . ASP A 1 296 ? 10.244 17.285 21.535 1.00 40.59 296 ASP A O 1
ATOM 2382 N N . GLU A 1 297 ? 8.809 18.981 21.707 1.00 42.66 297 GLU A N 1
ATOM 2383 C CA . GLU A 1 297 ? 9.678 19.968 21.033 1.00 42.66 297 GLU A CA 1
ATOM 2384 C C . GLU A 1 297 ? 11.054 20.131 21.724 1.00 42.66 297 GLU A C 1
ATOM 2386 O O . GLU A 1 297 ? 12.019 20.584 21.112 1.00 42.66 297 GLU A O 1
ATOM 2391 N N . ASN A 1 298 ? 11.182 19.665 22.974 1.00 40.75 298 ASN A N 1
ATOM 2392 C CA . ASN A 1 298 ? 12.435 19.617 23.733 1.00 40.75 298 ASN A CA 1
ATOM 2393 C C . ASN A 1 298 ? 13.235 18.312 23.559 1.00 40.75 298 ASN A C 1
ATOM 2395 O O . ASN A 1 298 ? 14.360 18.213 24.048 1.00 40.75 298 ASN A O 1
ATOM 2399 N N . MET A 1 299 ? 12.700 17.311 22.855 1.00 41.62 299 MET A N 1
ATOM 2400 C CA . MET A 1 299 ? 13.387 16.059 22.532 1.00 41.62 299 MET A CA 1
ATOM 2401 C C . MET A 1 299 ? 13.989 16.129 21.123 1.00 41.62 299 MET A C 1
ATOM 2403 O O . MET A 1 299 ? 13.762 15.280 20.258 1.00 41.62 299 MET A O 1
ATOM 2407 N N . ALA A 1 300 ? 14.795 17.165 20.891 1.00 36.78 300 ALA A N 1
ATOM 2408 C CA . ALA A 1 300 ? 15.629 17.259 19.706 1.00 36.78 300 ALA A CA 1
ATOM 2409 C C . ALA A 1 300 ? 16.567 16.033 19.624 1.00 36.78 300 ALA A C 1
ATOM 2411 O O . ALA A 1 300 ? 17.375 15.786 20.516 1.00 36.78 300 ALA A O 1
ATOM 2412 N N . LEU A 1 301 ? 16.449 15.257 18.539 1.00 44.06 301 LEU A N 1
ATOM 2413 C CA . LEU A 1 301 ? 17.495 14.371 17.997 1.00 44.06 301 LEU A CA 1
ATOM 2414 C C . LEU A 1 301 ? 18.202 13.400 18.970 1.00 44.06 301 LEU A C 1
ATOM 2416 O O . LEU A 1 301 ? 19.413 13.211 18.889 1.00 44.06 301 LEU A O 1
ATOM 2420 N N . THR A 1 302 ? 17.482 12.694 19.839 1.00 45.34 302 THR A N 1
ATOM 2421 C CA . THR A 1 302 ? 18.090 11.576 20.586 1.00 45.34 302 THR A CA 1
ATOM 2422 C C . THR A 1 302 ? 17.975 10.249 19.827 1.00 45.34 302 THR A C 1
ATOM 2424 O O . THR A 1 302 ? 16.951 9.923 19.223 1.00 45.34 302 THR A O 1
ATOM 2427 N N . GLU A 1 303 ? 19.047 9.451 19.880 1.00 48.25 303 GLU A N 1
ATOM 2428 C CA . GLU A 1 303 ? 19.174 8.067 19.380 1.00 48.25 303 GLU A CA 1
ATOM 2429 C C . GLU A 1 303 ? 17.969 7.167 19.716 1.00 48.25 303 GLU A C 1
ATOM 2431 O O . GLU A 1 303 ? 17.653 6.229 18.986 1.00 48.25 303 GLU A O 1
ATOM 2436 N N . THR A 1 304 ? 17.252 7.479 20.795 1.00 46.03 304 THR A N 1
ATOM 2437 C CA . THR A 1 304 ? 16.032 6.809 21.257 1.00 46.03 304 THR A CA 1
ATOM 2438 C C . THR A 1 304 ? 14.832 7.009 20.326 1.00 46.03 304 THR A C 1
ATOM 2440 O O . THR A 1 304 ? 14.095 6.045 20.120 1.00 46.03 304 THR A O 1
ATOM 2443 N N . LYS A 1 305 ? 14.656 8.183 19.692 1.00 49.47 305 LYS A N 1
ATOM 2444 C CA . LYS A 1 305 ? 13.582 8.429 18.702 1.00 49.47 305 LYS A CA 1
ATOM 2445 C C . LYS A 1 305 ? 13.787 7.563 17.454 1.00 49.47 305 LYS A C 1
ATOM 2447 O O . LYS A 1 305 ? 12.862 6.882 17.020 1.00 49.47 305 LYS A O 1
ATOM 2452 N N . ARG A 1 306 ? 15.028 7.476 16.953 1.00 52.22 306 ARG A N 1
ATOM 2453 C CA . ARG A 1 306 ? 15.402 6.557 15.855 1.00 52.22 306 ARG A CA 1
ATOM 2454 C C . ARG A 1 306 ? 15.254 5.084 16.250 1.00 52.22 306 ARG A C 1
ATOM 2456 O O . ARG A 1 306 ? 14.800 4.281 15.441 1.00 52.22 306 ARG A O 1
ATOM 2463 N N . ARG A 1 307 ? 15.600 4.721 17.491 1.00 50.44 307 ARG A N 1
ATOM 2464 C CA . ARG A 1 307 ? 15.507 3.340 18.004 1.00 50.44 307 ARG A CA 1
ATOM 2465 C C . ARG A 1 307 ? 14.067 2.876 18.259 1.00 50.44 307 ARG A C 1
ATOM 2467 O O . ARG A 1 307 ? 13.790 1.683 18.168 1.00 50.44 307 ARG A O 1
ATOM 2474 N N . TRP A 1 308 ? 13.159 3.800 18.571 1.00 56.22 308 TRP A N 1
ATOM 2475 C CA . TRP A 1 308 ? 11.725 3.533 18.701 1.00 56.22 308 TRP A CA 1
ATOM 2476 C C . TRP A 1 308 ? 11.077 3.306 17.326 1.00 56.22 308 TRP A C 1
ATOM 2478 O O . TRP A 1 308 ? 10.437 2.272 17.119 1.00 56.22 308 TRP A O 1
ATOM 2488 N N . ILE A 1 309 ? 11.352 4.186 16.353 1.00 57.06 309 ILE A N 1
ATOM 2489 C CA . ILE A 1 309 ? 10.904 4.026 14.957 1.00 57.06 309 ILE A CA 1
ATOM 2490 C C . ILE A 1 309 ? 11.427 2.709 14.363 1.00 57.06 309 ILE A C 1
ATOM 2492 O O . ILE A 1 309 ? 10.690 2.001 13.681 1.00 57.06 309 ILE A O 1
ATOM 2496 N N . SER A 1 310 ? 12.666 2.313 14.675 1.00 59.56 310 SER A N 1
ATOM 2497 C CA . SER A 1 310 ? 13.279 1.129 14.066 1.00 59.56 310 SER A CA 1
ATOM 2498 C C . SER A 1 310 ? 12.737 -0.217 14.551 1.00 59.56 310 SER A C 1
ATOM 2500 O O . SER A 1 310 ? 12.870 -1.194 13.824 1.00 59.56 310 SER A O 1
ATOM 2502 N N . LYS A 1 311 ? 12.133 -0.320 15.742 1.00 65.81 311 LYS A N 1
ATOM 2503 C CA . LYS A 1 311 ? 11.504 -1.578 16.199 1.00 65.81 311 LYS A CA 1
ATOM 2504 C C . LYS A 1 311 ? 9.997 -1.569 16.011 1.00 65.81 311 LYS A C 1
ATOM 2506 O O . LYS A 1 311 ? 9.442 -2.535 15.488 1.00 65.81 311 LYS A O 1
ATOM 2511 N N . LEU A 1 312 ? 9.338 -0.486 16.417 1.00 65.75 312 LEU A N 1
ATOM 2512 C CA . LEU A 1 312 ? 7.889 -0.412 16.328 1.00 65.75 312 LEU A CA 1
ATOM 2513 C C . LEU A 1 312 ? 7.419 -0.167 14.891 1.00 65.75 312 LEU A C 1
ATOM 2515 O O . LEU A 1 312 ? 6.507 -0.848 14.424 1.00 65.75 312 LEU A O 1
ATOM 2519 N N . GLY A 1 313 ? 8.091 0.732 14.165 1.00 68.38 313 GLY A N 1
ATOM 2520 C CA . GLY A 1 313 ? 7.812 1.001 12.753 1.00 68.38 313 GLY A CA 1
ATOM 2521 C C . GLY A 1 313 ? 7.990 -0.235 11.867 1.00 68.38 313 GLY A C 1
ATOM 2522 O O . GLY A 1 313 ? 7.250 -0.407 10.907 1.00 68.38 313 GLY A O 1
ATOM 2523 N N . GLN A 1 314 ? 8.884 -1.159 12.232 1.00 72.75 314 GLN A N 1
ATOM 2524 C CA . GLN A 1 314 ? 9.046 -2.430 11.518 1.00 72.75 314 GLN A CA 1
ATOM 2525 C C . GLN A 1 314 ? 7.879 -3.394 11.765 1.00 72.75 314 GLN A C 1
ATOM 2527 O O . GLN A 1 314 ? 7.327 -3.953 10.820 1.00 72.75 314 GLN A O 1
ATOM 2532 N N . SER A 1 315 ? 7.436 -3.547 13.018 1.00 71.62 315 SER A N 1
ATOM 2533 C CA . SER A 1 315 ? 6.254 -4.363 13.349 1.00 71.62 315 SER A CA 1
ATOM 2534 C C . SER A 1 315 ? 4.981 -3.804 12.705 1.00 71.62 315 SER A C 1
ATOM 2536 O O . SER A 1 315 ? 4.146 -4.545 12.187 1.00 71.62 315 SER A O 1
ATOM 2538 N N . ALA A 1 316 ? 4.854 -2.479 12.698 1.00 73.25 316 ALA A N 1
ATOM 2539 C CA . ALA A 1 316 ? 3.801 -1.753 12.007 1.00 73.25 316 ALA A CA 1
ATOM 2540 C C . ALA A 1 316 ? 3.804 -2.011 10.496 1.00 73.25 316 ALA A C 1
ATOM 2542 O O . ALA A 1 316 ? 2.772 -2.345 9.915 1.00 73.25 316 ALA A O 1
ATOM 2543 N N . LEU A 1 317 ? 4.979 -1.895 9.871 1.00 78.44 317 LEU A N 1
ATOM 2544 C CA . LEU A 1 317 ? 5.171 -2.108 8.441 1.00 78.44 317 LEU A CA 1
ATOM 2545 C C . LEU A 1 317 ? 4.811 -3.545 8.052 1.00 78.44 317 LEU A C 1
ATOM 2547 O O . LEU A 1 317 ? 4.109 -3.761 7.066 1.00 78.44 317 LEU A O 1
ATOM 2551 N N . PHE A 1 318 ? 5.203 -4.525 8.868 1.00 78.94 318 PHE A N 1
ATOM 2552 C CA . PHE A 1 318 ? 4.843 -5.929 8.680 1.00 78.94 318 PHE A CA 1
ATOM 2553 C C . PHE A 1 318 ? 3.322 -6.147 8.633 1.00 78.94 318 PHE A C 1
ATOM 2555 O O . PHE A 1 318 ? 2.805 -6.805 7.723 1.00 78.94 318 PHE A O 1
ATOM 2562 N N . GLU A 1 319 ? 2.586 -5.585 9.594 1.00 75.50 319 GLU A N 1
ATOM 2563 C CA . GLU A 1 319 ? 1.129 -5.731 9.652 1.00 75.50 319 GLU A CA 1
ATOM 2564 C C . GLU A 1 319 ? 0.451 -4.980 8.490 1.00 75.50 319 GLU A C 1
ATOM 2566 O O . GLU A 1 319 ? -0.508 -5.483 7.897 1.00 75.50 319 GLU A O 1
ATOM 2571 N N . ALA A 1 320 ? 0.995 -3.827 8.088 1.00 79.19 320 ALA A N 1
ATOM 2572 C CA . ALA A 1 320 ? 0.477 -3.015 6.985 1.00 79.19 320 ALA A CA 1
ATOM 2573 C C . ALA A 1 320 ? 0.589 -3.753 5.645 1.00 79.19 320 ALA A C 1
ATOM 2575 O O . ALA A 1 320 ? -0.366 -3.784 4.859 1.00 79.19 320 ALA A O 1
ATOM 2576 N N . LEU A 1 321 ? 1.728 -4.418 5.427 1.00 82.06 321 LEU A N 1
ATOM 2577 C CA . LEU A 1 321 ? 1.977 -5.283 4.274 1.00 82.06 321 LEU A CA 1
ATOM 2578 C C . LEU A 1 321 ? 1.016 -6.481 4.256 1.00 82.06 321 LEU A C 1
ATOM 2580 O O . LEU A 1 321 ? 0.413 -6.782 3.220 1.00 82.06 321 LEU A O 1
ATOM 2584 N N . CYS A 1 322 ? 0.793 -7.128 5.406 1.00 79.81 322 CYS A N 1
ATOM 2585 C CA . CYS A 1 322 ? -0.170 -8.229 5.511 1.00 79.81 322 CYS A CA 1
ATOM 2586 C C . CYS A 1 322 ? -1.593 -7.784 5.122 1.00 79.81 322 CYS A C 1
ATOM 2588 O O . CYS A 1 322 ? -2.276 -8.481 4.362 1.00 79.81 322 CYS A O 1
ATOM 2590 N N . ARG A 1 323 ? -2.024 -6.603 5.586 1.00 76.75 323 ARG A N 1
ATOM 2591 C CA . ARG A 1 323 ? -3.389 -6.077 5.402 1.00 76.75 323 ARG A CA 1
ATOM 2592 C C . ARG A 1 323 ? -3.635 -5.283 4.119 1.00 76.75 323 ARG A C 1
ATOM 2594 O O . ARG A 1 323 ? -4.755 -4.831 3.910 1.00 76.75 323 ARG A O 1
ATOM 2601 N N . ASN A 1 324 ? -2.641 -5.148 3.243 1.00 80.44 324 ASN A N 1
ATOM 2602 C CA . ASN A 1 324 ? -2.746 -4.374 2.000 1.00 80.44 324 ASN A CA 1
ATOM 2603 C C . ASN A 1 324 ? -2.977 -2.855 2.192 1.00 80.44 324 ASN A C 1
ATOM 2605 O O . ASN A 1 324 ? -3.680 -2.236 1.396 1.00 80.44 324 ASN A O 1
ATOM 2609 N N . LYS A 1 325 ? -2.421 -2.241 3.246 1.00 82.88 325 LYS A N 1
ATOM 2610 C CA . LYS A 1 325 ? -2.619 -0.810 3.553 1.00 82.88 325 LYS A CA 1
ATOM 2611 C C . LYS A 1 325 ? -1.517 0.062 2.940 1.00 82.88 325 LYS A C 1
ATOM 2613 O O . LYS A 1 325 ? -0.544 0.398 3.605 1.00 82.88 325 LYS A O 1
ATOM 2618 N N . VAL A 1 326 ? -1.669 0.421 1.664 1.00 84.62 326 VAL A N 1
ATOM 2619 C CA . VAL A 1 326 ? -0.619 1.088 0.862 1.00 84.62 326 VAL A CA 1
ATOM 2620 C C . VAL A 1 326 ? -0.213 2.458 1.416 1.00 84.62 326 VAL A C 1
ATOM 2622 O O . VAL A 1 326 ? 0.976 2.693 1.605 1.00 84.62 326 VAL A O 1
ATOM 2625 N N . SER A 1 327 ? -1.173 3.325 1.751 1.00 80.94 327 SER A N 1
ATOM 2626 C CA . SER A 1 327 ? -0.897 4.673 2.284 1.00 80.94 327 SER A CA 1
ATOM 2627 C C . SER A 1 327 ? -0.098 4.644 3.591 1.00 80.94 327 SER A C 1
ATOM 2629 O O . SER A 1 327 ? 0.714 5.523 3.867 1.00 80.94 327 SER A O 1
ATOM 2631 N N . PHE A 1 328 ? -0.316 3.603 4.393 1.00 77.56 328 PHE A N 1
ATOM 2632 C CA . PHE A 1 328 ? 0.397 3.402 5.647 1.00 77.56 328 PHE A CA 1
ATOM 2633 C C . PHE A 1 328 ? 1.823 2.899 5.411 1.00 77.56 328 PHE A C 1
ATOM 2635 O O . PHE A 1 328 ? 2.758 3.343 6.068 1.00 77.56 328 PHE A O 1
ATOM 2642 N N . VAL A 1 329 ? 1.999 2.001 4.435 1.00 82.38 329 VAL A N 1
ATOM 2643 C CA . VAL A 1 329 ? 3.317 1.507 4.019 1.00 82.38 329 VAL A CA 1
ATOM 2644 C C . VAL A 1 329 ? 4.187 2.658 3.511 1.00 82.38 329 VAL A C 1
ATOM 2646 O O . VAL A 1 329 ? 5.322 2.770 3.963 1.00 82.38 329 VAL A O 1
ATOM 2649 N N . SER A 1 330 ? 3.664 3.548 2.656 1.00 81.75 330 SER A N 1
ATOM 2650 C CA . SER A 1 330 ? 4.428 4.717 2.193 1.00 81.75 330 SER A CA 1
ATOM 2651 C C . SER A 1 330 ? 4.845 5.621 3.350 1.00 81.75 330 SER A C 1
ATOM 2653 O O . SER A 1 330 ? 6.022 5.935 3.473 1.00 81.75 330 SER A O 1
ATOM 2655 N N . LEU A 1 331 ? 3.919 5.943 4.261 1.00 77.75 331 LEU A N 1
ATOM 2656 C CA . LEU A 1 331 ? 4.206 6.801 5.414 1.00 77.75 331 LEU A CA 1
ATOM 2657 C C . LEU A 1 331 ? 5.286 6.201 6.321 1.00 77.75 331 LEU A C 1
ATOM 2659 O O . LEU A 1 331 ? 6.186 6.906 6.774 1.00 77.75 331 LEU A O 1
ATOM 2663 N N . LEU A 1 332 ? 5.216 4.901 6.608 1.00 77.56 332 LEU A N 1
ATOM 2664 C CA . LEU A 1 332 ? 6.214 4.240 7.448 1.00 77.56 332 LEU A CA 1
ATOM 2665 C C . LEU A 1 332 ? 7.594 4.200 6.788 1.00 77.56 332 LEU A C 1
ATOM 2667 O O . LEU A 1 332 ? 8.599 4.367 7.481 1.00 77.56 332 LEU A O 1
ATOM 2671 N N . MET A 1 333 ? 7.646 3.981 5.472 1.00 79.31 333 MET A N 1
ATOM 2672 C CA . MET A 1 333 ? 8.903 3.990 4.723 1.00 79.31 333 MET A CA 1
ATOM 2673 C C . MET A 1 333 ? 9.517 5.393 4.685 1.00 79.31 333 MET A C 1
ATOM 2675 O O . MET A 1 333 ? 10.704 5.526 4.982 1.00 79.31 333 MET A O 1
ATOM 2679 N N . ASP A 1 334 ? 8.709 6.433 4.451 1.00 76.50 334 ASP A N 1
ATOM 2680 C CA . ASP A 1 334 ? 9.142 7.840 4.486 1.00 76.50 334 ASP A CA 1
ATOM 2681 C C . ASP A 1 334 ? 9.718 8.224 5.862 1.00 76.50 334 ASP A C 1
ATOM 2683 O O . ASP A 1 334 ? 10.679 8.985 5.964 1.00 76.50 334 ASP A O 1
ATOM 2687 N N . ASN A 1 335 ? 9.182 7.632 6.936 1.00 73.25 335 ASN A N 1
ATOM 2688 C CA . ASN A 1 335 ? 9.641 7.847 8.309 1.00 73.25 335 ASN A CA 1
ATOM 2689 C C . ASN A 1 335 ? 10.799 6.927 8.751 1.00 73.25 335 ASN A C 1
ATOM 2691 O O . ASN A 1 335 ? 11.204 6.976 9.913 1.00 73.25 335 ASN A O 1
ATOM 2695 N N . GLY A 1 336 ? 11.373 6.114 7.855 1.00 70.19 336 GLY A N 1
ATOM 2696 C CA . GLY A 1 336 ? 12.608 5.358 8.105 1.00 70.19 336 GLY A CA 1
ATOM 2697 C C . GLY A 1 336 ? 12.445 3.863 8.407 1.00 70.19 336 GLY A C 1
ATOM 2698 O O . GLY A 1 336 ? 13.410 3.225 8.839 1.00 70.19 336 GLY A O 1
ATOM 2699 N N . ALA A 1 337 ? 11.268 3.271 8.184 1.00 74.81 337 ALA A N 1
ATOM 2700 C CA . ALA A 1 337 ? 11.117 1.816 8.199 1.00 74.81 337 ALA A CA 1
ATOM 2701 C C . ALA A 1 337 ? 11.657 1.209 6.888 1.00 74.81 337 ALA A C 1
ATOM 2703 O O . ALA A 1 337 ? 11.148 1.481 5.806 1.00 74.81 337 ALA A O 1
ATOM 2704 N N . SER A 1 338 ? 12.689 0.366 6.982 1.00 77.62 338 SER A N 1
ATOM 2705 C CA . SER A 1 338 ? 13.288 -0.328 5.832 1.00 77.62 338 SER A CA 1
ATOM 2706 C C . SER A 1 338 ? 12.909 -1.805 5.787 1.00 77.62 338 SER A C 1
ATOM 2708 O O . SER A 1 338 ? 13.037 -2.517 6.782 1.00 77.62 338 SER A O 1
ATOM 2710 N N . ILE A 1 339 ? 12.544 -2.280 4.597 1.00 78.38 339 ILE A N 1
ATOM 2711 C CA . ILE A 1 339 ? 12.213 -3.682 4.309 1.00 78.38 339 ILE A CA 1
ATOM 2712 C C . ILE A 1 339 ? 13.436 -4.599 4.485 1.00 78.38 339 ILE A C 1
ATOM 2714 O O . ILE A 1 339 ? 13.301 -5.782 4.799 1.00 78.38 339 ILE A O 1
ATOM 2718 N N . GLU A 1 340 ? 14.648 -4.065 4.333 1.00 77.19 340 GLU A N 1
ATOM 2719 C CA . GLU A 1 340 ? 15.888 -4.836 4.483 1.00 77.19 340 GLU A CA 1
ATOM 2720 C C . GLU A 1 340 ? 16.116 -5.314 5.922 1.00 77.19 340 GLU A C 1
ATOM 2722 O O . GLU A 1 340 ? 16.748 -6.356 6.136 1.00 77.19 340 GLU A O 1
ATOM 2727 N N . ALA A 1 341 ? 15.551 -4.593 6.896 1.00 76.19 341 ALA A N 1
ATOM 2728 C CA . ALA A 1 341 ? 15.651 -4.912 8.315 1.00 76.19 341 ALA A CA 1
ATOM 2729 C C . ALA A 1 341 ? 14.804 -6.129 8.730 1.00 76.19 341 ALA A C 1
ATOM 2731 O O . ALA A 1 341 ? 15.004 -6.651 9.826 1.00 76.19 341 ALA A O 1
ATOM 2732 N N . PHE A 1 342 ? 13.885 -6.603 7.879 1.00 76.75 342 PHE A N 1
ATOM 2733 C CA . PHE A 1 342 ? 13.079 -7.785 8.180 1.00 76.75 342 PHE A CA 1
ATOM 2734 C C . PHE A 1 342 ? 13.905 -9.071 8.159 1.00 76.75 342 PHE A C 1
ATOM 2736 O O . PHE A 1 342 ? 14.757 -9.286 7.289 1.00 76.75 342 PHE A O 1
ATOM 2743 N N . GLU A 1 343 ? 13.611 -9.974 9.093 1.00 76.00 343 GLU A N 1
ATOM 2744 C CA . GLU A 1 343 ? 14.141 -11.333 9.057 1.00 76.00 343 GLU A CA 1
ATOM 2745 C C . GLU A 1 343 ? 13.448 -12.138 7.944 1.00 76.00 343 GLU A C 1
ATOM 2747 O O . GLU A 1 343 ? 12.290 -11.904 7.596 1.00 76.00 343 GLU A O 1
ATOM 2752 N N . ILE A 1 344 ? 14.144 -13.132 7.384 1.00 70.38 344 ILE A N 1
ATOM 2753 C CA . ILE A 1 344 ? 13.601 -13.992 6.313 1.00 70.38 344 ILE A CA 1
ATOM 2754 C C . ILE A 1 344 ? 12.325 -14.709 6.778 1.00 70.38 344 ILE A C 1
ATOM 2756 O O . ILE A 1 344 ? 11.375 -14.879 6.014 1.00 70.38 344 ILE A O 1
ATOM 2760 N N . HIS A 1 345 ? 12.276 -15.085 8.057 1.00 70.06 345 HIS A N 1
ATOM 2761 C CA . HIS A 1 345 ? 11.105 -15.709 8.660 1.00 70.06 345 HIS A CA 1
ATOM 2762 C C . HIS A 1 345 ? 9.864 -14.804 8.605 1.00 70.06 345 HIS A C 1
ATOM 2764 O O . HIS A 1 345 ? 8.773 -15.275 8.277 1.00 70.06 345 HIS A O 1
ATOM 2770 N N . ASP A 1 346 ? 10.028 -13.502 8.849 1.00 69.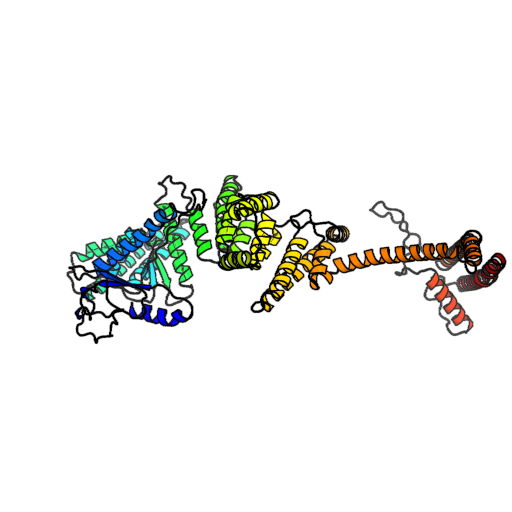44 346 ASP A N 1
ATOM 2771 C CA . ASP A 1 346 ? 8.929 -12.539 8.787 1.00 69.44 346 ASP A CA 1
ATOM 2772 C C . ASP A 1 346 ? 8.398 -12.442 7.348 1.00 69.44 346 ASP A C 1
ATOM 2774 O O . ASP A 1 346 ? 7.192 -12.550 7.115 1.00 69.44 346 ASP A O 1
ATOM 2778 N N . MET A 1 347 ? 9.288 -12.400 6.353 1.00 72.25 347 MET A N 1
ATOM 2779 C CA . MET A 1 347 ? 8.897 -12.409 4.937 1.00 72.25 347 MET A CA 1
ATOM 2780 C C . MET A 1 347 ? 8.101 -13.655 4.541 1.00 72.25 347 MET A C 1
ATOM 2782 O O . MET A 1 347 ? 7.098 -13.562 3.825 1.00 72.25 347 MET A O 1
ATOM 2786 N N . GLN A 1 348 ? 8.488 -14.827 5.048 1.00 69.75 348 GLN A N 1
ATOM 2787 C CA . GLN A 1 348 ? 7.728 -16.057 4.829 1.00 69.75 348 GLN A CA 1
ATOM 2788 C C . GLN A 1 348 ? 6.324 -15.986 5.435 1.00 69.75 348 GLN A C 1
ATOM 2790 O O . GLN A 1 348 ? 5.379 -16.513 4.841 1.00 69.75 348 GLN A O 1
ATOM 2795 N N . ILE A 1 349 ? 6.161 -15.358 6.604 1.00 71.88 349 ILE A N 1
ATOM 2796 C CA . ILE A 1 349 ? 4.842 -15.179 7.220 1.00 71.88 349 ILE A CA 1
ATOM 2797 C C . ILE A 1 349 ? 3.987 -14.234 6.378 1.00 71.88 349 ILE A C 1
ATOM 2799 O O . ILE A 1 349 ? 2.825 -14.559 6.136 1.00 71.88 349 ILE A O 1
ATOM 2803 N N . ILE A 1 350 ? 4.543 -13.117 5.892 1.00 71.69 350 ILE A N 1
ATOM 2804 C CA . ILE A 1 350 ? 3.824 -12.196 4.994 1.00 71.69 350 ILE A CA 1
ATOM 2805 C C . ILE A 1 350 ? 3.318 -12.969 3.779 1.00 71.69 350 ILE A C 1
ATOM 2807 O O . ILE A 1 350 ? 2.128 -12.915 3.461 1.00 71.69 350 ILE A O 1
ATOM 2811 N N . CYS A 1 351 ? 4.185 -13.762 3.146 1.00 70.00 351 CYS A N 1
ATOM 2812 C CA . CYS A 1 351 ? 3.806 -14.585 2.003 1.00 70.00 351 CYS A CA 1
ATOM 2813 C C . CYS A 1 351 ? 2.682 -15.562 2.371 1.00 70.00 351 CYS A C 1
ATOM 2815 O O . CYS A 1 351 ? 1.645 -15.591 1.716 1.00 70.00 351 CYS A O 1
ATOM 2817 N N . LYS A 1 352 ? 2.816 -16.304 3.478 1.00 69.25 352 LYS A N 1
ATOM 2818 C CA . LYS A 1 352 ? 1.788 -17.251 3.942 1.00 69.25 352 LYS A CA 1
ATOM 2819 C C . LYS A 1 352 ? 0.443 -16.588 4.249 1.00 69.25 352 LYS A C 1
ATOM 2821 O O . LYS A 1 352 ? -0.586 -17.148 3.886 1.00 69.25 352 LYS A O 1
ATOM 2826 N N . LYS A 1 353 ? 0.437 -15.428 4.914 1.00 66.62 353 LYS A N 1
ATOM 2827 C CA . LYS A 1 353 ? -0.783 -14.689 5.284 1.00 66.62 353 LYS A CA 1
ATOM 2828 C C . LYS A 1 353 ? -1.464 -14.053 4.076 1.00 66.62 353 LYS A C 1
ATOM 2830 O O . LYS A 1 353 ? -2.687 -13.970 4.039 1.00 66.62 353 LYS A O 1
ATOM 2835 N N . THR A 1 354 ? -0.685 -13.611 3.093 1.00 62.28 354 THR A N 1
ATOM 2836 C CA . THR A 1 354 ? -1.211 -13.001 1.865 1.00 62.28 354 THR A CA 1
ATOM 2837 C C . THR A 1 354 ? -1.696 -14.033 0.847 1.00 62.28 354 THR A C 1
ATOM 2839 O O . THR A 1 354 ? -2.470 -13.662 -0.030 1.00 62.28 354 THR A O 1
ATOM 2842 N N . LEU A 1 355 ? -1.329 -15.320 0.973 1.00 61.22 355 LEU A N 1
ATOM 2843 C CA . LEU A 1 355 ? -1.832 -16.397 0.110 1.00 61.22 355 LEU A CA 1
ATOM 2844 C C . LEU A 1 355 ? -3.368 -16.457 0.110 1.00 61.22 355 LEU A C 1
ATOM 2846 O O . LEU A 1 355 ? -4.016 -16.924 1.046 1.00 61.22 355 LEU A O 1
ATOM 2850 N N . VAL A 1 356 ? -3.955 -16.070 -1.018 1.00 52.81 356 VAL A N 1
ATOM 2851 C CA . VAL A 1 356 ? -5.384 -16.223 -1.296 1.00 52.81 356 VAL A CA 1
ATOM 2852 C C . VAL A 1 356 ? -5.690 -17.699 -1.577 1.00 52.81 356 VAL A C 1
ATOM 2854 O O . VAL A 1 356 ? -4.892 -18.421 -2.184 1.00 52.81 356 VAL A O 1
ATOM 2857 N N . LYS A 1 357 ? -6.897 -18.151 -1.202 1.00 45.59 357 LYS A N 1
ATOM 2858 C CA . LYS A 1 357 ? -7.427 -19.511 -1.444 1.00 45.59 357 LYS A CA 1
ATOM 2859 C C . LYS A 1 357 ? -7.215 -20.028 -2.888 1.00 45.59 357 LYS A C 1
ATOM 2861 O O . LYS A 1 357 ? -7.122 -21.242 -3.066 1.00 45.59 357 LYS A O 1
ATOM 2866 N N . LYS A 1 358 ? -7.053 -19.152 -3.897 1.00 44.16 358 LYS A N 1
ATOM 2867 C CA . LYS A 1 358 ? -6.711 -19.495 -5.298 1.00 44.16 358 LYS A CA 1
ATOM 2868 C C . LYS A 1 358 ? -5.442 -20.356 -5.430 1.00 44.16 358 LYS A C 1
ATOM 2870 O O . LYS A 1 358 ? -5.435 -21.290 -6.228 1.00 44.16 358 LYS A O 1
ATOM 2875 N N . TYR A 1 359 ? -4.411 -20.158 -4.602 1.00 46.38 359 TYR A N 1
ATOM 2876 C CA . TYR A 1 359 ? -3.198 -20.996 -4.657 1.00 46.38 359 TYR A CA 1
ATOM 2877 C C . TYR A 1 359 ? -3.450 -22.436 -4.169 1.00 46.38 359 TYR A C 1
ATOM 2879 O O . TYR A 1 359 ? -2.796 -23.383 -4.603 1.00 46.38 359 TYR A O 1
ATOM 2887 N N . ARG A 1 360 ? -4.460 -22.639 -3.308 1.00 44.09 360 ARG A N 1
ATOM 2888 C CA . ARG A 1 360 ? -4.905 -23.973 -2.869 1.00 44.09 360 ARG A CA 1
ATOM 2889 C C . ARG A 1 360 ? -5.524 -24.760 -4.035 1.00 44.09 360 ARG A C 1
ATOM 2891 O O . ARG A 1 360 ? -5.348 -25.972 -4.100 1.00 44.09 360 ARG A O 1
ATOM 2898 N N . ILE A 1 361 ? -6.166 -24.061 -4.976 1.00 42.06 361 ILE A N 1
ATOM 2899 C CA . ILE A 1 361 ? -6.703 -24.614 -6.230 1.00 42.06 361 ILE A CA 1
ATOM 2900 C C . ILE A 1 361 ? -5.558 -24.915 -7.208 1.00 42.06 361 ILE A C 1
ATOM 2902 O O . ILE A 1 361 ? -5.514 -26.006 -7.771 1.00 42.06 361 ILE A O 1
ATOM 2906 N N . GLY A 1 362 ? -4.574 -24.014 -7.329 1.00 45.25 362 GLY A N 1
ATOM 2907 C CA . GLY A 1 362 ? -3.355 -24.234 -8.120 1.00 45.25 362 GLY A CA 1
ATOM 2908 C C . GLY A 1 362 ? -2.539 -25.444 -7.653 1.00 45.25 362 GLY A C 1
ATOM 2909 O O . GLY A 1 362 ? -2.120 -26.255 -8.468 1.00 45.25 362 GLY A O 1
ATOM 2910 N N . LYS A 1 363 ? -2.408 -25.660 -6.338 1.00 43.72 363 LYS A N 1
ATOM 2911 C CA . LYS A 1 363 ? -1.772 -26.862 -5.765 1.00 43.72 363 LYS A CA 1
ATOM 2912 C C . LYS A 1 363 ? -2.486 -28.163 -6.154 1.00 43.72 363 LYS A C 1
ATOM 2914 O O . LYS A 1 363 ? -1.838 -29.202 -6.263 1.00 43.72 363 LYS A O 1
ATOM 2919 N N . ASN A 1 364 ? -3.803 -28.113 -6.349 1.00 40.72 364 ASN A N 1
ATOM 2920 C CA . ASN A 1 364 ? -4.596 -29.262 -6.780 1.00 40.72 364 ASN A CA 1
ATOM 2921 C C . ASN A 1 364 ? -4.520 -29.462 -8.304 1.00 40.72 364 ASN A C 1
ATOM 2923 O O . ASN A 1 364 ? -4.378 -30.600 -8.738 1.00 40.72 364 ASN A O 1
ATOM 2927 N N . ARG A 1 365 ? -4.507 -28.381 -9.099 1.00 39.03 365 ARG A N 1
ATOM 2928 C CA . ARG A 1 365 ? -4.280 -28.422 -10.558 1.00 39.03 365 ARG A CA 1
ATOM 2929 C C . ARG A 1 365 ? -2.868 -28.891 -10.927 1.00 39.03 365 ARG A C 1
ATOM 2931 O O . ARG A 1 365 ? -2.725 -29.788 -11.742 1.00 39.03 365 ARG A O 1
ATOM 2938 N N . MET A 1 366 ? -1.834 -28.402 -10.244 1.00 35.28 366 MET A N 1
ATOM 2939 C CA . MET A 1 366 ? -0.439 -28.821 -10.465 1.00 35.28 366 MET A CA 1
ATOM 2940 C C . MET A 1 366 ? -0.186 -30.290 -10.093 1.00 35.28 366 MET A C 1
ATOM 2942 O O . MET A 1 366 ? 0.684 -30.935 -10.668 1.00 35.28 366 MET A O 1
ATOM 2946 N N . LYS A 1 367 ? -0.971 -30.850 -9.161 1.00 42.97 367 LYS A N 1
ATOM 2947 C CA . LYS A 1 367 ? -0.992 -32.298 -8.899 1.00 42.97 367 LYS A CA 1
ATOM 2948 C C . LYS A 1 367 ? -1.707 -33.094 -9.998 1.00 42.97 367 LYS A C 1
ATOM 2950 O O . LYS A 1 367 ? -1.364 -34.253 -10.197 1.00 42.97 367 LYS A O 1
ATOM 2955 N N . GLN A 1 368 ? -2.693 -32.502 -10.673 1.00 41.34 368 GLN A N 1
ATOM 2956 C CA . GLN A 1 368 ? -3.424 -33.126 -11.783 1.00 41.34 368 GLN A CA 1
ATOM 2957 C C . GLN A 1 368 ? -2.629 -33.095 -13.098 1.00 41.34 368 GLN A C 1
ATOM 2959 O O . GLN A 1 368 ? -2.733 -34.032 -13.878 1.00 41.34 368 GLN A O 1
ATOM 2964 N N . GLU A 1 369 ? -1.794 -32.077 -13.316 1.00 35.84 369 GLU A N 1
ATOM 2965 C CA . GLU A 1 369 ? -0.956 -31.921 -14.520 1.00 35.84 369 GLU A CA 1
ATOM 2966 C C . GLU A 1 369 ? 0.361 -32.725 -14.486 1.00 35.84 369 GLU A C 1
ATOM 2968 O O . GLU A 1 369 ? 1.199 -32.588 -15.371 1.00 35.84 369 GLU A O 1
ATOM 2973 N N . GLY A 1 370 ? 0.566 -33.592 -13.488 1.00 31.06 370 GLY A N 1
ATOM 2974 C CA . GLY A 1 370 ? 1.695 -34.531 -13.481 1.00 31.06 370 GLY A CA 1
ATOM 2975 C C . GLY A 1 370 ? 3.080 -33.897 -13.292 1.00 31.06 370 GLY A C 1
ATOM 2976 O O . GLY A 1 370 ? 4.085 -34.573 -13.506 1.00 31.06 370 GLY A O 1
ATOM 2977 N N . VAL A 1 371 ? 3.170 -32.637 -12.847 1.00 33.44 371 VAL A N 1
ATOM 2978 C CA . VAL A 1 371 ? 4.446 -32.027 -12.439 1.00 33.44 371 VAL A CA 1
ATOM 2979 C C . VAL A 1 371 ? 4.839 -32.595 -11.072 1.00 33.44 371 VAL A C 1
ATOM 2981 O O . VAL A 1 371 ? 4.540 -32.044 -10.009 1.00 33.44 371 VAL A O 1
ATOM 2984 N N . VAL A 1 372 ? 5.479 -33.764 -11.101 1.00 28.38 372 VAL A N 1
ATOM 2985 C CA . VAL A 1 372 ? 6.046 -34.420 -9.923 1.00 28.38 372 VAL A CA 1
ATOM 2986 C C . VAL A 1 372 ? 7.296 -33.652 -9.506 1.00 28.38 372 VAL A C 1
ATOM 2988 O O . VAL A 1 372 ? 8.379 -33.830 -10.058 1.00 28.38 372 VAL A O 1
ATOM 2991 N N . TRP A 1 373 ? 7.169 -32.808 -8.485 1.00 30.81 373 TRP A N 1
ATOM 2992 C CA . TRP A 1 373 ? 8.337 -32.429 -7.700 1.00 30.81 373 TRP A CA 1
ATOM 2993 C C . TRP A 1 373 ? 8.799 -33.690 -6.964 1.00 30.81 373 TRP A C 1
ATOM 2995 O O . TRP A 1 373 ? 8.154 -34.123 -6.012 1.00 30.81 373 TRP A O 1
ATOM 3005 N N . ASN A 1 374 ? 9.910 -34.289 -7.408 1.00 32.00 374 ASN A N 1
ATOM 3006 C CA . ASN A 1 374 ? 10.508 -35.490 -6.800 1.00 32.00 374 ASN A CA 1
ATOM 3007 C C . ASN A 1 374 ? 10.937 -35.295 -5.330 1.00 32.00 374 ASN A C 1
ATOM 3009 O O . ASN A 1 374 ? 11.411 -36.232 -4.696 1.00 32.00 374 ASN A O 1
ATOM 3013 N N . HIS A 1 375 ? 10.783 -34.090 -4.777 1.00 40.16 375 HIS A N 1
ATOM 3014 C CA . HIS A 1 375 ? 11.113 -33.752 -3.400 1.00 40.16 375 HIS A CA 1
ATOM 3015 C C . HIS A 1 375 ? 9.933 -33.051 -2.728 1.00 40.16 375 HIS A C 1
ATOM 3017 O O . HIS A 1 375 ? 9.183 -32.302 -3.354 1.00 40.16 375 HIS A O 1
ATOM 3023 N N . ASN A 1 376 ? 9.778 -33.303 -1.427 1.00 34.88 376 ASN A N 1
ATOM 3024 C CA . ASN A 1 376 ? 8.678 -32.809 -0.607 1.00 34.88 376 ASN A CA 1
ATOM 3025 C C . ASN A 1 376 ? 8.491 -31.283 -0.810 1.00 34.88 376 ASN A C 1
ATOM 3027 O O . ASN A 1 376 ? 9.372 -30.511 -0.417 1.00 34.88 376 ASN A O 1
ATOM 3031 N N . PRO A 1 377 ? 7.367 -30.810 -1.390 1.00 38.72 377 PRO A N 1
ATOM 3032 C CA . PRO A 1 377 ? 7.209 -29.413 -1.815 1.00 38.72 377 PRO A CA 1
ATOM 3033 C C . PRO A 1 377 ? 7.268 -28.432 -0.638 1.00 38.72 377 PRO A C 1
ATOM 3035 O O . PRO A 1 377 ? 7.578 -27.260 -0.820 1.00 38.72 377 PRO A O 1
ATOM 3038 N N . LYS A 1 378 ? 7.020 -28.914 0.590 1.00 42.03 378 LYS A N 1
ATOM 3039 C CA . LYS A 1 378 ? 7.187 -28.140 1.827 1.00 42.03 378 LYS A CA 1
ATOM 3040 C C . LYS A 1 378 ? 8.651 -27.839 2.175 1.00 42.03 378 LYS A C 1
ATOM 3042 O O . LYS A 1 378 ? 8.917 -26.797 2.762 1.00 42.03 378 LYS A O 1
ATOM 3047 N N . HIS A 1 379 ? 9.576 -28.734 1.843 1.00 43.12 379 HIS A N 1
ATOM 3048 C CA . HIS A 1 379 ? 11.003 -28.494 2.050 1.00 43.12 379 HIS A CA 1
ATOM 3049 C C . HIS A 1 379 ? 11.576 -27.686 0.897 1.00 43.12 379 HIS A C 1
ATOM 3051 O O . HIS A 1 379 ? 12.245 -26.698 1.162 1.00 43.12 379 HIS A O 1
ATOM 3057 N N . HIS A 1 380 ? 11.206 -28.024 -0.344 1.00 40.38 380 HIS A N 1
ATOM 3058 C CA . HIS A 1 380 ? 11.671 -27.301 -1.524 1.00 40.38 380 HIS A CA 1
ATOM 3059 C C . HIS A 1 380 ? 11.240 -25.832 -1.501 1.00 40.38 380 HIS A C 1
ATOM 3061 O O . HIS A 1 380 ? 12.097 -24.975 -1.668 1.00 40.38 380 HIS A O 1
ATOM 3067 N N . TRP A 1 381 ? 9.963 -25.511 -1.224 1.00 45.00 381 TRP A N 1
ATOM 3068 C CA . TRP A 1 381 ? 9.549 -24.101 -1.159 1.00 45.00 381 TRP A CA 1
ATOM 3069 C C . TRP A 1 381 ? 10.328 -23.352 -0.080 1.00 45.00 381 TRP A C 1
ATOM 3071 O O . TRP A 1 381 ? 10.769 -22.252 -0.355 1.00 45.00 381 TRP A O 1
ATOM 3081 N N . LYS A 1 382 ? 10.570 -23.967 1.089 1.00 50.31 382 LYS A N 1
ATOM 3082 C CA . LYS A 1 382 ? 11.290 -23.336 2.197 1.00 50.31 382 LYS A CA 1
ATOM 3083 C C . LYS A 1 382 ? 12.731 -23.017 1.789 1.00 50.31 382 LYS A C 1
ATOM 3085 O O . LYS A 1 382 ? 13.125 -21.863 1.857 1.00 50.31 382 LYS A O 1
ATOM 3090 N N . THR A 1 383 ? 13.465 -23.990 1.243 1.00 49.25 383 THR A N 1
ATOM 3091 C CA . THR A 1 383 ? 14.838 -23.779 0.746 1.00 49.25 383 THR A CA 1
ATOM 3092 C C . THR A 1 383 ? 14.919 -22.807 -0.433 1.00 49.25 383 THR A C 1
ATOM 3094 O O . THR A 1 383 ? 15.857 -22.018 -0.505 1.00 49.25 383 THR A O 1
ATOM 3097 N N . THR A 1 384 ? 13.952 -22.823 -1.357 1.00 51.31 384 THR A N 1
ATOM 3098 C CA . THR A 1 384 ? 13.942 -21.901 -2.506 1.00 51.31 384 THR A CA 1
ATOM 3099 C C . THR A 1 384 ? 13.557 -20.486 -2.082 1.00 51.31 384 THR A C 1
ATOM 3101 O O . THR A 1 384 ? 14.156 -19.531 -2.549 1.00 51.31 384 THR A O 1
ATOM 3104 N N . THR A 1 385 ? 12.610 -20.310 -1.160 1.00 55.66 385 THR A N 1
ATOM 3105 C CA . THR A 1 385 ? 12.302 -18.975 -0.635 1.00 55.66 385 THR A CA 1
ATOM 3106 C C . THR A 1 385 ? 13.420 -18.439 0.237 1.00 55.66 385 THR A C 1
ATOM 3108 O O . THR A 1 385 ? 13.723 -17.260 0.141 1.00 55.66 385 THR A O 1
ATOM 3111 N N . ASP A 1 386 ? 14.065 -19.285 1.044 1.00 58.44 386 ASP A N 1
ATOM 3112 C CA . ASP A 1 386 ? 15.190 -18.859 1.879 1.00 58.44 386 ASP A CA 1
ATOM 3113 C C . ASP A 1 386 ? 16.350 -18.352 1.018 1.00 58.44 386 ASP A C 1
ATOM 3115 O O . ASP A 1 386 ? 16.918 -17.311 1.323 1.00 58.44 386 ASP A O 1
ATOM 3119 N N . THR A 1 387 ? 16.645 -19.022 -0.100 1.00 60.88 387 THR A N 1
ATOM 3120 C CA . THR A 1 387 ? 17.670 -18.577 -1.062 1.00 60.88 387 THR A CA 1
ATOM 3121 C C . THR A 1 387 ? 17.271 -17.294 -1.801 1.00 60.88 387 THR A C 1
ATOM 3123 O O . THR A 1 387 ? 18.065 -16.359 -1.834 1.00 60.88 387 THR A O 1
ATOM 3126 N N . LEU A 1 388 ? 16.030 -17.182 -2.291 1.00 61.06 388 LEU A N 1
ATOM 3127 C CA . LEU A 1 388 ? 15.530 -15.970 -2.968 1.00 61.06 388 LEU A CA 1
ATOM 3128 C C . LEU A 1 388 ? 15.503 -14.736 -2.041 1.00 61.06 388 LEU A C 1
ATOM 3130 O O . LEU A 1 388 ? 15.918 -13.646 -2.432 1.00 61.06 388 LEU A O 1
ATOM 3134 N N . PHE A 1 389 ? 15.060 -14.902 -0.788 1.00 62.66 389 PHE A N 1
ATOM 3135 C CA . PHE A 1 389 ? 15.070 -13.828 0.212 1.00 62.66 389 PHE A CA 1
ATOM 3136 C C . PHE A 1 389 ? 16.479 -13.498 0.722 1.00 62.66 389 PHE A C 1
ATOM 3138 O O . PHE A 1 389 ? 16.689 -12.387 1.210 1.00 62.66 389 PHE A O 1
ATOM 3145 N N . HIS A 1 390 ? 17.432 -14.430 0.630 1.00 63.28 390 HIS A N 1
ATOM 3146 C CA . HIS A 1 390 ? 18.836 -14.168 0.946 1.00 63.28 390 HIS A CA 1
ATOM 3147 C C . HIS A 1 390 ? 19.515 -13.279 -0.098 1.00 63.28 390 HIS A C 1
ATOM 3149 O O . HIS A 1 390 ? 20.374 -12.486 0.281 1.00 63.28 390 HIS A O 1
ATOM 3155 N N . GLU A 1 391 ? 19.137 -13.403 -1.372 1.00 65.94 391 GLU A N 1
ATOM 3156 C CA . GLU A 1 391 ? 19.703 -12.601 -2.457 1.00 65.94 391 GLU A CA 1
ATOM 3157 C C . GLU A 1 391 ? 19.129 -11.182 -2.465 1.00 65.94 391 GLU A C 1
ATOM 3159 O O . GLU A 1 391 ? 19.887 -10.240 -2.267 1.00 65.94 391 GLU A O 1
ATOM 3164 N N . ASN A 1 392 ? 17.806 -11.017 -2.617 1.00 75.44 392 ASN A N 1
ATOM 3165 C CA . ASN A 1 392 ? 17.152 -9.700 -2.646 1.00 75.44 392 ASN A CA 1
ATOM 3166 C C . ASN A 1 392 ? 15.752 -9.737 -2.005 1.00 75.44 392 ASN A C 1
ATOM 3168 O O . ASN A 1 392 ? 14.767 -10.177 -2.610 1.00 75.44 392 ASN A O 1
ATOM 3172 N N . LYS A 1 393 ? 15.635 -9.211 -0.777 1.00 80.31 393 LYS A N 1
ATOM 3173 C CA . LYS A 1 393 ? 14.375 -9.205 -0.006 1.00 80.31 393 LYS A CA 1
ATOM 3174 C C . LYS A 1 393 ? 13.276 -8.353 -0.650 1.00 80.31 393 LYS A C 1
ATOM 3176 O O . LYS A 1 393 ? 12.135 -8.802 -0.749 1.00 80.31 393 LYS A O 1
ATOM 3181 N N . THR A 1 394 ? 13.612 -7.135 -1.074 1.00 81.94 394 THR A N 1
ATOM 3182 C CA . THR A 1 394 ? 12.673 -6.148 -1.637 1.00 81.94 394 THR A CA 1
ATOM 3183 C C . THR A 1 394 ? 12.090 -6.616 -2.967 1.00 81.94 394 THR A C 1
ATOM 3185 O O . THR A 1 394 ? 10.875 -6.606 -3.144 1.00 81.94 394 THR A O 1
ATOM 3188 N N . GLU A 1 395 ? 12.933 -7.113 -3.872 1.00 79.94 395 GLU A N 1
ATOM 3189 C CA . GLU A 1 395 ? 12.519 -7.619 -5.187 1.00 79.94 395 GLU A CA 1
ATOM 3190 C C . GLU A 1 395 ? 11.650 -8.875 -5.083 1.00 79.94 395 GLU A C 1
ATOM 3192 O O . GLU A 1 395 ? 10.639 -8.992 -5.778 1.00 79.94 395 GLU A O 1
ATOM 3197 N N . THR A 1 396 ? 11.997 -9.798 -4.181 1.00 80.62 396 THR A N 1
ATOM 3198 C CA . THR A 1 396 ? 11.210 -11.020 -3.959 1.00 80.62 396 THR A CA 1
ATOM 3199 C C . THR A 1 396 ? 9.813 -10.686 -3.436 1.00 80.62 396 THR A C 1
ATOM 3201 O O . THR A 1 396 ? 8.813 -11.235 -3.901 1.00 80.62 396 THR A O 1
ATOM 3204 N N . LEU A 1 397 ? 9.727 -9.744 -2.496 1.00 82.69 397 LEU A N 1
ATOM 3205 C CA . LEU A 1 397 ? 8.462 -9.275 -1.938 1.00 82.69 397 LEU A CA 1
ATOM 3206 C C . LEU A 1 397 ? 7.649 -8.467 -2.969 1.00 82.69 397 LEU A C 1
ATOM 3208 O O . LEU A 1 397 ? 6.434 -8.641 -3.061 1.00 82.69 397 LEU A O 1
ATOM 3212 N N . TYR A 1 398 ? 8.302 -7.668 -3.814 1.00 85.94 398 TYR A N 1
ATOM 3213 C CA . TYR A 1 398 ? 7.669 -6.997 -4.952 1.00 85.94 398 TYR A CA 1
ATOM 3214 C C . TYR A 1 398 ? 7.038 -7.990 -5.937 1.00 85.94 398 TYR A C 1
ATOM 3216 O O . TYR A 1 398 ? 5.848 -7.880 -6.242 1.00 85.94 398 TYR A O 1
ATOM 3224 N N . LEU A 1 399 ? 7.789 -9.008 -6.375 1.00 82.56 399 LEU A N 1
ATOM 3225 C CA . LEU A 1 399 ? 7.266 -10.079 -7.231 1.00 82.56 399 LEU A CA 1
ATOM 3226 C C . LEU A 1 399 ? 6.084 -10.799 -6.593 1.00 82.56 399 LEU A C 1
ATOM 3228 O O . LEU A 1 399 ? 5.099 -11.102 -7.267 1.00 82.56 399 LEU A O 1
ATOM 3232 N N . TRP A 1 400 ? 6.161 -11.052 -5.288 1.00 83.12 400 TRP A N 1
ATOM 3233 C CA . TRP A 1 400 ? 5.069 -11.672 -4.556 1.00 83.12 400 TRP A CA 1
ATOM 3234 C C . TRP A 1 400 ? 3.782 -10.845 -4.653 1.00 83.12 400 TRP A C 1
ATOM 3236 O O . TRP A 1 400 ? 2.730 -11.377 -5.006 1.00 83.12 400 TRP A O 1
ATOM 3246 N N . PHE A 1 401 ? 3.852 -9.534 -4.416 1.00 84.62 401 PHE A N 1
ATOM 3247 C CA . PHE A 1 401 ? 2.680 -8.661 -4.517 1.00 84.62 401 PHE A CA 1
ATOM 3248 C C . PHE A 1 401 ? 2.135 -8.517 -5.942 1.00 84.62 401 PHE A C 1
ATOM 3250 O O . PHE A 1 401 ? 0.916 -8.408 -6.107 1.00 84.62 401 PHE A O 1
ATOM 3257 N N . LEU A 1 402 ? 2.995 -8.604 -6.961 1.00 85.00 402 LEU A N 1
ATOM 3258 C CA . LEU A 1 402 ? 2.564 -8.692 -8.359 1.00 85.00 402 LEU A CA 1
ATOM 3259 C C . LEU A 1 402 ? 1.754 -9.966 -8.622 1.00 85.00 402 LEU A C 1
ATOM 3261 O O . LEU A 1 402 ? 0.651 -9.889 -9.160 1.00 85.00 402 LEU A O 1
ATOM 3265 N N . PHE A 1 403 ? 2.240 -11.131 -8.180 1.00 81.44 403 PHE A N 1
ATOM 3266 C CA . PHE A 1 403 ? 1.504 -12.393 -8.333 1.00 81.44 403 PHE A CA 1
ATOM 3267 C C . PHE A 1 403 ? 0.184 -12.417 -7.558 1.00 81.44 403 PHE A C 1
ATOM 3269 O O . PHE A 1 403 ? -0.768 -13.081 -7.968 1.00 81.44 403 PHE A O 1
ATOM 3276 N N . MET A 1 404 ? 0.105 -11.672 -6.456 1.00 79.88 404 MET A N 1
ATOM 3277 C CA . MET A 1 404 ? -1.112 -11.528 -5.662 1.00 79.88 404 MET A CA 1
ATOM 3278 C C . MET A 1 404 ? -2.116 -10.510 -6.234 1.00 79.88 404 MET A C 1
ATOM 3280 O O . MET A 1 404 ? -3.152 -10.290 -5.605 1.00 79.88 404 MET A O 1
ATOM 3284 N N . ASN A 1 405 ? -1.847 -9.915 -7.406 1.00 84.44 405 ASN A N 1
ATOM 3285 C CA . ASN A 1 405 ? -2.672 -8.884 -8.047 1.00 84.44 405 ASN A CA 1
ATOM 3286 C C . ASN A 1 405 ? -2.952 -7.678 -7.124 1.00 84.44 405 ASN A C 1
ATOM 3288 O O . ASN A 1 405 ? -4.094 -7.242 -6.972 1.00 84.44 405 ASN A O 1
ATOM 3292 N N . ARG A 1 406 ? -1.906 -7.161 -6.461 1.00 87.00 406 ARG A N 1
ATOM 3293 C CA . ARG A 1 406 ? -1.955 -5.955 -5.611 1.00 87.00 406 ARG A CA 1
ATOM 3294 C C . ARG A 1 406 ? -1.125 -4.827 -6.250 1.00 87.00 406 ARG A C 1
ATOM 3296 O O . ARG A 1 406 ? 0.009 -4.591 -5.824 1.00 87.00 406 ARG A O 1
ATOM 3303 N N . PRO A 1 407 ? -1.647 -4.137 -7.283 1.00 88.00 407 PRO A N 1
ATOM 3304 C CA . PRO A 1 407 ? -0.861 -3.202 -8.088 1.00 88.00 407 PRO A CA 1
ATOM 3305 C C . PRO A 1 407 ? -0.404 -1.965 -7.308 1.00 88.00 407 PRO A C 1
ATOM 3307 O O . PRO A 1 407 ? 0.741 -1.551 -7.463 1.00 88.00 407 PRO A O 1
ATOM 3310 N N . ASP A 1 408 ? -1.241 -1.405 -6.435 1.00 88.56 408 ASP A N 1
ATOM 3311 C CA . ASP A 1 408 ? -0.902 -0.177 -5.699 1.00 88.56 408 ASP A CA 1
ATOM 3312 C C . ASP A 1 408 ? 0.212 -0.407 -4.674 1.00 88.56 408 ASP A C 1
ATOM 3314 O O . ASP A 1 408 ? 1.123 0.408 -4.530 1.00 88.56 408 ASP A O 1
ATOM 3318 N N . MET A 1 409 ? 0.206 -1.577 -4.030 1.00 87.69 409 MET A N 1
ATOM 3319 C CA . MET A 1 409 ? 1.294 -2.001 -3.151 1.00 87.69 409 MET A CA 1
ATOM 3320 C C . MET A 1 409 ? 2.589 -2.219 -3.935 1.00 87.69 409 MET A C 1
ATOM 3322 O O . MET A 1 409 ? 3.648 -1.774 -3.503 1.00 87.69 409 MET A O 1
ATOM 3326 N N . ALA A 1 410 ? 2.507 -2.848 -5.111 1.00 88.50 410 ALA A N 1
ATOM 3327 C CA . ALA A 1 410 ? 3.666 -3.021 -5.977 1.00 88.50 410 ALA A CA 1
ATOM 3328 C C . ALA A 1 410 ? 4.245 -1.666 -6.428 1.00 88.50 410 ALA A C 1
ATOM 3330 O O . ALA A 1 410 ? 5.456 -1.479 -6.364 1.00 88.50 410 ALA A O 1
ATOM 3331 N N . LYS A 1 411 ? 3.409 -0.688 -6.808 1.00 88.56 411 LYS A N 1
ATOM 3332 C CA . LYS A 1 411 ? 3.867 0.676 -7.141 1.00 88.56 411 LYS A CA 1
ATOM 3333 C C . LYS A 1 411 ? 4.602 1.336 -5.975 1.00 88.56 411 LYS A C 1
ATOM 3335 O O . LYS A 1 411 ? 5.679 1.884 -6.184 1.00 88.56 411 LYS A O 1
ATOM 3340 N N . CYS A 1 412 ? 4.053 1.234 -4.764 1.00 86.75 412 CYS A N 1
ATOM 3341 C CA . CYS A 1 412 ? 4.665 1.778 -3.552 1.00 86.75 412 CYS A CA 1
ATOM 3342 C C . CYS A 1 412 ? 6.030 1.139 -3.253 1.00 86.75 412 CYS A C 1
ATOM 3344 O O . CYS A 1 412 ? 6.980 1.837 -2.931 1.00 86.75 412 CYS A O 1
ATOM 3346 N N . LEU A 1 413 ? 6.157 -0.177 -3.425 1.00 86.25 413 LEU A N 1
ATOM 3347 C CA . LEU A 1 413 ? 7.423 -0.889 -3.233 1.00 86.25 413 LEU A CA 1
ATOM 3348 C C . LEU A 1 413 ? 8.438 -0.616 -4.341 1.00 86.25 413 LEU A C 1
ATOM 3350 O O . LEU A 1 413 ? 9.638 -0.738 -4.116 1.00 86.25 413 LEU A O 1
ATOM 3354 N N . CYS A 1 414 ? 7.979 -0.242 -5.532 1.00 85.75 414 CYS A N 1
ATOM 3355 C CA . CYS A 1 414 ? 8.850 -0.030 -6.676 1.00 85.75 414 CYS A CA 1
ATOM 3356 C C . CYS A 1 414 ? 9.878 1.085 -6.446 1.00 85.75 414 CYS A C 1
ATOM 3358 O O . CYS A 1 414 ? 10.980 0.987 -6.975 1.00 85.75 414 CYS A O 1
ATOM 3360 N N . SER A 1 415 ? 9.552 2.108 -5.649 1.00 84.12 415 SER A N 1
ATOM 3361 C CA . SER A 1 415 ? 10.491 3.184 -5.295 1.00 84.12 415 SER A CA 1
ATOM 3362 C C . SER A 1 415 ? 11.654 2.708 -4.420 1.00 84.12 415 SER A C 1
ATOM 3364 O O . SER A 1 415 ? 12.695 3.353 -4.384 1.00 84.12 415 SER A O 1
ATOM 3366 N N . THR A 1 416 ? 11.500 1.574 -3.733 1.00 83.00 416 THR A N 1
ATOM 3367 C CA . THR A 1 416 ? 12.548 0.995 -2.878 1.00 83.00 416 THR A CA 1
ATOM 3368 C C . THR A 1 416 ? 13.518 0.090 -3.640 1.00 83.00 416 THR A C 1
ATOM 3370 O O . THR A 1 416 ? 14.528 -0.335 -3.086 1.00 83.00 416 THR A O 1
ATOM 3373 N N . ILE A 1 417 ? 13.217 -0.240 -4.901 1.00 83.88 417 ILE A N 1
ATOM 3374 C CA . ILE A 1 417 ? 14.000 -1.183 -5.704 1.00 83.88 417 ILE A CA 1
ATOM 3375 C C . ILE A 1 417 ? 15.111 -0.423 -6.444 1.00 83.88 417 ILE A C 1
ATOM 3377 O O . ILE A 1 417 ? 14.808 0.556 -7.125 1.00 83.88 417 ILE A O 1
ATOM 3381 N N . PRO A 1 418 ? 16.374 -0.893 -6.408 1.00 79.69 418 PRO A N 1
ATOM 3382 C CA . PRO A 1 418 ? 17.492 -0.203 -7.059 1.00 79.69 418 PRO A CA 1
ATOM 3383 C C . PRO A 1 418 ? 17.339 -0.102 -8.587 1.00 79.69 418 PRO A C 1
ATOM 3385 O O . PRO A 1 418 ? 17.721 0.901 -9.177 1.00 79.69 418 PRO A O 1
ATOM 3388 N N . ASN A 1 419 ? 16.750 -1.115 -9.239 1.00 81.31 419 ASN A N 1
ATOM 3389 C CA . ASN A 1 419 ? 16.497 -1.137 -10.687 1.00 81.31 419 ASN A CA 1
ATOM 3390 C C . ASN A 1 419 ? 15.010 -0.930 -11.011 1.00 81.31 419 ASN A C 1
ATOM 3392 O O . ASN A 1 419 ? 14.324 -1.842 -11.485 1.00 81.31 419 ASN A O 1
ATOM 3396 N N . GLN A 1 420 ? 14.509 0.281 -10.771 1.00 87.81 420 GLN A N 1
ATOM 3397 C CA . GLN A 1 420 ? 13.087 0.609 -10.908 1.00 87.81 420 GLN A CA 1
ATOM 3398 C C . GLN A 1 420 ? 12.534 0.388 -12.331 1.00 87.81 420 GLN A C 1
ATOM 3400 O O . GLN A 1 420 ? 11.440 -0.162 -12.499 1.00 87.81 420 GLN A O 1
ATOM 3405 N N . THR A 1 421 ? 13.298 0.755 -13.365 1.00 87.25 421 THR A N 1
ATOM 3406 C CA . THR A 1 421 ? 12.900 0.595 -14.777 1.00 87.25 421 THR A CA 1
ATOM 3407 C C . THR A 1 421 ? 12.694 -0.874 -15.145 1.00 87.25 421 THR A C 1
ATOM 3409 O O . THR A 1 421 ? 11.704 -1.231 -15.776 1.00 87.25 421 THR A O 1
ATOM 3412 N N . MET A 1 422 ? 13.591 -1.758 -14.696 1.00 86.19 422 MET A N 1
ATOM 3413 C CA . MET A 1 422 ? 13.455 -3.197 -14.934 1.00 86.19 422 MET A CA 1
ATOM 3414 C C . MET A 1 422 ? 12.274 -3.780 -14.147 1.00 86.19 422 MET A C 1
ATOM 3416 O O . MET A 1 422 ? 11.495 -4.558 -14.693 1.00 86.19 422 MET A O 1
ATOM 3420 N N . ALA A 1 423 ? 12.115 -3.390 -12.880 1.00 87.69 423 ALA A N 1
ATOM 3421 C CA . ALA A 1 423 ? 11.040 -3.886 -12.023 1.00 87.69 423 ALA A CA 1
ATOM 3422 C C . ALA A 1 423 ? 9.652 -3.557 -12.596 1.00 87.69 423 ALA A C 1
ATOM 3424 O O . ALA A 1 423 ? 8.818 -4.449 -12.759 1.00 87.69 423 ALA A O 1
ATOM 3425 N N . THR A 1 424 ? 9.432 -2.298 -12.981 1.00 90.06 424 THR A N 1
ATOM 3426 C CA . THR A 1 424 ? 8.172 -1.855 -13.600 1.00 90.06 424 THR A CA 1
ATOM 3427 C C . THR A 1 424 ? 7.895 -2.530 -14.933 1.00 90.06 424 THR A C 1
ATOM 3429 O O . THR A 1 424 ? 6.765 -2.951 -15.186 1.00 90.06 424 THR A O 1
ATOM 3432 N N . LEU A 1 425 ? 8.922 -2.722 -15.756 1.00 89.19 425 LEU A N 1
ATOM 3433 C CA . LEU A 1 425 ? 8.769 -3.411 -17.028 1.00 89.19 425 LEU A CA 1
ATOM 3434 C C . LEU A 1 425 ? 8.407 -4.894 -16.828 1.00 89.19 425 LEU A C 1
ATOM 3436 O O . LEU A 1 425 ? 7.524 -5.411 -17.510 1.00 89.19 425 LEU A O 1
ATOM 3440 N N . LEU A 1 426 ? 8.997 -5.567 -15.836 1.00 87.00 426 LEU A N 1
ATOM 3441 C CA . LEU A 1 426 ? 8.612 -6.931 -15.455 1.00 87.00 426 LEU A CA 1
ATOM 3442 C C . LEU A 1 426 ? 7.177 -7.004 -14.943 1.00 87.00 426 LEU A C 1
ATOM 3444 O O . LEU A 1 426 ? 6.451 -7.922 -15.326 1.00 87.00 426 LEU A O 1
ATOM 3448 N N . ALA A 1 427 ? 6.736 -6.039 -14.136 1.00 89.81 427 ALA A N 1
ATOM 3449 C CA . ALA A 1 427 ? 5.342 -5.972 -13.713 1.00 89.81 427 ALA A CA 1
ATOM 3450 C C . ALA A 1 427 ? 4.397 -5.906 -14.913 1.00 89.81 427 ALA A C 1
ATOM 3452 O O . ALA A 1 427 ? 3.458 -6.700 -14.984 1.00 89.81 427 ALA A O 1
ATOM 3453 N N . ALA A 1 428 ? 4.684 -5.037 -15.888 1.00 90.38 428 ALA A N 1
ATOM 3454 C CA . ALA A 1 428 ? 3.903 -4.957 -17.119 1.00 90.38 428 ALA A CA 1
ATOM 3455 C C . ALA A 1 428 ? 3.854 -6.317 -17.839 1.00 90.38 428 ALA A C 1
ATOM 3457 O O . ALA A 1 428 ? 2.771 -6.791 -18.185 1.00 90.38 428 ALA A O 1
ATOM 3458 N N . THR A 1 429 ? 4.996 -7.006 -17.963 1.00 87.00 429 THR A N 1
ATOM 3459 C CA . THR A 1 429 ? 5.057 -8.327 -18.616 1.00 87.00 429 THR A CA 1
ATOM 3460 C C . THR A 1 429 ? 4.206 -9.386 -17.921 1.00 87.00 429 THR A C 1
ATOM 3462 O O . THR A 1 429 ? 3.509 -10.155 -18.586 1.00 87.00 429 THR A O 1
ATOM 3465 N N . ILE A 1 430 ? 4.226 -9.412 -16.586 1.00 87.25 430 ILE A N 1
ATOM 3466 C CA . ILE A 1 430 ? 3.470 -10.375 -15.784 1.00 87.25 430 ILE A CA 1
ATOM 3467 C C . ILE A 1 430 ? 1.973 -10.112 -15.943 1.00 87.25 430 ILE A C 1
ATOM 3469 O O . ILE A 1 430 ? 1.220 -11.057 -16.172 1.00 87.25 430 ILE A O 1
ATOM 3473 N N . TYR A 1 431 ? 1.538 -8.850 -15.889 1.00 90.31 431 TYR A N 1
ATOM 3474 C CA . TYR A 1 431 ? 0.127 -8.499 -16.057 1.00 90.31 431 TYR A CA 1
ATOM 3475 C C . TYR A 1 431 ? -0.384 -8.761 -17.475 1.00 90.31 431 TYR A C 1
ATOM 3477 O O . TYR A 1 431 ? -1.474 -9.315 -17.624 1.00 90.31 431 TYR A O 1
ATOM 3485 N N . PHE A 1 432 ? 0.400 -8.457 -18.516 1.00 88.69 432 PHE A N 1
ATOM 3486 C CA . PHE A 1 432 ? 0.022 -8.795 -19.891 1.00 88.69 432 PHE A CA 1
ATOM 3487 C C . PHE A 1 432 ? -0.091 -10.307 -20.088 1.00 88.69 432 PHE A C 1
ATOM 3489 O O . PHE A 1 432 ? -1.077 -10.775 -20.658 1.00 88.69 432 PHE A O 1
ATOM 3496 N N . LYS A 1 433 ? 0.849 -11.089 -19.542 1.00 85.94 433 LYS A N 1
ATOM 3497 C CA . LYS A 1 433 ? 0.784 -12.550 -19.643 1.00 85.94 433 LYS A CA 1
ATOM 3498 C C . LYS A 1 433 ? -0.347 -13.152 -18.810 1.00 85.94 433 LYS A C 1
ATOM 3500 O O . LYS A 1 433 ? -0.986 -14.106 -19.245 1.00 85.94 433 LYS A O 1
ATOM 3505 N N . ALA A 1 434 ? -0.641 -12.586 -17.642 1.00 84.50 434 ALA A N 1
ATOM 3506 C CA . ALA A 1 434 ? -1.795 -12.976 -16.836 1.00 84.50 434 ALA A CA 1
ATOM 3507 C C . ALA A 1 434 ? -3.118 -12.689 -17.568 1.00 84.50 434 ALA A C 1
ATOM 3509 O O . ALA A 1 434 ? -4.022 -13.523 -17.550 1.00 84.50 434 ALA A O 1
ATOM 3510 N N . ALA A 1 435 ? -3.209 -11.561 -18.277 1.00 87.25 435 ALA A N 1
ATOM 3511 C CA . ALA A 1 435 ? -4.383 -11.183 -19.060 1.00 87.25 435 ALA A CA 1
ATOM 3512 C C . ALA A 1 435 ? -4.639 -12.084 -20.285 1.00 87.25 435 ALA A C 1
ATOM 3514 O O . ALA A 1 435 ? -5.764 -12.142 -20.784 1.00 87.25 435 ALA A O 1
ATOM 3515 N N . GLU A 1 436 ? -3.621 -12.785 -20.795 1.00 84.44 436 GLU A N 1
ATOM 3516 C CA . GLU A 1 436 ? -3.813 -13.810 -21.831 1.00 84.44 436 GLU A CA 1
ATOM 3517 C C . GLU A 1 436 ? -4.527 -15.055 -21.288 1.00 84.44 436 GLU A C 1
ATOM 3519 O O . GLU A 1 436 ? -5.296 -15.677 -22.020 1.00 84.44 436 GLU A O 1
ATOM 3524 N N . ASN A 1 437 ? -4.298 -15.390 -20.015 1.00 79.50 437 ASN A N 1
ATOM 3525 C CA . ASN A 1 437 ? -4.833 -16.595 -19.382 1.00 79.50 437 ASN A CA 1
ATOM 3526 C C . ASN A 1 437 ? -6.212 -16.374 -18.728 1.00 79.50 437 ASN A C 1
ATOM 3528 O O . ASN A 1 437 ? -7.035 -17.289 -18.737 1.00 79.50 437 ASN A O 1
ATOM 3532 N N . ASP A 1 438 ? -6.482 -15.179 -18.187 1.00 79.19 438 ASP A N 1
ATOM 3533 C CA . ASP A 1 438 ? -7.726 -14.853 -17.472 1.00 79.19 438 ASP A CA 1
ATOM 3534 C C . ASP A 1 438 ? -8.670 -13.974 -18.320 1.00 79.19 438 ASP A C 1
ATOM 3536 O O . ASP A 1 438 ? -8.473 -12.766 -18.442 1.00 79.19 438 ASP A O 1
ATOM 3540 N N . ASN A 1 439 ? -9.750 -14.557 -18.862 1.00 78.12 439 ASN A N 1
ATOM 3541 C CA . ASN A 1 439 ? -10.708 -13.834 -19.717 1.00 78.12 439 ASN A CA 1
ATOM 3542 C C . ASN A 1 439 ? -11.643 -12.873 -18.955 1.00 78.12 439 ASN A C 1
ATOM 3544 O O . ASN A 1 439 ? -12.000 -11.829 -19.497 1.00 78.12 439 ASN A O 1
ATOM 3548 N N . GLU A 1 440 ? -12.030 -13.192 -17.715 1.00 83.88 440 GLU A N 1
ATOM 3549 C CA . GLU A 1 440 ? -12.989 -12.390 -16.928 1.00 83.88 440 GLU A CA 1
ATOM 3550 C C . GLU A 1 440 ? -12.410 -11.024 -16.526 1.00 83.88 440 GLU A C 1
ATOM 3552 O O . GLU A 1 440 ? -13.040 -9.989 -16.724 1.00 83.88 440 GLU A O 1
ATOM 3557 N N . ASN A 1 441 ? -11.166 -11.013 -16.040 1.00 84.31 441 ASN A N 1
ATOM 3558 C CA . ASN A 1 441 ? -10.465 -9.807 -15.584 1.00 84.31 441 ASN A CA 1
ATOM 3559 C C . ASN A 1 441 ? -9.493 -9.250 -16.634 1.00 84.31 441 ASN A C 1
ATOM 3561 O O . ASN A 1 441 ? -8.630 -8.431 -16.330 1.00 84.31 441 ASN A O 1
ATOM 3565 N N . LYS A 1 442 ? -9.612 -9.681 -17.894 1.00 88.38 442 LYS A N 1
ATOM 3566 C CA . LYS A 1 442 ? -8.643 -9.352 -18.945 1.00 88.38 442 LYS A CA 1
ATOM 3567 C C . LYS A 1 442 ? -8.428 -7.850 -19.116 1.00 88.38 442 LYS A C 1
ATOM 3569 O O . LYS A 1 442 ? -7.295 -7.394 -19.225 1.00 88.38 442 LYS A O 1
ATOM 3574 N N . ARG A 1 443 ? -9.517 -7.074 -19.143 1.00 88.88 443 ARG A N 1
ATOM 3575 C CA . ARG A 1 443 ? -9.455 -5.617 -19.353 1.00 88.88 443 ARG A CA 1
ATOM 3576 C C . ARG A 1 443 ? -8.731 -4.917 -18.205 1.00 88.88 443 ARG A C 1
ATOM 3578 O O . ARG A 1 443 ? -7.805 -4.159 -18.460 1.00 88.88 443 ARG A O 1
ATOM 3585 N N . THR A 1 444 ? -9.086 -5.245 -16.963 1.00 89.31 444 THR A N 1
ATOM 3586 C CA . THR A 1 444 ? -8.482 -4.631 -15.774 1.00 89.31 444 THR A CA 1
ATOM 3587 C C . THR A 1 444 ? -6.994 -4.964 -15.663 1.00 89.31 444 THR A C 1
ATOM 3589 O O . THR A 1 444 ? -6.192 -4.081 -15.375 1.00 89.31 444 THR A O 1
ATOM 3592 N N . LEU A 1 445 ? -6.597 -6.202 -15.978 1.00 89.50 445 LEU A N 1
ATOM 3593 C CA . LEU A 1 445 ? -5.189 -6.612 -16.002 1.00 89.50 445 LEU A CA 1
ATOM 3594 C C . LEU A 1 445 ? -4.388 -5.901 -17.103 1.00 89.50 445 LEU A C 1
ATOM 3596 O O . LEU A 1 445 ? -3.261 -5.478 -16.856 1.00 89.50 445 LEU A O 1
ATOM 3600 N N . ILE A 1 446 ? -4.964 -5.723 -18.298 1.00 90.94 446 ILE A N 1
ATOM 3601 C CA . ILE A 1 446 ? -4.326 -4.954 -19.380 1.00 90.94 446 ILE A CA 1
ATOM 3602 C C . ILE A 1 446 ? -4.153 -3.489 -18.972 1.00 90.94 446 ILE A C 1
ATOM 3604 O O . ILE A 1 446 ? -3.100 -2.911 -19.238 1.00 90.94 446 ILE A O 1
ATOM 3608 N N . ASP A 1 447 ? -5.154 -2.888 -18.330 1.00 93.06 447 ASP A N 1
ATOM 3609 C CA . ASP A 1 447 ? -5.083 -1.492 -17.896 1.00 93.06 447 ASP A CA 1
ATOM 3610 C C . ASP A 1 447 ? -4.016 -1.296 -16.810 1.00 93.06 447 ASP A C 1
ATOM 3612 O O . ASP A 1 447 ? -3.223 -0.359 -16.896 1.00 93.06 447 ASP A O 1
ATOM 3616 N N . ILE A 1 448 ? -3.909 -2.223 -15.851 1.00 92.50 448 ILE A N 1
ATOM 3617 C CA . ILE A 1 448 ? -2.815 -2.242 -14.867 1.00 92.50 448 ILE A CA 1
ATOM 3618 C C . ILE A 1 448 ? -1.457 -2.403 -15.569 1.00 92.50 448 ILE A C 1
ATOM 3620 O O . ILE A 1 448 ? -0.521 -1.660 -15.273 1.00 92.50 448 ILE A O 1
ATOM 3624 N N . GLY A 1 449 ? -1.345 -3.328 -16.527 1.00 91.69 449 GLY A N 1
ATOM 3625 C CA . GLY A 1 449 ? -0.122 -3.534 -17.307 1.00 91.69 449 GLY A CA 1
ATOM 3626 C C . GLY A 1 449 ? 0.320 -2.269 -18.048 1.00 91.69 449 GLY A C 1
ATOM 3627 O O . GLY A 1 449 ? 1.488 -1.891 -17.977 1.00 91.69 449 GLY A O 1
ATOM 3628 N N . LYS A 1 450 ? -0.621 -1.548 -18.671 1.00 92.88 450 LYS A N 1
ATOM 3629 C CA . LYS A 1 450 ? -0.362 -0.253 -19.324 1.00 92.88 450 LYS A CA 1
ATOM 3630 C C . LYS A 1 450 ? 0.090 0.829 -18.347 1.00 92.88 450 LYS A C 1
ATOM 3632 O O . LYS A 1 450 ? 0.923 1.649 -18.717 1.00 92.88 450 LYS A O 1
ATOM 3637 N N . GLN A 1 451 ? -0.435 0.851 -17.119 1.00 93.00 451 GLN A N 1
ATOM 3638 C CA . GLN A 1 451 ? 0.026 1.798 -16.098 1.00 93.00 451 GLN A CA 1
ATOM 3639 C C . GLN A 1 451 ? 1.496 1.555 -15.735 1.00 93.00 451 GLN A C 1
ATOM 3641 O O . GLN A 1 451 ? 2.254 2.514 -15.622 1.00 93.00 451 GLN A O 1
ATOM 3646 N N . PHE A 1 452 ? 1.917 0.294 -15.593 1.00 92.94 452 PHE A N 1
ATOM 3647 C CA . PHE A 1 452 ? 3.324 -0.039 -15.346 1.00 92.94 452 PHE A CA 1
ATOM 3648 C C . PHE A 1 452 ? 4.223 0.219 -16.565 1.00 92.94 452 PHE A C 1
ATOM 3650 O O . PHE A 1 452 ? 5.330 0.721 -16.390 1.00 92.94 452 PHE A O 1
ATOM 3657 N N . ASP A 1 453 ? 3.741 -0.050 -17.784 1.00 92.81 453 ASP A N 1
ATOM 3658 C CA . ASP A 1 453 ? 4.437 0.291 -19.036 1.00 92.81 453 ASP A CA 1
ATOM 3659 C C . ASP A 1 453 ? 4.676 1.811 -19.126 1.00 92.81 453 ASP A C 1
ATOM 3661 O O . ASP A 1 453 ? 5.810 2.262 -19.292 1.00 92.81 453 ASP A O 1
ATOM 3665 N N . GLY A 1 454 ? 3.635 2.614 -18.876 1.00 93.00 454 GLY A N 1
ATOM 3666 C CA . GLY A 1 454 ? 3.736 4.074 -18.802 1.00 93.00 454 GLY A CA 1
ATOM 3667 C C . GLY A 1 454 ? 4.676 4.566 -17.697 1.00 93.00 454 GLY A C 1
ATOM 3668 O O . GLY A 1 454 ? 5.466 5.476 -17.930 1.00 93.00 454 GLY A O 1
ATOM 3669 N N . HIS A 1 455 ? 4.659 3.934 -16.519 1.00 91.81 455 HIS A N 1
ATOM 3670 C CA . HIS A 1 455 ? 5.587 4.266 -15.431 1.00 91.81 455 HIS A CA 1
ATOM 3671 C C . HIS A 1 455 ? 7.045 3.999 -15.827 1.00 91.81 455 HIS A C 1
ATOM 3673 O O . HIS A 1 455 ? 7.907 4.840 -15.594 1.00 91.81 455 HIS A O 1
ATOM 3679 N N . SER A 1 456 ? 7.322 2.861 -16.473 1.00 91.19 456 SER A N 1
ATOM 3680 C CA . SER A 1 456 ? 8.670 2.519 -16.950 1.00 91.19 456 SER A CA 1
ATOM 3681 C C . SER A 1 456 ? 9.180 3.488 -18.024 1.00 91.19 456 SER A C 1
ATOM 3683 O O . SER A 1 456 ? 10.353 3.860 -18.001 1.00 91.19 456 SER A O 1
ATOM 3685 N N . LYS A 1 457 ? 8.287 3.942 -18.919 1.00 92.81 457 LYS A N 1
ATOM 3686 C CA . LYS A 1 457 ? 8.573 4.980 -19.916 1.00 92.81 457 LYS A CA 1
ATOM 3687 C C . LYS A 1 457 ? 8.971 6.293 -19.240 1.00 92.81 457 LYS A C 1
ATOM 3689 O O . LYS A 1 457 ? 10.025 6.836 -19.546 1.00 92.81 457 LYS A O 1
ATOM 3694 N N . ASN A 1 458 ? 8.157 6.778 -18.306 1.00 92.62 458 ASN A N 1
ATOM 3695 C CA . ASN A 1 458 ? 8.413 8.064 -17.658 1.00 92.62 458 ASN A CA 1
ATOM 3696 C C . ASN A 1 458 ? 9.751 8.062 -16.907 1.00 92.62 458 ASN A C 1
ATOM 3698 O O . ASN A 1 458 ? 10.523 9.002 -17.050 1.00 92.62 458 ASN A O 1
ATOM 3702 N N . LEU A 1 459 ? 10.069 6.979 -16.188 1.00 91.06 459 LEU A N 1
ATOM 3703 C CA . LEU A 1 459 ? 11.345 6.853 -15.477 1.00 91.06 459 LEU A CA 1
ATOM 3704 C C . LEU A 1 459 ? 12.551 6.947 -16.415 1.00 91.06 459 LEU A C 1
ATOM 3706 O O . LEU A 1 459 ? 13.515 7.645 -16.115 1.00 91.06 459 LEU A O 1
ATOM 3710 N N . ILE A 1 460 ? 12.522 6.235 -17.546 1.00 90.81 460 ILE A N 1
ATOM 3711 C CA . ILE A 1 460 ? 13.670 6.229 -18.457 1.00 90.81 460 ILE A CA 1
ATOM 3712 C C . ILE A 1 460 ? 13.788 7.532 -19.254 1.00 90.81 460 ILE A C 1
ATOM 3714 O O . ILE A 1 460 ? 14.904 7.949 -19.569 1.00 90.81 460 ILE A O 1
ATOM 3718 N N . ASP A 1 461 ? 12.663 8.184 -19.555 1.00 91.62 461 ASP A N 1
ATOM 3719 C CA . ASP A 1 461 ? 12.637 9.504 -20.184 1.00 91.62 461 ASP A CA 1
ATOM 3720 C C . ASP A 1 461 ? 13.194 10.565 -19.212 1.00 91.62 461 ASP A C 1
ATOM 3722 O O . ASP A 1 461 ? 14.038 11.373 -19.599 1.00 91.62 461 ASP A O 1
ATOM 3726 N N . GLU A 1 462 ? 12.832 10.513 -17.924 1.00 91.56 462 GLU A N 1
ATOM 3727 C CA . GLU A 1 462 ? 13.408 11.369 -16.875 1.00 91.56 462 GLU A CA 1
ATOM 3728 C C . GLU A 1 462 ? 14.922 11.156 -16.721 1.00 91.56 462 GLU A C 1
ATOM 3730 O O . GLU A 1 462 ? 15.683 12.129 -16.696 1.00 91.56 462 GLU A O 1
ATOM 3735 N 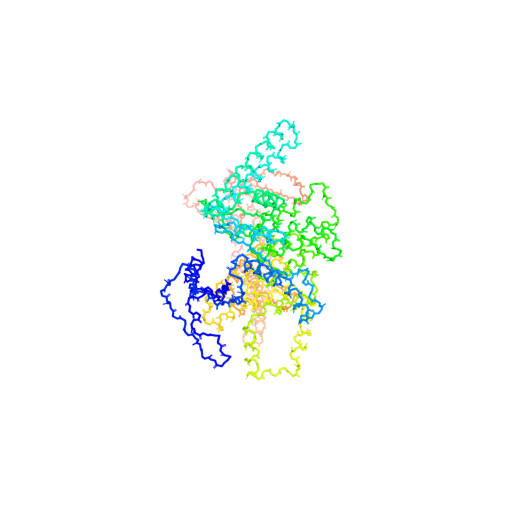N . CYS A 1 463 ? 15.387 9.900 -16.690 1.00 89.50 463 CYS A N 1
ATOM 3736 C CA . CYS A 1 463 ? 16.820 9.595 -16.663 1.00 89.50 463 CYS A CA 1
ATOM 3737 C C . CYS A 1 463 ? 17.552 10.165 -17.886 1.00 89.50 463 CYS A C 1
ATOM 3739 O O . CYS A 1 463 ? 18.670 10.659 -17.757 1.00 89.50 463 CYS A O 1
ATOM 3741 N N . PHE A 1 464 ? 16.933 10.122 -19.068 1.00 91.81 464 PHE A N 1
ATOM 3742 C CA . PHE A 1 464 ? 17.530 10.625 -20.305 1.00 91.81 464 PHE A CA 1
ATOM 3743 C C . PHE A 1 464 ? 17.598 12.150 -20.372 1.00 91.81 464 PHE A C 1
ATOM 3745 O O . PHE A 1 464 ? 18.544 12.694 -20.949 1.00 91.81 464 PHE A O 1
ATOM 3752 N N . VAL A 1 465 ? 16.632 12.844 -19.763 1.00 92.94 465 VAL A N 1
ATOM 3753 C CA . VAL A 1 465 ? 16.682 14.304 -19.603 1.00 92.94 465 VAL A CA 1
ATOM 3754 C C . VAL A 1 465 ? 17.843 14.712 -18.692 1.00 92.94 465 VAL A C 1
ATOM 3756 O O . VAL A 1 465 ? 18.495 15.716 -18.973 1.00 92.94 465 VAL A O 1
ATOM 3759 N N . GLN A 1 466 ? 18.128 13.939 -17.638 1.00 92.19 466 GLN A N 1
ATOM 3760 C CA . GLN A 1 466 ? 19.237 14.219 -16.721 1.00 92.19 466 GLN A CA 1
ATOM 3761 C C . GLN A 1 466 ? 20.608 13.889 -17.326 1.00 92.19 466 GLN A C 1
ATOM 3763 O O . GLN A 1 466 ? 21.475 14.758 -17.389 1.00 92.19 466 GLN A O 1
ATOM 3768 N N . ASP A 1 467 ? 20.810 12.649 -17.779 1.00 91.94 467 ASP A N 1
ATOM 3769 C CA . ASP A 1 467 ? 22.053 12.215 -18.418 1.00 91.94 467 ASP A CA 1
ATOM 3770 C C . ASP A 1 467 ? 21.781 11.168 -19.504 1.00 91.94 467 ASP A C 1
ATOM 3772 O O . ASP A 1 467 ? 21.479 9.997 -19.250 1.00 91.94 467 ASP A O 1
ATOM 3776 N N . LYS A 1 468 ? 21.965 11.595 -20.755 1.00 90.31 468 LYS A N 1
ATOM 3777 C CA . LYS A 1 468 ? 21.763 10.757 -21.940 1.00 90.31 468 LYS A CA 1
ATOM 3778 C C . LYS A 1 468 ? 22.689 9.543 -21.964 1.00 90.31 468 LYS A C 1
ATOM 3780 O O . LYS A 1 468 ? 22.276 8.475 -22.407 1.00 90.31 468 LYS A O 1
ATOM 3785 N N . SER A 1 469 ? 23.939 9.705 -21.531 1.00 87.25 469 SER A N 1
ATOM 3786 C CA . SER A 1 469 ? 24.960 8.659 -21.640 1.00 87.25 469 SER A CA 1
ATOM 3787 C C . SER A 1 469 ? 24.697 7.521 -20.654 1.00 87.25 469 SER A C 1
ATOM 3789 O O . SER A 1 469 ? 24.701 6.349 -21.034 1.00 87.25 469 SER A O 1
ATOM 3791 N N . LEU A 1 470 ? 24.365 7.866 -19.409 1.00 87.12 470 LEU A N 1
ATOM 3792 C CA . LEU A 1 470 ? 24.019 6.897 -18.376 1.00 87.12 470 LEU A CA 1
ATOM 3793 C C . LEU A 1 470 ? 22.674 6.224 -18.659 1.00 87.12 470 LEU A C 1
ATOM 3795 O O . LEU A 1 470 ? 22.572 5.010 -18.505 1.00 87.12 470 LEU A O 1
ATOM 3799 N N . ALA A 1 471 ? 21.671 6.964 -19.144 1.00 87.56 471 ALA A N 1
ATOM 3800 C CA . ALA A 1 471 ? 20.376 6.390 -19.510 1.00 87.56 471 ALA A CA 1
ATOM 3801 C C . ALA A 1 471 ? 20.494 5.334 -20.625 1.00 87.56 471 ALA A C 1
ATOM 3803 O O . ALA A 1 471 ? 19.843 4.290 -20.570 1.00 87.56 471 ALA A O 1
ATOM 3804 N N . ILE A 1 472 ? 21.368 5.567 -21.609 1.00 86.06 472 ILE A N 1
ATOM 3805 C CA . ILE A 1 472 ? 21.677 4.580 -22.650 1.00 86.06 472 ILE A CA 1
ATOM 3806 C C . ILE A 1 472 ? 22.402 3.364 -22.057 1.00 86.06 472 ILE A C 1
ATOM 3808 O O . ILE A 1 472 ? 22.029 2.231 -22.360 1.00 86.06 472 ILE A O 1
ATOM 3812 N N . ASN A 1 473 ? 23.370 3.568 -21.160 1.00 86.50 473 ASN A N 1
ATOM 3813 C CA . ASN A 1 473 ? 24.065 2.459 -20.499 1.00 86.50 473 ASN A CA 1
ATOM 3814 C C . ASN A 1 473 ? 23.106 1.572 -19.687 1.00 86.50 473 ASN A C 1
ATOM 3816 O O . ASN A 1 473 ? 23.259 0.353 -19.686 1.00 86.50 473 ASN A O 1
ATOM 3820 N N . VAL A 1 474 ? 22.072 2.142 -19.058 1.00 85.06 474 VAL A N 1
ATOM 3821 C CA . VAL A 1 474 ? 21.039 1.371 -18.340 1.00 85.06 474 VAL A CA 1
ATOM 3822 C C . VAL A 1 474 ? 20.312 0.381 -19.263 1.00 85.06 474 VAL A C 1
ATOM 3824 O O . VAL A 1 474 ? 19.955 -0.710 -18.819 1.00 85.06 474 VAL A O 1
ATOM 3827 N N . LEU A 1 475 ? 20.126 0.711 -20.548 1.00 84.19 475 LEU A N 1
ATOM 3828 C CA . LEU A 1 475 ? 19.536 -0.204 -21.536 1.00 84.19 475 LEU A CA 1
ATOM 3829 C C . LEU A 1 475 ? 20.492 -1.328 -21.962 1.00 84.19 475 LEU A C 1
ATOM 3831 O O . LEU A 1 475 ? 20.029 -2.409 -22.331 1.00 84.19 475 LEU A O 1
ATOM 3835 N N . GLU A 1 476 ? 21.804 -1.082 -21.921 1.00 81.06 476 GLU A N 1
ATOM 3836 C CA . GLU A 1 476 ? 22.842 -2.059 -22.278 1.00 81.06 476 GLU A CA 1
ATOM 3837 C C . GLU A 1 476 ? 23.204 -2.997 -21.118 1.00 81.06 476 GLU A C 1
ATOM 3839 O O . GLU A 1 476 ? 23.647 -4.130 -21.334 1.00 81.06 476 GLU A O 1
ATOM 3844 N N . CYS A 1 477 ? 23.017 -2.550 -19.877 1.00 76.50 477 CYS A N 1
ATOM 3845 C CA . CYS A 1 477 ? 23.344 -3.336 -18.699 1.00 76.50 477 CYS A CA 1
ATOM 3846 C C . CYS A 1 477 ? 22.305 -4.435 -18.442 1.00 76.50 477 CYS A C 1
ATOM 3848 O O . CYS A 1 477 ? 21.102 -4.198 -18.322 1.00 76.50 477 CYS A O 1
ATOM 3850 N N . LYS A 1 478 ? 22.789 -5.670 -18.259 1.00 74.69 478 LYS A N 1
ATOM 3851 C CA . LYS A 1 478 ? 21.980 -6.734 -17.654 1.00 74.69 478 LYS A CA 1
ATOM 3852 C C . LYS A 1 478 ? 21.690 -6.357 -16.209 1.00 74.69 478 LYS A C 1
ATOM 3854 O O . LYS A 1 478 ? 22.622 -6.045 -15.467 1.00 74.69 478 LYS A O 1
ATOM 3859 N N . ALA A 1 479 ? 20.425 -6.437 -15.804 1.00 68.06 479 ALA A N 1
ATOM 3860 C CA . ALA A 1 479 ? 20.070 -6.203 -14.413 1.00 68.06 479 ALA A CA 1
ATOM 3861 C C . ALA A 1 479 ? 20.826 -7.215 -13.515 1.00 68.06 479 ALA A C 1
ATOM 3863 O O . ALA A 1 479 ? 20.708 -8.423 -13.749 1.00 68.06 479 ALA A O 1
ATOM 3864 N N . PRO A 1 480 ? 21.604 -6.757 -12.510 1.00 55.19 480 PRO A N 1
ATOM 3865 C CA . PRO A 1 480 ? 22.353 -7.635 -11.600 1.00 55.19 480 PRO A CA 1
ATOM 3866 C C . PRO A 1 480 ? 21.448 -8.437 -10.649 1.00 55.19 480 PRO A C 1
ATOM 3868 O O . PRO A 1 480 ? 21.897 -9.395 -10.031 1.00 55.19 480 PRO A O 1
ATOM 3871 N N . ALA A 1 481 ? 20.182 -8.035 -10.558 1.00 58.69 481 ALA A N 1
ATOM 3872 C CA . ALA A 1 481 ? 19.101 -8.615 -9.774 1.00 58.69 481 ALA A CA 1
ATOM 3873 C C . ALA A 1 481 ? 18.642 -10.007 -10.255 1.00 58.69 481 ALA A C 1
ATOM 3875 O O . ALA A 1 481 ? 19.101 -10.492 -11.292 1.00 58.69 481 ALA A O 1
ATOM 3876 N N . LEU A 1 482 ? 17.638 -10.568 -9.560 1.00 55.88 482 LEU A N 1
ATOM 3877 C CA . LEU A 1 482 ? 16.951 -11.863 -9.774 1.00 55.88 482 LEU A CA 1
ATOM 3878 C C . LEU A 1 482 ? 16.614 -12.224 -11.239 1.00 55.88 482 LEU A C 1
ATOM 3880 O O . LEU A 1 482 ? 16.242 -13.350 -11.561 1.00 55.88 482 LEU A O 1
ATOM 3884 N N . PHE A 1 483 ? 16.662 -11.238 -12.126 1.00 60.78 483 PHE A N 1
ATOM 3885 C CA . PHE A 1 483 ? 16.114 -11.285 -13.465 1.00 60.78 483 PHE A CA 1
ATOM 3886 C C . PHE A 1 483 ? 17.156 -11.543 -14.550 1.00 60.78 483 PHE A C 1
ATOM 3888 O O . PHE A 1 483 ? 16.758 -12.035 -15.600 1.00 60.78 483 PHE A O 1
ATOM 3895 N N . HIS A 1 484 ? 18.448 -11.243 -14.337 1.00 70.06 484 HIS A N 1
ATOM 3896 C CA . HIS A 1 484 ? 19.556 -11.467 -15.293 1.00 70.06 484 HIS A CA 1
ATOM 3897 C C . HIS A 1 484 ? 19.225 -11.201 -16.784 1.00 70.06 484 HIS A C 1
ATOM 3899 O O . HIS A 1 484 ? 19.775 -11.833 -17.691 1.00 70.06 484 HIS A O 1
ATOM 3905 N N . CYS A 1 485 ? 18.317 -10.262 -17.054 1.00 77.38 485 CYS A N 1
ATOM 3906 C CA . CYS A 1 485 ? 17.781 -9.952 -18.376 1.00 77.38 485 CYS A CA 1
ATOM 3907 C C . CYS A 1 485 ? 18.083 -8.495 -18.727 1.00 77.38 485 CYS A C 1
ATOM 3909 O O . CYS A 1 485 ? 18.263 -7.658 -17.840 1.00 77.38 485 CYS A O 1
ATOM 3911 N N . MET A 1 486 ? 18.125 -8.196 -20.028 1.00 83.31 486 MET A N 1
ATOM 3912 C CA . MET A 1 486 ? 18.184 -6.814 -20.502 1.00 83.31 486 MET A CA 1
ATOM 3913 C C . MET A 1 486 ? 16.769 -6.226 -20.581 1.00 83.31 486 MET A C 1
ATOM 3915 O O . MET A 1 486 ? 15.857 -6.930 -21.033 1.00 83.31 486 MET A O 1
ATOM 3919 N N . PRO A 1 487 ? 16.568 -4.944 -20.222 1.00 85.56 487 PRO A N 1
ATOM 3920 C CA . PRO A 1 487 ? 15.257 -4.298 -20.301 1.00 85.56 487 PRO A CA 1
ATOM 3921 C C . PRO A 1 487 ? 14.622 -4.410 -21.694 1.00 85.56 487 PRO A C 1
ATOM 3923 O O . PRO A 1 487 ? 13.441 -4.732 -21.820 1.00 85.56 487 PRO A O 1
ATOM 3926 N N . LEU A 1 488 ? 15.428 -4.242 -22.749 1.00 86.69 488 LEU A N 1
ATOM 3927 C CA . LEU A 1 488 ? 14.964 -4.304 -24.136 1.00 86.69 488 LEU A CA 1
ATOM 3928 C C . LEU A 1 488 ? 14.515 -5.713 -24.560 1.00 86.69 488 LEU A C 1
ATOM 3930 O O . LEU A 1 488 ? 13.537 -5.859 -25.293 1.00 86.69 488 LEU A O 1
ATOM 3934 N N . ASP A 1 489 ? 15.184 -6.759 -24.066 1.00 85.12 489 ASP A N 1
ATOM 3935 C CA . ASP A 1 489 ? 14.792 -8.147 -24.341 1.00 85.12 489 ASP A CA 1
ATOM 3936 C C . ASP A 1 489 ? 13.426 -8.469 -23.738 1.00 85.12 489 ASP A C 1
ATOM 3938 O O . ASP A 1 489 ? 12.615 -9.173 -24.346 1.00 85.12 489 ASP A O 1
ATOM 3942 N N . VAL A 1 490 ? 13.164 -7.948 -22.541 1.00 85.31 490 VAL A N 1
ATOM 3943 C CA . VAL A 1 490 ? 11.894 -8.146 -21.845 1.00 85.31 490 VAL A CA 1
ATOM 3944 C C . VAL A 1 490 ? 10.784 -7.325 -22.512 1.00 85.31 490 VAL A C 1
ATOM 3946 O O . VAL A 1 490 ? 9.705 -7.868 -22.768 1.00 85.31 490 VAL A O 1
ATOM 3949 N N . ALA A 1 491 ? 11.073 -6.075 -22.895 1.00 87.69 491 ALA A N 1
ATOM 3950 C CA . ALA A 1 491 ? 10.141 -5.209 -23.621 1.00 87.69 491 ALA A CA 1
ATOM 3951 C C . ALA A 1 491 ? 9.684 -5.851 -24.939 1.00 87.69 491 ALA A C 1
ATOM 3953 O O . ALA A 1 491 ? 8.496 -5.867 -25.257 1.00 87.69 491 ALA A O 1
ATOM 3954 N N . ARG A 1 492 ? 10.629 -6.451 -25.676 1.00 85.50 492 ARG A N 1
ATOM 3955 C CA . ARG A 1 492 ? 10.371 -7.133 -26.950 1.00 85.50 492 ARG A CA 1
ATOM 3956 C C . ARG A 1 492 ? 9.531 -8.399 -26.796 1.00 85.50 492 ARG A C 1
ATOM 3958 O O . ARG A 1 492 ? 8.758 -8.725 -27.684 1.00 85.50 492 ARG A O 1
ATOM 3965 N N . ARG A 1 493 ? 9.696 -9.161 -25.711 1.00 83.75 493 ARG A N 1
ATOM 3966 C CA . ARG A 1 493 ? 8.957 -10.425 -25.512 1.00 83.75 493 ARG A CA 1
ATOM 3967 C C . ARG A 1 493 ? 7.470 -10.224 -25.237 1.00 83.75 493 ARG A C 1
ATOM 3969 O O . ARG A 1 493 ? 6.703 -11.161 -25.429 1.00 83.75 493 ARG A O 1
ATOM 3976 N N . THR A 1 494 ? 7.090 -9.052 -24.741 1.00 78.75 494 THR A N 1
ATOM 3977 C CA . THR A 1 494 ? 5.726 -8.757 -24.279 1.00 78.75 494 THR A CA 1
ATOM 3978 C C . THR A 1 494 ? 5.080 -7.584 -25.001 1.00 78.75 494 THR A C 1
ATOM 3980 O O . THR A 1 494 ? 4.005 -7.147 -24.606 1.00 78.75 494 THR A O 1
ATOM 3983 N N . ASP A 1 495 ? 5.717 -7.107 -26.076 1.00 83.62 495 ASP A N 1
ATOM 3984 C CA . ASP A 1 495 ? 5.261 -5.984 -26.891 1.00 83.62 495 ASP A CA 1
ATOM 3985 C C . ASP A 1 495 ? 4.859 -4.756 -26.051 1.00 83.62 495 ASP A C 1
ATOM 3987 O O . ASP A 1 495 ? 3.814 -4.144 -26.285 1.00 83.62 495 ASP A O 1
ATOM 3991 N N . CYS A 1 496 ? 5.697 -4.367 -25.079 1.00 87.75 496 CYS A N 1
ATOM 3992 C CA . CYS A 1 496 ? 5.525 -3.134 -24.297 1.00 87.75 496 CYS A CA 1
ATOM 3993 C C . CYS A 1 496 ? 5.722 -1.900 -25.194 1.00 87.75 496 CYS A C 1
ATOM 3995 O O . CYS A 1 496 ? 6.810 -1.325 -25.284 1.00 87.75 496 CYS A O 1
ATOM 3997 N N . ARG A 1 497 ? 4.671 -1.518 -25.927 1.00 89.12 497 ARG A N 1
ATOM 3998 C CA . ARG A 1 497 ? 4.716 -0.436 -26.923 1.00 89.12 497 ARG A CA 1
ATOM 3999 C C . ARG A 1 497 ? 4.970 0.928 -26.293 1.00 89.12 497 ARG A C 1
ATOM 4001 O O . ARG A 1 497 ? 5.585 1.760 -26.951 1.00 89.12 497 ARG A O 1
ATOM 4008 N N . GLY A 1 498 ? 4.501 1.164 -25.064 1.00 88.62 498 GLY A N 1
ATOM 4009 C CA . GLY A 1 498 ? 4.717 2.422 -24.356 1.00 88.62 498 GLY A CA 1
ATOM 4010 C C . GLY A 1 498 ? 6.201 2.658 -24.110 1.00 88.62 498 GLY A C 1
ATOM 4011 O O . GLY A 1 498 ? 6.743 3.656 -24.578 1.00 88.62 498 GLY A O 1
ATOM 4012 N N . PHE A 1 499 ? 6.868 1.696 -23.474 1.00 90.88 499 PHE A N 1
ATOM 4013 C CA . PHE A 1 499 ? 8.306 1.732 -23.234 1.00 90.88 499 PHE A CA 1
ATOM 4014 C C . PHE A 1 499 ? 9.129 1.799 -24.527 1.00 90.88 499 PHE A C 1
ATOM 4016 O O . PHE A 1 499 ? 10.060 2.589 -24.622 1.00 90.88 499 PHE A O 1
ATOM 4023 N N . LEU A 1 500 ? 8.782 1.024 -25.563 1.00 89.94 500 LEU A N 1
ATOM 4024 C CA . LEU A 1 500 ? 9.502 1.067 -26.846 1.00 89.94 500 LEU A CA 1
ATOM 4025 C C . LEU A 1 500 ? 9.336 2.404 -27.590 1.00 89.94 500 LEU A C 1
ATOM 4027 O O . LEU A 1 500 ? 10.192 2.766 -28.394 1.00 89.94 500 LEU A O 1
ATOM 4031 N N . ALA A 1 501 ? 8.255 3.138 -27.323 1.00 90.75 501 ALA A N 1
ATOM 4032 C CA . ALA A 1 501 ? 8.020 4.488 -27.830 1.00 90.75 501 ALA A CA 1
ATOM 4033 C C . ALA A 1 501 ? 8.650 5.588 -26.950 1.00 90.75 501 ALA A C 1
ATOM 4035 O O . ALA A 1 501 ? 8.323 6.759 -27.129 1.00 90.75 501 ALA A O 1
ATOM 4036 N N . SER A 1 502 ? 9.492 5.227 -25.976 1.00 91.81 502 SER A N 1
ATOM 4037 C CA . SER A 1 502 ? 10.352 6.169 -25.250 1.00 91.81 502 SER A CA 1
ATOM 4038 C C . SER A 1 502 ? 11.379 6.791 -26.194 1.00 91.81 502 SER A C 1
ATOM 4040 O O . SER A 1 502 ? 11.976 6.097 -27.025 1.00 91.81 502 SER A O 1
ATOM 4042 N N . ASP A 1 503 ? 11.636 8.084 -26.016 1.00 88.88 503 ASP A N 1
ATOM 4043 C CA . ASP A 1 503 ? 12.632 8.817 -26.800 1.00 88.88 503 ASP A CA 1
ATOM 4044 C C . ASP A 1 503 ? 14.040 8.242 -26.576 1.00 88.88 503 ASP A C 1
ATOM 4046 O O . ASP A 1 503 ? 14.838 8.144 -27.513 1.00 88.88 503 ASP A O 1
ATOM 4050 N N . THR A 1 504 ? 14.321 7.763 -25.360 1.00 89.00 504 THR A N 1
ATOM 4051 C CA . THR A 1 504 ? 15.583 7.117 -24.979 1.00 89.00 504 THR A CA 1
ATOM 4052 C C . THR A 1 504 ? 15.827 5.839 -25.770 1.00 89.00 504 THR A C 1
ATOM 4054 O O . THR A 1 504 ? 16.914 5.625 -26.313 1.00 89.00 504 THR A O 1
ATOM 4057 N N . VAL A 1 505 ? 14.803 4.985 -25.873 1.00 90.06 505 VAL A N 1
ATOM 4058 C CA . VAL A 1 505 ? 14.896 3.714 -26.604 1.00 90.06 505 VAL A CA 1
ATOM 4059 C C . VAL A 1 505 ? 15.052 3.973 -28.102 1.00 90.06 505 VAL A C 1
ATOM 4061 O O . VAL A 1 505 ? 15.861 3.315 -28.755 1.00 90.06 505 VAL A O 1
ATOM 4064 N N . GLN A 1 506 ? 14.343 4.962 -28.650 1.00 90.81 506 GLN A N 1
ATOM 4065 C CA . GLN A 1 506 ? 14.489 5.345 -30.056 1.00 90.81 506 GLN A CA 1
ATOM 4066 C C . GLN A 1 506 ? 15.891 5.889 -30.354 1.00 90.81 506 GLN A C 1
ATOM 4068 O O . GLN A 1 506 ? 16.525 5.453 -31.316 1.00 90.81 506 GLN A O 1
ATOM 4073 N N . ALA A 1 507 ? 16.422 6.769 -29.500 1.00 88.06 507 ALA A N 1
ATOM 4074 C CA . ALA A 1 507 ? 17.784 7.279 -29.632 1.00 88.06 507 ALA A CA 1
ATOM 4075 C C . ALA A 1 507 ? 18.824 6.146 -29.588 1.00 88.06 507 ALA A C 1
ATOM 4077 O O . ALA A 1 507 ? 19.731 6.104 -30.423 1.00 88.06 507 ALA A O 1
ATOM 4078 N N . PHE A 1 508 ? 18.658 5.190 -28.671 1.00 89.00 508 PHE A N 1
ATOM 4079 C CA . PHE A 1 508 ? 19.508 4.004 -28.577 1.00 89.00 508 PHE A CA 1
ATOM 4080 C C . PHE A 1 508 ? 19.471 3.148 -29.853 1.00 89.00 508 PHE A C 1
ATOM 4082 O O . PHE A 1 508 ? 20.516 2.774 -30.393 1.00 89.00 508 PHE A O 1
ATOM 4089 N N . VAL A 1 509 ? 18.275 2.859 -30.373 1.00 88.81 509 VAL A N 1
ATOM 4090 C CA . VAL A 1 509 ? 18.103 2.059 -31.595 1.00 88.81 509 VAL A CA 1
ATOM 4091 C C . VAL A 1 509 ? 18.731 2.759 -32.800 1.00 88.81 509 VAL A C 1
ATOM 4093 O O . VAL A 1 509 ? 19.448 2.111 -33.563 1.00 88.81 509 VAL A O 1
ATOM 4096 N N . VAL A 1 510 ? 18.547 4.075 -32.944 1.00 88.75 510 VAL A N 1
ATOM 4097 C CA . VAL A 1 510 ? 19.166 4.865 -34.023 1.00 88.75 510 VAL A CA 1
ATOM 4098 C C . VAL A 1 510 ? 20.691 4.803 -33.950 1.00 88.75 510 VAL A C 1
ATOM 4100 O O . VAL A 1 510 ? 21.337 4.594 -34.977 1.00 88.75 510 VAL A O 1
ATOM 4103 N N . GLN A 1 511 ? 21.281 4.909 -32.754 1.00 86.38 511 GLN A N 1
ATOM 4104 C CA . GLN A 1 511 ? 22.728 4.755 -32.590 1.00 86.38 511 GLN A CA 1
ATOM 4105 C C . GLN A 1 511 ? 23.199 3.386 -33.090 1.00 86.38 511 GLN A C 1
ATOM 4107 O O . GLN A 1 511 ? 24.112 3.316 -33.913 1.00 86.38 511 GLN A O 1
ATOM 4112 N N . LYS A 1 512 ? 22.545 2.295 -32.668 1.00 87.50 512 LYS A N 1
ATOM 4113 C CA . LYS A 1 512 ? 22.889 0.942 -33.138 1.00 87.50 512 LYS A CA 1
ATOM 4114 C C . LYS A 1 512 ? 22.667 0.773 -34.643 1.00 87.50 512 LYS A C 1
ATOM 4116 O O . LYS A 1 512 ? 23.475 0.117 -35.293 1.00 87.50 512 LYS A O 1
ATOM 4121 N N . TRP A 1 513 ? 21.632 1.383 -35.220 1.00 88.69 513 TRP A N 1
ATOM 4122 C CA . TRP A 1 513 ? 21.394 1.357 -36.667 1.00 88.69 513 TRP A CA 1
ATOM 4123 C C . TRP A 1 513 ? 22.499 2.044 -37.465 1.00 88.69 513 TRP A C 1
ATOM 4125 O O . TRP A 1 513 ? 22.882 1.521 -38.507 1.00 88.69 513 TRP A O 1
ATOM 4135 N N . ILE A 1 514 ? 23.054 3.158 -36.980 1.00 88.81 514 ILE A N 1
ATOM 4136 C CA . ILE A 1 514 ? 24.193 3.820 -37.634 1.00 88.81 514 ILE A CA 1
ATOM 4137 C C . ILE A 1 514 ? 25.405 2.884 -37.663 1.00 88.81 514 ILE A C 1
ATOM 4139 O O . ILE A 1 514 ? 26.012 2.711 -38.720 1.00 88.81 514 ILE A O 1
ATOM 4143 N N . PHE A 1 515 ? 25.721 2.225 -36.543 1.00 88.75 515 PHE A N 1
ATOM 4144 C CA . PHE A 1 515 ? 26.803 1.235 -36.502 1.00 88.75 515 PHE A CA 1
ATOM 4145 C C . PHE A 1 515 ? 26.546 0.070 -37.466 1.00 88.75 515 PHE A C 1
ATOM 4147 O O . PHE A 1 515 ? 27.420 -0.259 -38.262 1.00 88.75 515 PHE A O 1
ATOM 4154 N N . MET A 1 516 ? 25.331 -0.485 -37.478 1.00 87.50 516 MET A N 1
ATOM 4155 C CA . MET A 1 516 ? 24.958 -1.560 -38.407 1.00 87.50 516 MET A CA 1
ATOM 4156 C C . MET A 1 516 ? 25.033 -1.125 -39.879 1.00 87.50 516 MET A C 1
ATOM 4158 O O . MET A 1 516 ? 25.422 -1.918 -40.734 1.00 87.50 516 MET A O 1
ATOM 4162 N N . ALA A 1 517 ? 24.685 0.125 -40.198 1.00 91.69 517 ALA A N 1
ATOM 4163 C CA . ALA A 1 517 ? 24.791 0.670 -41.549 1.00 91.69 517 ALA A CA 1
ATOM 4164 C C . ALA A 1 517 ? 26.256 0.856 -41.977 1.00 91.69 517 ALA A C 1
ATOM 4166 O O . ALA A 1 517 ? 26.611 0.524 -43.108 1.00 91.69 517 ALA A O 1
ATOM 4167 N N . LEU A 1 518 ? 27.121 1.331 -41.075 1.00 89.62 518 LEU A N 1
ATOM 4168 C CA . LEU A 1 518 ? 28.564 1.404 -41.317 1.00 89.62 518 LEU A CA 1
ATOM 4169 C C . LEU A 1 518 ? 29.168 0.009 -41.510 1.00 89.62 518 LEU A C 1
ATOM 4171 O O . LEU A 1 518 ? 29.927 -0.202 -42.458 1.00 89.62 518 LEU A O 1
ATOM 4175 N N . ASP A 1 519 ? 28.775 -0.960 -40.685 1.00 91.69 519 ASP A N 1
ATOM 4176 C CA . ASP A 1 519 ? 29.183 -2.355 -40.844 1.00 91.69 519 ASP A CA 1
ATOM 4177 C C . ASP A 1 519 ? 28.717 -2.925 -42.186 1.00 91.69 519 ASP A C 1
ATOM 4179 O O . ASP A 1 519 ? 29.494 -3.593 -42.868 1.00 91.69 519 ASP A O 1
ATOM 4183 N N . LEU A 1 520 ? 27.490 -2.620 -42.622 1.00 90.75 520 LEU A N 1
ATOM 4184 C CA . LEU A 1 520 ? 26.984 -3.019 -43.937 1.00 90.75 520 LEU A CA 1
ATOM 4185 C C . LEU A 1 520 ? 27.826 -2.425 -45.075 1.00 90.75 520 LEU A C 1
ATOM 4187 O O . LEU A 1 520 ? 28.149 -3.135 -46.030 1.00 90.75 520 LEU A O 1
ATOM 4191 N N . ILE A 1 521 ? 28.231 -1.155 -44.970 1.00 91.25 521 ILE A N 1
ATOM 4192 C CA . ILE A 1 521 ? 29.134 -0.516 -45.938 1.00 91.25 521 ILE A CA 1
ATOM 4193 C C . ILE A 1 521 ? 30.480 -1.252 -45.967 1.00 91.25 521 ILE A C 1
ATOM 4195 O O . ILE A 1 521 ? 30.963 -1.611 -47.042 1.00 91.25 521 ILE A O 1
ATOM 4199 N N . LEU A 1 522 ? 31.069 -1.560 -44.811 1.00 89.38 522 LEU A N 1
ATOM 4200 C CA . LEU A 1 522 ? 32.321 -2.322 -44.741 1.00 89.38 522 LEU A CA 1
ATOM 4201 C C . LEU A 1 522 ? 32.176 -3.733 -45.330 1.00 89.38 522 LEU A C 1
ATOM 4203 O O . LEU A 1 522 ? 33.049 -4.195 -46.069 1.00 89.38 522 LEU A O 1
ATOM 4207 N N . TRP A 1 523 ? 31.060 -4.410 -45.062 1.00 90.75 523 TRP A N 1
ATOM 4208 C CA . TRP A 1 523 ? 30.741 -5.706 -45.655 1.00 90.75 523 TRP A CA 1
ATOM 4209 C C . TRP A 1 523 ? 30.553 -5.624 -47.169 1.00 90.75 523 TRP A C 1
ATOM 4211 O O . TRP A 1 523 ? 30.983 -6.538 -47.870 1.00 90.75 523 TRP A O 1
ATOM 4221 N N . SER A 1 524 ? 30.006 -4.526 -47.695 1.00 87.25 524 SER A N 1
ATOM 4222 C CA . SER A 1 524 ? 29.892 -4.313 -49.142 1.00 87.25 524 SER A CA 1
ATOM 4223 C C . SER A 1 524 ? 31.264 -4.209 -49.825 1.00 87.25 524 SER A C 1
ATOM 4225 O O . SER A 1 524 ? 31.472 -4.817 -50.876 1.00 87.25 524 SER A O 1
ATOM 4227 N N . PHE A 1 525 ? 32.249 -3.559 -49.189 1.00 85.88 525 PHE A N 1
ATOM 4228 C CA . PHE A 1 525 ? 33.633 -3.546 -49.676 1.00 85.88 525 PHE A CA 1
ATOM 4229 C C . PHE A 1 525 ? 34.290 -4.928 -49.598 1.00 85.88 525 PHE A C 1
ATOM 4231 O O . PHE A 1 525 ? 35.001 -5.322 -50.524 1.00 85.88 525 PHE A O 1
ATOM 4238 N N . ARG A 1 526 ? 34.029 -5.704 -48.535 1.00 86.12 526 ARG A N 1
ATOM 4239 C CA . ARG A 1 526 ? 34.490 -7.104 -48.450 1.00 86.12 526 ARG A CA 1
ATOM 4240 C C . ARG A 1 526 ? 33.871 -7.976 -49.541 1.00 86.12 526 ARG A C 1
ATOM 4242 O O . ARG A 1 526 ? 34.560 -8.817 -50.111 1.00 86.12 526 ARG A O 1
ATOM 4249 N N . LEU A 1 527 ? 32.598 -7.762 -49.857 1.00 87.88 527 LEU A N 1
ATOM 4250 C CA . LEU A 1 527 ? 31.893 -8.458 -50.929 1.00 87.88 527 LEU A CA 1
ATOM 4251 C C . LEU A 1 527 ? 32.495 -8.101 -52.299 1.00 87.88 527 LEU A C 1
ATOM 4253 O O . LEU A 1 527 ? 32.760 -8.989 -53.106 1.00 87.88 527 LEU A O 1
ATOM 4257 N N . LEU A 1 528 ? 32.816 -6.827 -52.533 1.00 85.69 528 LEU A N 1
ATOM 4258 C CA . LEU A 1 528 ? 33.539 -6.392 -53.730 1.00 85.69 528 LEU A CA 1
ATOM 4259 C C . LEU A 1 528 ? 34.935 -7.030 -53.817 1.00 85.69 528 LEU A C 1
ATOM 4261 O O . LEU A 1 528 ? 35.338 -7.471 -54.891 1.00 85.69 528 LEU A O 1
ATOM 4265 N N . HIS A 1 529 ? 35.644 -7.165 -52.693 1.00 82.88 529 HIS A N 1
ATOM 4266 C CA . HIS A 1 529 ? 36.903 -7.910 -52.647 1.00 82.88 529 HIS A CA 1
ATOM 4267 C C . HIS A 1 529 ? 36.708 -9.396 -52.984 1.00 82.88 529 HIS A C 1
ATOM 4269 O O . HIS A 1 529 ? 37.514 -9.961 -53.713 1.00 82.88 529 HIS A O 1
ATOM 4275 N N . LEU A 1 530 ? 35.635 -10.046 -52.525 1.00 87.00 530 LEU A N 1
ATOM 4276 C CA . LEU A 1 530 ? 35.332 -11.436 -52.892 1.00 87.00 530 LEU A CA 1
ATOM 4277 C C . LEU A 1 530 ? 35.129 -11.596 -54.409 1.00 87.00 530 LEU A C 1
ATOM 4279 O O . LEU A 1 530 ? 35.632 -12.548 -55.004 1.00 87.00 530 LEU A O 1
ATOM 4283 N N . PHE A 1 531 ? 34.470 -10.632 -55.059 1.00 86.56 531 PHE A N 1
ATOM 4284 C CA . PHE A 1 531 ? 34.297 -10.628 -56.514 1.00 86.56 531 PHE A CA 1
ATOM 4285 C C . PHE A 1 531 ? 35.590 -10.419 -57.309 1.00 86.56 531 PHE A C 1
ATOM 4287 O O . PHE A 1 531 ? 35.584 -10.620 -58.525 1.00 86.56 531 PHE A O 1
ATOM 4294 N N . THR A 1 532 ? 36.715 -10.099 -56.660 1.00 84.31 532 THR A N 1
ATOM 4295 C CA . THR A 1 532 ? 38.018 -10.089 -57.341 1.00 84.31 532 THR A CA 1
ATOM 4296 C C . THR A 1 532 ? 38.439 -11.473 -57.847 1.00 84.31 532 THR A C 1
ATOM 4298 O O . THR A 1 532 ? 39.194 -11.554 -58.811 1.00 84.31 532 THR A O 1
ATOM 4301 N N . ALA A 1 533 ? 37.907 -12.554 -57.265 1.00 84.19 533 ALA A N 1
ATOM 4302 C CA . ALA A 1 533 ? 38.151 -13.926 -57.711 1.00 84.19 533 ALA A CA 1
ATOM 4303 C C . ALA A 1 533 ? 37.311 -14.338 -58.938 1.00 84.19 533 ALA A C 1
ATOM 4305 O O . ALA A 1 533 ? 37.551 -15.396 -59.515 1.00 84.19 533 ALA A O 1
ATOM 4306 N N . TYR A 1 534 ? 36.316 -13.536 -59.339 1.00 89.44 534 TYR A N 1
ATOM 4307 C CA . TYR A 1 534 ? 35.470 -13.845 -60.491 1.00 89.44 534 TYR A CA 1
ATOM 4308 C C . TYR A 1 534 ? 36.187 -13.503 -61.801 1.00 89.44 534 TYR A C 1
ATOM 4310 O O . TYR A 1 534 ? 36.612 -12.366 -61.995 1.00 89.44 534 TYR A O 1
ATOM 4318 N N . GLU A 1 535 ? 36.269 -14.455 -62.732 1.00 83.62 535 GLU A N 1
ATOM 4319 C CA . GLU A 1 535 ? 37.130 -14.370 -63.925 1.00 83.62 535 GLU A CA 1
ATOM 4320 C C . GLU A 1 535 ? 36.890 -13.123 -64.800 1.00 83.62 535 GLU A C 1
ATOM 4322 O O . GLU A 1 535 ? 37.833 -12.566 -65.357 1.00 83.62 535 GLU A O 1
ATOM 4327 N N . ILE A 1 536 ? 35.647 -12.635 -64.894 1.00 84.88 536 ILE A N 1
ATOM 4328 C CA . ILE A 1 536 ? 35.286 -11.507 -65.777 1.00 84.88 536 ILE A CA 1
ATOM 4329 C C . ILE A 1 536 ? 35.362 -10.149 -65.054 1.00 84.88 536 ILE A C 1
ATOM 4331 O O . ILE A 1 536 ? 35.723 -9.133 -65.655 1.00 84.88 536 ILE A O 1
ATOM 4335 N N . LEU A 1 537 ? 34.985 -10.104 -63.772 1.00 82.75 537 LEU A N 1
ATOM 4336 C CA . LEU A 1 537 ? 34.882 -8.860 -62.990 1.00 82.75 537 LEU A CA 1
ATOM 4337 C C . LEU A 1 537 ? 36.166 -8.568 -62.204 1.00 82.75 537 LEU A C 1
ATOM 4339 O O . LEU A 1 537 ? 36.482 -7.406 -61.949 1.00 82.75 537 LEU A O 1
ATOM 4343 N N . GLY A 1 538 ? 36.930 -9.606 -61.874 1.00 84.62 538 GLY A N 1
ATOM 4344 C CA . GLY A 1 538 ? 38.110 -9.530 -61.028 1.00 84.62 538 GLY A CA 1
ATOM 4345 C C . GLY A 1 538 ? 39.204 -8.608 -61.553 1.00 84.62 538 GLY A C 1
ATOM 4346 O O . GLY A 1 538 ? 39.564 -7.661 -60.850 1.00 84.62 538 GLY A O 1
ATOM 4347 N N . PRO A 1 539 ? 39.668 -8.774 -62.806 1.00 86.62 539 PRO A N 1
ATOM 4348 C CA . PRO A 1 539 ? 40.667 -7.883 -63.393 1.00 86.62 539 PRO A CA 1
ATOM 4349 C C . PRO A 1 539 ? 40.232 -6.409 -63.409 1.00 86.62 539 PRO A C 1
ATOM 4351 O O . PRO A 1 539 ? 41.054 -5.519 -63.194 1.00 86.62 539 PRO A O 1
ATOM 4354 N N . LYS A 1 540 ? 38.932 -6.134 -63.600 1.00 84.38 540 LYS A N 1
ATOM 4355 C CA . LYS A 1 540 ? 38.380 -4.769 -63.585 1.00 84.38 540 LYS A CA 1
ATOM 4356 C C . LYS A 1 540 ? 38.367 -4.174 -62.177 1.00 84.38 540 LYS A C 1
ATOM 4358 O O . LYS A 1 540 ? 38.733 -3.018 -62.005 1.00 84.38 540 LYS A O 1
ATOM 4363 N N . LEU A 1 541 ? 37.988 -4.957 -61.166 1.00 83.31 541 LEU A N 1
ATOM 4364 C CA . LEU A 1 541 ? 37.983 -4.513 -59.769 1.00 83.31 541 LEU A CA 1
ATOM 4365 C C . LEU A 1 541 ? 39.397 -4.271 -59.231 1.00 83.31 541 LEU A C 1
ATOM 4367 O O . LEU A 1 541 ? 39.616 -3.278 -58.543 1.00 83.31 541 LEU A O 1
ATOM 4371 N N . VAL A 1 542 ? 40.367 -5.120 -59.585 1.00 82.38 542 VAL A N 1
ATOM 4372 C CA . VAL A 1 542 ? 41.782 -4.916 -59.225 1.00 82.38 542 VAL A CA 1
ATOM 4373 C C . VAL A 1 542 ? 42.340 -3.657 -59.892 1.00 82.38 542 VAL A C 1
ATOM 4375 O O . VAL A 1 542 ? 43.069 -2.897 -59.253 1.00 82.38 542 VAL A O 1
ATOM 4378 N N . MET A 1 543 ? 41.956 -3.393 -61.145 1.00 80.56 543 MET A N 1
ATOM 4379 C CA . MET A 1 543 ? 42.305 -2.154 -61.842 1.00 80.56 543 MET A CA 1
ATOM 4380 C C . MET A 1 543 ? 41.722 -0.930 -61.121 1.00 80.56 543 MET A C 1
ATOM 4382 O O . MET A 1 543 ? 42.476 -0.028 -60.771 1.00 80.56 543 MET A O 1
ATOM 4386 N N . ILE A 1 544 ? 40.423 -0.936 -60.793 1.00 81.50 544 ILE A N 1
ATOM 4387 C CA . ILE A 1 544 ? 39.767 0.146 -60.035 1.00 81.50 544 ILE A CA 1
ATOM 4388 C C . ILE A 1 544 ? 40.428 0.347 -58.666 1.00 81.50 544 ILE A C 1
ATOM 4390 O O . ILE A 1 544 ? 40.703 1.481 -58.284 1.00 81.50 544 ILE A O 1
ATOM 4394 N N . TYR A 1 545 ? 40.729 -0.730 -57.935 1.00 78.62 545 TYR A N 1
ATOM 4395 C CA . TYR A 1 545 ? 41.377 -0.651 -56.623 1.00 78.62 545 TYR A CA 1
ATOM 4396 C C . TYR A 1 545 ? 42.770 -0.011 -56.702 1.00 78.62 545 TYR A C 1
ATOM 4398 O O . TYR A 1 545 ? 43.093 0.883 -55.917 1.00 78.62 545 TYR A O 1
ATOM 4406 N N . LYS A 1 546 ? 43.582 -0.420 -57.683 1.00 78.06 546 LYS A N 1
ATOM 4407 C CA . LYS A 1 546 ? 44.906 0.165 -57.924 1.00 78.06 546 LYS A CA 1
ATOM 4408 C C . LYS A 1 546 ? 44.802 1.651 -58.284 1.00 78.06 546 LYS A C 1
ATOM 4410 O O . LYS A 1 546 ? 45.541 2.469 -57.748 1.00 78.06 546 LYS A O 1
ATOM 4415 N N . MET A 1 547 ? 43.816 2.016 -59.101 1.00 74.19 547 MET A N 1
ATOM 4416 C CA . MET A 1 547 ? 43.560 3.407 -59.484 1.00 74.19 547 MET A CA 1
ATOM 4417 C C . MET A 1 547 ? 43.053 4.269 -58.322 1.00 74.19 547 MET A C 1
ATOM 4419 O O . MET A 1 547 ? 43.462 5.423 -58.188 1.00 74.19 547 MET A O 1
ATOM 4423 N N . MET A 1 548 ? 42.218 3.714 -57.440 1.00 74.88 548 MET A N 1
ATOM 4424 C CA . MET A 1 548 ? 41.767 4.407 -56.232 1.00 74.88 548 MET A CA 1
ATOM 4425 C C . MET A 1 548 ? 42.936 4.778 -55.312 1.00 74.88 548 MET A C 1
ATOM 4427 O O . MET A 1 548 ? 42.984 5.900 -54.810 1.00 74.88 548 MET A O 1
ATOM 4431 N N . LYS A 1 549 ? 43.883 3.854 -55.105 1.00 71.44 549 LYS A N 1
ATOM 4432 C CA . LYS A 1 549 ? 45.031 4.067 -54.216 1.00 71.44 549 LYS A CA 1
ATOM 4433 C C . LYS A 1 549 ? 46.087 4.991 -54.825 1.00 71.44 549 LYS A C 1
ATOM 4435 O O . LYS A 1 549 ? 46.554 5.898 -54.141 1.00 71.44 549 LYS A O 1
ATOM 4440 N N . ASP A 1 550 ? 46.451 4.758 -56.083 1.00 68.62 550 ASP A N 1
ATOM 4441 C CA . ASP A 1 550 ? 47.625 5.393 -56.689 1.00 68.62 550 ASP A CA 1
ATOM 4442 C C . ASP A 1 550 ? 47.311 6.784 -57.267 1.00 68.62 550 ASP A C 1
ATOM 4444 O O . ASP A 1 550 ? 48.170 7.660 -57.256 1.00 68.62 550 ASP A O 1
ATOM 4448 N N . ALA A 1 551 ? 46.082 7.016 -57.746 1.00 69.94 551 ALA A N 1
ATOM 4449 C CA . ALA A 1 551 ? 45.725 8.228 -58.486 1.00 69.94 551 ALA A CA 1
ATOM 4450 C C . ALA A 1 551 ? 44.648 9.072 -57.791 1.00 69.94 551 ALA A C 1
ATOM 4452 O O . ALA A 1 551 ? 44.817 10.281 -57.621 1.00 69.94 551 ALA A O 1
ATOM 4453 N N . VAL A 1 552 ? 43.548 8.447 -57.361 1.00 73.62 552 VAL A N 1
ATOM 4454 C CA . VAL A 1 552 ? 42.372 9.181 -56.858 1.00 73.62 552 VAL A CA 1
ATOM 4455 C C . VAL A 1 552 ? 42.640 9.850 -55.509 1.00 73.62 552 VAL A C 1
ATOM 4457 O O . VAL A 1 552 ? 42.209 10.982 -55.314 1.00 73.62 552 VAL A O 1
ATOM 4460 N N . LEU A 1 553 ? 43.384 9.215 -54.594 1.00 73.69 553 LEU A N 1
ATOM 4461 C CA . LEU A 1 553 ? 43.732 9.829 -53.302 1.00 73.69 553 LEU A CA 1
ATOM 4462 C C . LEU A 1 553 ? 44.625 11.068 -53.460 1.00 73.69 553 LEU A C 1
ATOM 4464 O O . LEU A 1 553 ? 44.375 12.093 -52.827 1.00 73.69 553 LEU A O 1
ATOM 4468 N N . ILE A 1 554 ? 45.631 10.995 -54.336 1.00 75.94 554 ILE A N 1
ATOM 4469 C CA . ILE A 1 554 ? 46.523 12.125 -54.636 1.00 75.94 554 ILE A CA 1
ATOM 4470 C C . ILE A 1 554 ? 45.724 13.254 -55.295 1.00 75.94 554 ILE A C 1
ATOM 4472 O O . ILE A 1 554 ? 45.835 14.417 -54.913 1.00 75.94 554 ILE A O 1
ATOM 4476 N N . PHE A 1 555 ? 44.867 12.913 -56.253 1.00 76.38 555 PHE A N 1
ATOM 4477 C CA . PHE A 1 555 ? 44.023 13.874 -56.948 1.00 76.38 555 PHE A CA 1
ATOM 4478 C C . PHE A 1 555 ? 42.998 14.558 -56.025 1.00 76.38 555 PHE A C 1
ATOM 4480 O O . PHE A 1 555 ? 42.844 15.779 -56.067 1.00 76.38 555 PHE A O 1
ATOM 4487 N N . ALA A 1 556 ? 42.340 13.799 -55.142 1.00 77.81 556 ALA A N 1
ATOM 4488 C CA . ALA A 1 556 ? 41.418 14.338 -54.143 1.00 77.81 556 ALA A CA 1
ATOM 4489 C C . ALA A 1 556 ? 42.125 15.303 -53.176 1.00 77.81 556 ALA A C 1
ATOM 4491 O O . ALA A 1 556 ? 41.558 16.334 -52.816 1.00 77.81 556 ALA A O 1
ATOM 4492 N N . PHE A 1 557 ? 43.380 15.019 -52.813 1.00 81.88 557 PHE A N 1
ATOM 4493 C CA . PHE A 1 557 ? 44.206 15.916 -52.005 1.00 81.88 557 PHE A CA 1
ATOM 4494 C C . PHE A 1 557 ? 44.500 17.245 -52.723 1.00 81.88 557 PHE A C 1
ATOM 4496 O O . PHE A 1 557 ? 44.347 18.309 -52.124 1.00 81.88 557 PHE A O 1
ATOM 4503 N N . PHE A 1 558 ? 44.829 17.214 -54.019 1.00 79.88 558 PHE A N 1
ATOM 4504 C CA . PHE A 1 558 ? 44.999 18.435 -54.818 1.00 79.88 558 PHE A CA 1
ATOM 4505 C C . PHE A 1 558 ? 43.706 19.251 -54.938 1.00 79.88 558 PHE A C 1
ATOM 4507 O O . PHE A 1 558 ? 43.748 20.472 -54.788 1.00 79.88 558 PHE A O 1
ATOM 4514 N N . ILE A 1 559 ? 42.558 18.599 -55.157 1.00 79.31 559 ILE A N 1
ATOM 4515 C CA . ILE A 1 559 ? 41.250 19.272 -55.159 1.00 79.31 559 ILE A CA 1
ATOM 4516 C C . ILE A 1 559 ? 40.973 19.931 -53.805 1.00 79.31 559 ILE A C 1
ATOM 4518 O O . ILE A 1 559 ? 40.508 21.068 -53.772 1.00 79.31 559 ILE A O 1
ATOM 4522 N N . LEU A 1 560 ? 41.274 19.252 -52.696 1.00 79.19 560 LEU A N 1
ATOM 4523 C CA . LEU A 1 560 ? 41.053 19.781 -51.351 1.00 79.19 560 LEU A CA 1
ATOM 4524 C C . LEU A 1 560 ? 41.928 21.011 -51.074 1.00 79.19 560 LEU A C 1
ATOM 4526 O O . LEU A 1 560 ? 41.424 22.008 -50.561 1.00 79.19 560 LEU A O 1
ATOM 4530 N N . ILE A 1 561 ? 43.202 20.982 -51.480 1.00 84.44 561 ILE A N 1
ATOM 4531 C CA . ILE A 1 561 ? 44.094 22.150 -51.398 1.00 84.44 561 ILE A CA 1
ATOM 4532 C C . ILE A 1 561 ? 43.556 23.306 -52.245 1.00 84.44 561 ILE A C 1
ATOM 4534 O O . ILE A 1 561 ? 43.511 24.440 -51.772 1.00 84.44 561 ILE A O 1
ATOM 4538 N N . LEU A 1 562 ? 43.131 23.032 -53.482 1.00 78.75 562 LEU A N 1
ATOM 4539 C CA . LEU A 1 562 ? 42.599 24.048 -54.390 1.00 78.75 562 LEU A CA 1
ATOM 4540 C C . LEU A 1 562 ? 41.322 24.687 -53.822 1.00 78.75 562 LEU A C 1
ATOM 4542 O O . LEU A 1 562 ? 41.186 25.909 -53.833 1.00 78.75 562 LEU A O 1
ATOM 4546 N N . LEU A 1 563 ? 40.410 23.869 -53.286 1.00 77.06 563 LEU A N 1
ATOM 4547 C CA . LEU A 1 563 ? 39.193 24.321 -52.611 1.00 77.06 563 LEU A CA 1
ATOM 4548 C C . LEU A 1 563 ? 39.515 25.178 -51.388 1.00 77.06 563 LEU A C 1
ATOM 4550 O O . LEU A 1 563 ? 38.882 26.215 -51.195 1.00 77.06 563 LEU A O 1
ATOM 4554 N N . PHE A 1 564 ? 40.499 24.782 -50.579 1.00 75.69 564 PHE A N 1
ATOM 4555 C CA . PHE A 1 564 ? 40.903 25.535 -49.396 1.00 75.69 564 PHE A CA 1
ATOM 4556 C C . PHE A 1 564 ? 41.529 26.885 -49.771 1.00 75.69 564 PHE A C 1
ATOM 4558 O O . PHE A 1 564 ? 41.106 27.917 -49.257 1.00 75.69 564 PHE A O 1
ATOM 4565 N N . ALA A 1 565 ? 42.466 26.901 -50.724 1.00 78.75 565 ALA A N 1
ATOM 4566 C CA . ALA A 1 565 ? 43.106 28.122 -51.211 1.00 78.75 565 ALA A CA 1
ATOM 4567 C C . ALA A 1 565 ? 42.089 29.097 -51.821 1.00 78.75 565 ALA A C 1
ATOM 4569 O O . ALA A 1 565 ? 42.123 30.294 -51.533 1.00 78.75 565 ALA A O 1
ATOM 4570 N N . PHE A 1 566 ? 41.145 28.586 -52.611 1.00 75.75 566 PHE A N 1
ATOM 4571 C CA . PHE A 1 566 ? 40.041 29.375 -53.144 1.00 75.75 566 PHE A CA 1
ATOM 4572 C C . PHE A 1 566 ? 39.162 29.944 -52.022 1.00 75.75 566 PHE A C 1
ATOM 4574 O O . PHE A 1 566 ? 38.929 31.150 -51.971 1.00 75.75 566 PHE A O 1
ATOM 4581 N N . SER A 1 567 ? 38.744 29.096 -51.077 1.00 70.19 567 SER A N 1
ATOM 4582 C CA . SER A 1 567 ? 37.855 29.474 -49.971 1.00 70.19 567 SER A CA 1
ATOM 4583 C C . SER A 1 567 ? 38.463 30.555 -49.075 1.00 70.19 567 SER A C 1
ATOM 4585 O O . SER A 1 567 ? 37.805 31.551 -48.785 1.00 70.19 567 SER A O 1
ATOM 4587 N N . VAL A 1 568 ? 39.729 30.398 -48.677 1.00 71.94 568 VAL A N 1
ATOM 4588 C CA . VAL A 1 568 ? 40.452 31.374 -47.845 1.00 71.94 568 VAL A CA 1
ATOM 4589 C C . VAL A 1 568 ? 40.641 32.699 -48.589 1.00 71.94 568 VAL A C 1
ATOM 4591 O O . VAL A 1 568 ? 40.469 33.764 -48.000 1.00 71.94 568 VAL A O 1
ATOM 4594 N N . THR A 1 569 ? 40.934 32.653 -49.892 1.00 72.81 569 THR A N 1
ATOM 4595 C CA . THR A 1 569 ? 41.125 33.861 -50.712 1.00 72.81 569 THR A CA 1
ATOM 4596 C C . THR A 1 569 ? 39.816 34.627 -50.909 1.00 72.81 569 THR A C 1
ATOM 4598 O O . THR A 1 569 ? 39.777 35.844 -50.733 1.00 72.81 569 THR A O 1
ATOM 4601 N N . CYS A 1 570 ? 38.722 33.926 -51.224 1.00 67.00 570 CYS A N 1
ATOM 4602 C CA . CYS A 1 570 ? 37.394 34.527 -51.344 1.00 67.00 570 CYS A CA 1
ATOM 4603 C C . CYS A 1 570 ? 36.915 35.116 -50.016 1.00 67.00 570 CYS A C 1
ATOM 4605 O O . CYS A 1 570 ? 36.377 36.221 -50.008 1.00 67.00 570 CYS A O 1
ATOM 4607 N N . TRP A 1 571 ? 37.158 34.427 -48.896 1.00 65.56 571 TRP A N 1
ATOM 4608 C CA . TRP A 1 571 ? 36.876 34.973 -47.571 1.00 65.56 571 TRP A CA 1
ATOM 4609 C C . TRP A 1 571 ? 37.688 36.255 -47.339 1.00 65.56 571 TRP A C 1
ATOM 4611 O O . TRP A 1 571 ? 37.106 37.310 -47.092 1.00 65.56 571 TRP A O 1
ATOM 4621 N N . SER A 1 572 ? 39.009 36.215 -47.528 1.00 66.69 572 SER A N 1
ATOM 4622 C CA . SER A 1 572 ? 39.881 37.380 -47.331 1.00 66.69 572 SER A CA 1
ATOM 4623 C C . SER A 1 572 ? 39.486 38.600 -48.172 1.00 66.69 572 SER A C 1
ATOM 4625 O O . SER A 1 572 ? 39.648 39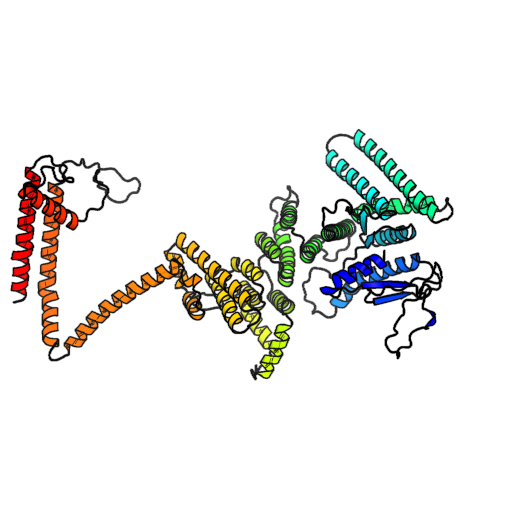.722 -47.704 1.00 66.69 572 SER A O 1
ATOM 4627 N N . LEU A 1 573 ? 38.998 38.409 -49.401 1.00 66.50 573 LEU A N 1
ATOM 4628 C CA . LEU A 1 573 ? 38.613 39.508 -50.296 1.00 66.50 573 LEU A CA 1
ATOM 4629 C C . LEU A 1 573 ? 37.248 40.123 -49.956 1.00 66.50 573 LEU A C 1
ATOM 4631 O O . LEU A 1 573 ? 37.022 41.297 -50.248 1.00 66.50 573 LEU A O 1
ATOM 4635 N N . LEU A 1 574 ? 36.332 39.347 -49.370 1.00 60.91 574 LEU A N 1
ATOM 4636 C CA . LEU A 1 574 ? 34.961 39.788 -49.086 1.00 60.91 574 LEU A CA 1
ATOM 4637 C C . LEU A 1 574 ? 34.802 40.414 -47.690 1.00 60.91 574 LEU A C 1
ATOM 4639 O O . LEU A 1 574 ? 33.923 41.258 -47.500 1.00 60.91 574 LEU A O 1
ATOM 4643 N N . THR A 1 575 ? 35.657 40.063 -46.723 1.00 55.53 575 THR A N 1
ATOM 4644 C CA . THR A 1 575 ? 35.720 40.726 -45.406 1.00 55.53 575 THR A CA 1
ATOM 4645 C C . THR A 1 575 ? 36.810 41.791 -45.371 1.00 55.53 575 THR A C 1
ATOM 4647 O O . THR A 1 575 ? 37.947 41.503 -45.017 1.00 55.53 575 THR A O 1
ATOM 4650 N N . THR A 1 576 ? 36.466 43.043 -45.682 1.00 52.50 576 THR A N 1
ATOM 4651 C CA . THR A 1 576 ? 37.421 44.168 -45.633 1.00 52.50 576 THR A CA 1
ATOM 4652 C C . THR A 1 576 ? 37.184 45.155 -44.490 1.00 52.50 576 THR A C 1
ATOM 4654 O O . THR A 1 576 ? 37.776 46.229 -44.506 1.00 52.50 576 THR A O 1
ATOM 4657 N N . ASN A 1 577 ? 36.345 44.846 -43.491 1.00 51.31 577 ASN A N 1
ATOM 4658 C CA . ASN A 1 577 ? 36.157 45.776 -42.370 1.00 51.31 577 ASN A CA 1
ATOM 4659 C C . ASN A 1 577 ? 35.712 45.129 -41.048 1.00 51.31 577 ASN A C 1
ATOM 4661 O O . ASN A 1 577 ? 34.681 45.490 -40.489 1.00 51.31 577 ASN A O 1
ATOM 4665 N N . ASN A 1 578 ? 36.503 44.184 -40.532 1.00 49.75 578 ASN A N 1
ATOM 4666 C CA . ASN A 1 578 ? 36.324 43.679 -39.171 1.00 49.75 578 ASN A CA 1
ATOM 4667 C C . ASN A 1 578 ? 37.527 44.095 -38.326 1.00 49.75 578 ASN A C 1
ATOM 4669 O O . ASN A 1 578 ? 38.647 43.659 -38.590 1.00 49.75 578 ASN A O 1
ATOM 4673 N N . GLN A 1 579 ? 37.308 44.921 -37.302 1.00 44.66 579 GLN A N 1
ATOM 4674 C CA . GLN A 1 579 ? 38.307 45.070 -36.249 1.00 44.66 579 GLN A CA 1
ATOM 4675 C C . GLN A 1 579 ? 38.407 43.741 -35.500 1.00 44.66 579 GLN A C 1
ATOM 4677 O O . GLN A 1 579 ? 37.417 43.239 -34.971 1.00 44.66 579 GLN A O 1
ATOM 4682 N N . VAL A 1 580 ? 39.599 43.148 -35.496 1.00 48.03 580 VAL A N 1
ATOM 4683 C CA . VAL A 1 580 ? 39.879 41.941 -34.718 1.00 48.03 580 VAL A CA 1
ATOM 4684 C C . VAL A 1 580 ? 39.976 42.357 -33.252 1.00 48.03 580 VAL A C 1
ATOM 4686 O O . VAL A 1 580 ? 41.029 42.801 -32.797 1.00 48.03 580 VAL A O 1
ATOM 4689 N N . ASN A 1 581 ? 38.872 42.248 -32.514 1.00 41.44 581 ASN A N 1
ATOM 4690 C CA . ASN A 1 581 ? 38.895 42.410 -31.064 1.00 41.44 581 ASN A CA 1
ATOM 4691 C C . ASN A 1 581 ? 39.342 41.096 -30.421 1.00 41.44 581 ASN A C 1
ATOM 4693 O O . ASN A 1 581 ? 38.590 40.126 -30.363 1.00 41.44 581 ASN A O 1
ATOM 4697 N N . TRP A 1 582 ? 40.579 41.081 -29.927 1.00 46.25 582 TRP A N 1
ATOM 4698 C CA . TRP A 1 582 ? 41.088 40.020 -29.065 1.00 46.25 582 TRP A CA 1
ATOM 4699 C C . TRP A 1 582 ? 40.466 40.199 -27.679 1.00 46.25 582 TRP A C 1
ATOM 4701 O O . TRP A 1 582 ? 40.874 41.083 -26.929 1.00 46.25 582 TRP A O 1
ATOM 4711 N N . THR A 1 583 ? 39.458 39.400 -27.337 1.00 45.25 583 THR A N 1
ATOM 4712 C CA . THR A 1 583 ? 38.959 39.334 -25.956 1.00 45.25 583 THR A CA 1
ATOM 4713 C C . THR A 1 583 ? 39.460 38.051 -25.307 1.00 45.25 583 THR A C 1
ATOM 4715 O O . THR A 1 583 ? 39.435 36.981 -25.915 1.00 45.25 583 THR A O 1
ATOM 4718 N N . TYR A 1 584 ? 39.985 38.171 -24.087 1.00 43.16 584 TYR A N 1
ATOM 4719 C CA . TYR A 1 584 ? 40.333 37.018 -23.263 1.00 43.16 584 TYR A CA 1
ATOM 4720 C C . TYR A 1 584 ? 39.029 36.385 -22.774 1.00 43.16 584 TYR A C 1
ATOM 4722 O O . TYR A 1 584 ? 38.231 37.057 -22.125 1.00 43.16 584 TYR A O 1
ATOM 4730 N N . ALA A 1 585 ? 38.801 35.115 -23.101 1.00 47.62 585 ALA A N 1
ATOM 4731 C CA . ALA A 1 585 ? 37.728 34.344 -22.489 1.00 47.62 585 ALA A CA 1
ATOM 4732 C C . ALA A 1 585 ? 38.122 34.019 -21.038 1.00 47.62 585 ALA A C 1
ATOM 4734 O O . ALA A 1 585 ? 39.229 33.533 -20.803 1.00 47.62 585 ALA A O 1
ATOM 4735 N N . GLU A 1 586 ? 37.229 34.272 -20.078 1.00 51.78 586 GLU A N 1
ATOM 4736 C CA . GLU A 1 586 ? 37.457 34.000 -18.647 1.00 51.78 586 GLU A CA 1
ATOM 4737 C C . GLU A 1 586 ? 37.646 32.497 -18.326 1.00 51.78 586 GLU A C 1
ATOM 4739 O O . GLU A 1 586 ? 38.141 32.168 -17.253 1.00 51.78 586 GLU A O 1
ATOM 4744 N N . ASP A 1 587 ? 37.395 31.593 -19.285 1.00 45.12 587 ASP A N 1
ATOM 4745 C CA . ASP A 1 587 ? 37.415 30.131 -19.095 1.00 45.12 587 ASP A CA 1
ATOM 4746 C C . ASP A 1 587 ? 38.588 29.389 -19.779 1.00 45.12 587 ASP A C 1
ATOM 4748 O O . ASP A 1 587 ? 38.487 28.209 -20.117 1.00 45.12 587 ASP A O 1
ATOM 4752 N N . GLY A 1 588 ? 39.728 30.050 -20.006 1.00 48.72 588 GLY A N 1
ATOM 4753 C CA . GLY A 1 588 ? 41.014 29.363 -20.238 1.00 48.72 588 GLY A CA 1
ATOM 4754 C C . GLY A 1 588 ? 41.128 28.431 -21.461 1.00 48.72 588 GLY A C 1
ATOM 4755 O O . GLY A 1 588 ? 42.103 27.684 -21.558 1.00 48.72 588 GLY A O 1
ATOM 4756 N N . SER A 1 589 ? 40.193 28.469 -22.414 1.00 35.94 589 SER A N 1
ATOM 4757 C CA . SER A 1 589 ? 40.259 27.709 -23.669 1.00 35.94 589 SER A CA 1
ATOM 4758 C C . SER A 1 589 ? 40.450 28.631 -24.883 1.00 35.94 589 SER A C 1
ATOM 4760 O O . SER A 1 589 ? 40.032 29.785 -24.905 1.00 35.94 589 SER A O 1
ATOM 4762 N N . LEU A 1 590 ? 41.213 28.123 -25.851 1.00 39.81 590 LEU A N 1
ATOM 4763 C CA . LEU A 1 590 ? 41.910 28.843 -26.923 1.00 39.81 590 LEU A CA 1
ATOM 4764 C C . LEU A 1 590 ? 41.038 29.799 -27.768 1.00 39.81 590 LEU A C 1
ATOM 4766 O O . LEU A 1 590 ? 40.031 29.393 -28.331 1.00 39.81 590 LEU A O 1
ATOM 4770 N N . PHE A 1 591 ? 41.531 31.038 -27.919 1.00 40.66 591 PHE A N 1
ATOM 4771 C CA . PHE A 1 591 ? 41.311 32.011 -29.006 1.00 40.66 591 PHE A CA 1
ATOM 4772 C C . PHE A 1 591 ? 39.985 31.922 -29.790 1.00 40.66 591 PHE A C 1
ATOM 4774 O O . PHE A 1 591 ? 39.936 31.360 -30.883 1.00 40.66 591 PHE A O 1
ATOM 4781 N N . ASN A 1 592 ? 38.941 32.601 -29.306 1.00 34.06 592 ASN A N 1
ATOM 4782 C CA . ASN A 1 592 ? 37.736 32.858 -30.097 1.00 34.06 592 ASN A CA 1
ATOM 4783 C C . ASN A 1 592 ? 37.915 34.137 -30.934 1.00 34.06 592 ASN A C 1
ATOM 4785 O O . ASN A 1 592 ? 37.837 35.251 -30.418 1.00 34.06 592 ASN A O 1
ATOM 4789 N N . VAL A 1 593 ? 38.160 33.990 -32.239 1.00 40.59 593 VAL A N 1
ATOM 4790 C CA . VAL A 1 593 ? 38.089 35.106 -33.197 1.00 40.59 593 VAL A CA 1
ATOM 4791 C C . VAL A 1 593 ? 36.638 35.233 -33.654 1.00 40.59 593 VAL A C 1
ATOM 4793 O O . VAL A 1 593 ? 36.212 34.574 -34.598 1.00 40.59 593 VAL A O 1
ATOM 4796 N N . THR A 1 594 ? 35.847 36.064 -32.976 1.00 39.44 594 THR A N 1
ATOM 4797 C CA . THR A 1 594 ? 34.463 36.335 -33.386 1.00 39.44 594 THR A CA 1
ATOM 4798 C C . THR A 1 594 ? 34.418 37.469 -34.407 1.00 39.44 594 THR A C 1
ATOM 4800 O O . THR A 1 594 ? 34.707 38.623 -34.085 1.00 39.44 594 THR A O 1
ATOM 4803 N N . VAL A 1 595 ? 34.016 37.152 -35.639 1.00 44.06 595 VAL A N 1
ATOM 4804 C CA . VAL A 1 595 ? 33.649 38.140 -36.661 1.00 44.06 595 VAL A CA 1
ATOM 4805 C C . VAL A 1 595 ? 32.246 38.668 -36.347 1.00 44.06 595 VAL A C 1
ATOM 4807 O O . VAL A 1 595 ? 31.240 37.992 -36.555 1.00 44.06 595 VAL A O 1
ATOM 4810 N N . VAL A 1 596 ? 32.177 39.882 -35.806 1.00 41.94 596 VAL A N 1
ATOM 4811 C CA . VAL A 1 596 ? 30.925 40.556 -35.441 1.00 41.94 596 VAL A CA 1
ATOM 4812 C C . VAL A 1 596 ? 30.274 41.131 -36.701 1.00 41.94 596 VAL A C 1
ATOM 4814 O O . VAL A 1 596 ? 30.676 42.191 -37.163 1.00 41.94 596 VAL A O 1
ATOM 4817 N N . ASN A 1 597 ? 29.309 40.394 -37.264 1.00 39.47 597 ASN A N 1
ATOM 4818 C CA . ASN A 1 597 ? 28.138 40.849 -38.048 1.00 39.47 597 ASN A CA 1
ATOM 4819 C C . ASN A 1 597 ? 27.771 39.875 -39.180 1.00 39.47 597 ASN A C 1
ATOM 4821 O O . ASN A 1 597 ? 27.805 40.228 -40.356 1.00 39.47 597 ASN A O 1
ATOM 4825 N N . ARG A 1 598 ? 27.387 38.646 -38.825 1.00 41.62 598 ARG A N 1
ATOM 4826 C CA . ARG A 1 598 ? 26.316 37.873 -39.484 1.00 41.62 598 ARG A CA 1
ATOM 4827 C C . ARG A 1 598 ? 26.176 36.544 -38.749 1.00 41.62 598 ARG A C 1
ATOM 4829 O O . ARG A 1 598 ? 27.024 35.670 -38.875 1.00 41.62 598 ARG A O 1
ATOM 4836 N N . GLY A 1 599 ? 25.123 36.421 -37.946 1.00 39.59 599 GLY A N 1
ATOM 4837 C CA . GLY A 1 599 ? 24.777 35.184 -37.249 1.00 39.59 599 GLY A CA 1
ATOM 4838 C C . GLY A 1 599 ? 24.259 34.121 -38.215 1.00 39.59 599 GLY A C 1
ATOM 4839 O O . GLY A 1 599 ? 23.053 33.926 -38.310 1.00 39.59 599 GLY A O 1
ATOM 4840 N N . SER A 1 600 ? 25.159 33.458 -38.938 1.00 41.50 600 SER A N 1
ATOM 4841 C CA . SER A 1 600 ? 24.878 32.191 -39.618 1.00 41.50 600 SER A CA 1
ATOM 4842 C C . SER A 1 600 ? 26.181 31.525 -40.054 1.00 41.50 600 SER A C 1
ATOM 4844 O O . SER A 1 600 ? 26.967 32.136 -40.781 1.00 41.50 600 SER A O 1
ATOM 4846 N N . ASP A 1 601 ? 26.365 30.270 -39.656 1.00 42.62 601 ASP A N 1
ATOM 4847 C CA . ASP A 1 601 ? 27.405 29.361 -40.138 1.00 42.62 601 ASP A CA 1
ATOM 4848 C C . ASP A 1 601 ? 27.289 29.181 -41.661 1.00 42.62 601 ASP A C 1
ATOM 4850 O O . ASP A 1 601 ? 26.531 28.345 -42.156 1.00 42.62 601 ASP A O 1
ATOM 4854 N N . LEU A 1 602 ? 27.994 30.015 -42.428 1.00 45.97 602 LEU A N 1
ATOM 4855 C CA . LEU A 1 602 ? 27.936 29.979 -43.885 1.00 45.97 602 LEU A CA 1
ATOM 4856 C C . LEU A 1 602 ? 28.991 29.002 -44.416 1.00 45.97 602 LEU A C 1
ATOM 4858 O O . LEU A 1 602 ? 30.194 29.259 -44.361 1.00 45.97 602 LEU A O 1
ATOM 4862 N N . TRP A 1 603 ? 28.536 27.871 -44.948 1.00 48.53 603 TRP A N 1
ATOM 4863 C CA . TRP A 1 603 ? 29.409 26.870 -45.557 1.00 48.53 603 TRP A CA 1
ATOM 4864 C C . TRP A 1 603 ? 29.943 27.399 -46.900 1.00 48.53 603 TRP A C 1
ATOM 4866 O O . TRP A 1 603 ? 29.208 28.001 -47.683 1.00 48.53 603 TRP A O 1
ATOM 4876 N N . THR A 1 604 ? 31.217 27.142 -47.209 1.00 51.50 604 THR A N 1
ATOM 4877 C CA . THR A 1 604 ? 31.932 27.642 -48.407 1.00 51.50 604 THR A CA 1
ATOM 4878 C C . THR A 1 604 ? 31.204 27.389 -49.737 1.00 51.50 604 THR A C 1
ATOM 4880 O O . THR A 1 604 ? 31.289 28.200 -50.659 1.00 51.50 604 THR A O 1
ATOM 4883 N N . TRP A 1 605 ? 30.429 26.305 -49.829 1.00 49.94 605 TRP A N 1
ATOM 4884 C CA . TRP A 1 605 ? 29.612 25.971 -51.001 1.00 49.94 605 TRP A CA 1
ATOM 4885 C C . TRP A 1 605 ? 28.408 26.896 -51.221 1.00 49.94 605 TRP A C 1
ATOM 4887 O O . TRP A 1 605 ? 28.049 27.154 -52.370 1.00 49.94 605 TRP A O 1
ATOM 4897 N N . GLN A 1 606 ? 27.793 27.413 -50.154 1.00 55.59 606 GLN A N 1
ATOM 4898 C CA . GLN A 1 606 ? 26.710 28.398 -50.269 1.00 55.59 606 GLN A CA 1
ATOM 4899 C C . GLN A 1 606 ? 27.263 29.734 -50.761 1.00 55.59 606 GLN A C 1
ATOM 4901 O O . GLN A 1 606 ? 26.726 30.307 -51.700 1.00 55.59 606 GLN A O 1
ATOM 4906 N N . LEU A 1 607 ? 28.421 30.152 -50.242 1.00 55.88 607 LEU A N 1
ATOM 4907 C CA . LEU A 1 607 ? 29.098 31.369 -50.688 1.00 55.88 607 LEU A CA 1
ATOM 4908 C C . LEU A 1 607 ? 29.479 31.297 -52.180 1.00 55.88 607 LEU A C 1
ATOM 4910 O O . LEU A 1 607 ? 29.252 32.256 -52.911 1.00 55.88 607 LEU A O 1
ATOM 4914 N N . LEU A 1 608 ? 29.973 30.152 -52.670 1.00 54.97 608 LEU A N 1
ATOM 4915 C CA . LEU A 1 608 ? 30.246 29.944 -54.101 1.00 54.97 608 LEU A CA 1
ATOM 4916 C C . LEU A 1 608 ? 28.971 30.051 -54.962 1.00 54.97 608 LEU A C 1
ATOM 4918 O O . LEU A 1 608 ? 28.985 30.693 -56.017 1.00 54.97 608 LEU A O 1
ATOM 4922 N N . ARG A 1 609 ? 27.869 29.426 -54.525 1.00 59.50 609 ARG A N 1
ATOM 4923 C CA . ARG A 1 609 ? 26.570 29.486 -55.217 1.00 59.50 609 ARG A CA 1
ATOM 4924 C C . ARG A 1 609 ? 26.042 30.919 -55.275 1.00 59.50 609 ARG A C 1
ATOM 4926 O O . ARG A 1 609 ? 25.590 31.365 -56.324 1.00 59.50 609 ARG A O 1
ATOM 4933 N N . ASP A 1 610 ? 26.107 31.637 -54.169 1.00 58.84 610 ASP A N 1
ATOM 4934 C CA . ASP A 1 610 ? 25.486 32.951 -54.068 1.00 58.84 610 ASP A CA 1
ATOM 4935 C C . ASP A 1 610 ? 26.317 34.022 -54.798 1.00 58.84 610 ASP A C 1
ATOM 4937 O O . ASP A 1 610 ? 25.756 34.880 -55.481 1.00 58.84 610 ASP A O 1
ATOM 4941 N N . VAL A 1 611 ? 27.652 33.905 -54.785 1.00 57.47 611 VAL A N 1
ATOM 4942 C CA . VAL A 1 611 ? 28.565 34.741 -55.588 1.00 57.47 611 VAL A CA 1
ATOM 4943 C C . VAL A 1 611 ? 28.397 34.492 -57.091 1.00 57.47 611 VAL A C 1
ATOM 4945 O O . VAL A 1 611 ? 28.393 35.443 -57.876 1.00 57.47 611 VAL A O 1
ATOM 4948 N N . SER A 1 612 ? 28.245 33.232 -57.514 1.00 56.28 612 SER A N 1
ATOM 4949 C CA . SER A 1 612 ? 28.022 32.903 -58.931 1.00 56.28 612 SER A CA 1
ATOM 4950 C C . SER A 1 612 ? 26.651 33.379 -59.420 1.00 56.28 612 SER A C 1
ATOM 4952 O O . SER A 1 612 ? 26.572 33.991 -60.485 1.00 56.28 612 SER A O 1
ATOM 4954 N N . ASN A 1 613 ? 25.596 33.201 -58.621 1.00 58.81 613 ASN A N 1
ATOM 4955 C CA . ASN A 1 613 ? 24.258 33.708 -58.932 1.00 58.81 613 ASN A CA 1
ATOM 4956 C C . ASN A 1 613 ? 24.217 35.242 -59.019 1.00 58.81 613 ASN A C 1
ATOM 4958 O O . ASN A 1 613 ? 23.615 35.781 -59.946 1.00 58.81 613 ASN A O 1
ATOM 4962 N N . TRP A 1 614 ? 24.890 35.952 -58.108 1.00 59.09 614 TRP A N 1
ATOM 4963 C CA . TRP A 1 614 ? 24.972 37.415 -58.161 1.00 59.09 614 TRP A CA 1
ATOM 4964 C C . TRP A 1 614 ? 25.752 37.917 -59.382 1.00 59.09 614 TRP A C 1
ATOM 4966 O O . TRP A 1 614 ? 25.296 38.829 -60.070 1.00 59.09 614 TRP A O 1
ATOM 4976 N N . GLY A 1 615 ? 26.891 37.295 -59.708 1.00 54.84 615 GLY A N 1
ATOM 4977 C CA . GLY A 1 615 ? 27.674 37.654 -60.895 1.00 54.84 615 GLY A CA 1
ATOM 4978 C C . GLY A 1 615 ? 26.888 37.482 -62.199 1.00 54.84 615 GLY A C 1
ATOM 4979 O O . GLY A 1 615 ? 26.938 38.348 -63.070 1.00 54.84 615 GLY A O 1
ATOM 4980 N N . ILE A 1 616 ? 26.101 36.407 -62.305 1.00 54.44 616 ILE A N 1
ATOM 4981 C CA . ILE A 1 616 ? 25.207 36.155 -63.444 1.00 54.44 616 ILE A CA 1
ATOM 4982 C C . ILE A 1 616 ? 24.134 37.252 -63.544 1.00 54.44 616 ILE A C 1
ATOM 4984 O O . ILE A 1 616 ? 23.975 37.856 -64.604 1.00 54.44 616 ILE A O 1
ATOM 4988 N N . LEU A 1 617 ? 23.441 37.567 -62.446 1.00 52.66 617 LEU A N 1
ATOM 4989 C CA . LEU A 1 617 ? 22.383 38.588 -62.422 1.00 52.66 617 LEU A CA 1
ATOM 4990 C C . LEU A 1 617 ? 22.898 40.001 -62.753 1.00 52.66 617 LEU A C 1
ATOM 4992 O O . LEU A 1 617 ? 22.213 40.750 -63.454 1.00 52.66 617 LEU A O 1
ATOM 4996 N N . LYS A 1 618 ? 24.126 40.343 -62.333 1.00 54.09 618 LYS A N 1
ATOM 4997 C CA . LYS A 1 618 ? 24.775 41.627 -62.654 1.00 54.09 618 LYS A CA 1
ATOM 4998 C C . LYS A 1 618 ? 25.158 41.736 -64.136 1.00 54.09 618 LYS A C 1
ATOM 5000 O O . LYS A 1 618 ? 24.949 42.781 -64.743 1.00 54.09 618 LYS A O 1
ATOM 5005 N N . VAL A 1 619 ? 25.665 40.661 -64.751 1.00 51.16 619 VAL A N 1
ATOM 5006 C CA . VAL A 1 619 ? 26.025 40.633 -66.188 1.00 51.16 619 VAL A CA 1
ATOM 5007 C C . VAL A 1 619 ? 24.794 40.742 -67.091 1.00 51.16 619 VAL A C 1
ATOM 5009 O O . VAL A 1 619 ? 24.857 41.384 -68.138 1.00 51.16 619 VAL A O 1
ATOM 5012 N N . PHE A 1 620 ? 23.663 40.164 -66.679 1.00 49.41 620 PHE A N 1
ATOM 5013 C CA . PHE A 1 620 ? 22.392 40.290 -67.399 1.00 49.41 620 PHE A CA 1
ATOM 5014 C C . PHE A 1 620 ? 21.635 41.597 -67.099 1.00 49.41 620 PHE A C 1
ATOM 5016 O O . PHE A 1 620 ? 20.517 41.770 -67.583 1.00 49.41 620 PHE A O 1
ATOM 5023 N N . GLY A 1 621 ? 22.232 42.523 -66.336 1.00 49.69 621 GLY A N 1
ATOM 5024 C CA . GLY A 1 621 ? 21.654 43.836 -66.033 1.00 49.69 621 GLY A CA 1
ATOM 5025 C C . GLY A 1 621 ? 20.373 43.775 -65.197 1.00 49.69 621 GLY A C 1
ATOM 5026 O O . GLY A 1 621 ? 19.548 44.679 -65.282 1.00 49.69 621 GLY A O 1
ATOM 5027 N N . GLN A 1 622 ? 20.167 42.694 -64.435 1.00 50.03 622 GLN A N 1
ATOM 5028 C CA . GLN A 1 622 ? 18.938 42.462 -63.669 1.00 50.03 622 GLN A CA 1
ATOM 5029 C C . GLN A 1 622 ? 19.016 42.933 -62.209 1.00 50.03 622 GLN A C 1
ATOM 5031 O O . GLN A 1 622 ? 17.993 42.923 -61.527 1.00 50.03 622 GLN A O 1
ATOM 5036 N N . THR A 1 623 ? 20.186 43.361 -61.717 1.00 50.59 623 THR A N 1
ATOM 5037 C CA . THR A 1 623 ? 20.363 43.870 -60.344 1.00 50.59 623 THR A CA 1
ATOM 5038 C C . THR A 1 623 ? 21.468 44.933 -60.264 1.00 50.59 623 THR A C 1
ATOM 5040 O O . THR A 1 623 ? 22.614 44.628 -60.598 1.00 50.59 623 THR A O 1
ATOM 5043 N N . ASP A 1 624 ? 21.147 46.125 -59.745 1.00 46.91 624 ASP A N 1
ATOM 5044 C CA . ASP A 1 624 ? 22.107 47.216 -59.464 1.00 46.91 624 ASP A CA 1
ATOM 5045 C C . ASP A 1 624 ? 22.586 47.244 -57.997 1.00 46.91 624 ASP A C 1
ATOM 5047 O O . ASP A 1 624 ? 23.444 48.045 -57.625 1.00 46.91 624 ASP A O 1
ATOM 5051 N N . GLU A 1 625 ? 22.043 46.376 -57.139 1.00 48.34 625 GLU A N 1
ATOM 5052 C CA . GLU A 1 625 ? 22.381 46.368 -55.715 1.00 48.34 625 GLU A CA 1
ATOM 5053 C C . GLU A 1 625 ? 23.695 45.614 -55.427 1.00 48.34 625 GLU A C 1
ATOM 5055 O O . GLU A 1 625 ? 23.940 44.528 -55.982 1.00 48.34 625 GLU A O 1
ATOM 5060 N N . PRO A 1 626 ? 24.557 46.150 -54.534 1.00 52.44 626 PRO A N 1
ATOM 5061 C CA . PRO A 1 626 ? 25.734 45.430 -54.070 1.00 52.44 626 PRO A CA 1
ATOM 5062 C C . PRO A 1 626 ? 25.295 44.122 -53.409 1.00 52.44 626 PRO A C 1
ATOM 5064 O O . PRO A 1 626 ? 24.291 44.080 -52.699 1.00 52.44 626 PRO A O 1
ATOM 5067 N N . TYR A 1 627 ? 26.044 43.042 -53.650 1.00 51.62 627 TYR A N 1
ATOM 5068 C CA . TYR A 1 627 ? 25.779 41.739 -53.042 1.00 51.62 627 TYR A CA 1
ATOM 5069 C C . TYR A 1 627 ? 25.547 41.915 -51.535 1.00 51.62 627 TYR A C 1
ATOM 5071 O O . TYR A 1 627 ? 26.458 42.367 -50.835 1.00 51.62 627 TYR A O 1
ATOM 5079 N N . ASN A 1 628 ? 24.338 41.585 -51.058 1.00 49.34 628 ASN A N 1
ATOM 5080 C CA . ASN A 1 628 ? 23.855 41.764 -49.679 1.00 49.34 628 ASN A CA 1
ATOM 5081 C C . ASN A 1 628 ? 24.599 40.847 -48.685 1.00 49.34 628 ASN A C 1
ATOM 5083 O O . ASN A 1 628 ? 24.015 40.034 -47.976 1.00 49.34 628 ASN A O 1
ATOM 5087 N N . GLY A 1 629 ? 25.918 40.988 -48.627 1.00 52.50 629 GLY A N 1
ATOM 5088 C CA . GLY A 1 629 ? 26.872 40.044 -48.057 1.00 52.50 629 GLY A CA 1
ATOM 5089 C C . GLY A 1 629 ? 28.318 40.550 -48.071 1.00 52.50 629 GLY A C 1
ATOM 5090 O O . GLY A 1 629 ? 29.092 40.150 -47.208 1.00 52.50 629 GLY A O 1
ATOM 5091 N N . ALA A 1 630 ? 28.682 41.459 -48.984 1.00 46.84 630 ALA A N 1
ATOM 5092 C CA . ALA A 1 630 ? 30.017 42.051 -49.046 1.00 46.84 630 ALA A CA 1
ATOM 5093 C C . ALA A 1 630 ? 30.034 43.422 -48.349 1.00 46.84 630 ALA A C 1
ATOM 5095 O O . ALA A 1 630 ? 29.359 44.353 -48.775 1.00 46.84 630 ALA A O 1
ATOM 5096 N N . VAL A 1 631 ? 30.844 43.572 -47.297 1.00 48.50 631 VAL A N 1
ATOM 5097 C CA . VAL A 1 631 ? 31.087 44.861 -46.603 1.00 48.50 631 VAL A CA 1
ATOM 5098 C C . VAL A 1 631 ? 32.197 45.657 -47.316 1.00 48.50 631 VAL A C 1
ATOM 5100 O O . VAL A 1 631 ? 32.945 46.424 -46.719 1.00 48.50 631 VAL A O 1
ATOM 5103 N N . SER A 1 632 ? 32.335 45.464 -48.626 1.00 47.94 632 SER A N 1
ATOM 5104 C CA . SER A 1 632 ? 33.287 46.195 -49.449 1.00 47.94 632 SER A CA 1
ATOM 5105 C C . SER A 1 632 ? 32.505 47.083 -50.401 1.00 47.94 632 SER A C 1
ATOM 5107 O O . SER A 1 632 ? 31.956 46.611 -51.391 1.00 47.94 632 SER A O 1
ATOM 5109 N N . GLY A 1 633 ? 32.453 48.383 -50.105 1.00 48.31 633 GLY A N 1
ATOM 5110 C CA . GLY A 1 633 ? 31.851 49.400 -50.978 1.00 48.31 633 GLY A CA 1
ATOM 5111 C C . GLY A 1 633 ? 32.608 49.632 -52.295 1.00 48.31 633 GLY A C 1
ATOM 5112 O O . GLY A 1 633 ? 32.334 50.610 -52.979 1.00 48.31 633 GLY A O 1
ATOM 5113 N N . ASN A 1 634 ? 33.565 48.763 -52.644 1.00 53.22 634 ASN A N 1
ATOM 5114 C CA . ASN A 1 634 ? 34.368 48.850 -53.857 1.00 53.22 634 ASN A CA 1
ATOM 5115 C C . ASN A 1 634 ? 34.013 47.700 -54.814 1.00 53.22 634 ASN A C 1
ATOM 5117 O O . ASN A 1 634 ? 34.427 46.556 -54.607 1.00 53.22 634 ASN A O 1
ATOM 5121 N N . ASP A 1 635 ? 33.342 48.035 -55.922 1.00 57.75 635 ASP A N 1
ATOM 5122 C CA . ASP A 1 635 ? 32.976 47.133 -57.035 1.00 57.75 635 ASP A CA 1
ATOM 5123 C C . ASP A 1 635 ? 34.153 46.310 -57.600 1.00 57.75 635 ASP A C 1
ATOM 5125 O O . ASP A 1 635 ? 33.975 45.244 -58.201 1.00 57.75 635 ASP A O 1
ATOM 5129 N N . VAL A 1 636 ? 35.377 46.791 -57.381 1.00 60.41 636 VAL A N 1
ATOM 5130 C CA . VAL A 1 636 ? 36.622 46.164 -57.826 1.00 60.41 636 VAL A CA 1
ATOM 5131 C C . VAL A 1 636 ? 36.807 44.778 -57.194 1.00 60.41 636 VAL A C 1
ATOM 5133 O O . VAL A 1 636 ? 37.086 43.818 -57.910 1.00 60.41 636 VAL A O 1
ATOM 5136 N N . TYR A 1 637 ? 36.586 44.625 -55.883 1.00 62.94 637 TYR A N 1
ATOM 5137 C CA . TYR A 1 637 ? 36.827 43.351 -55.189 1.00 62.94 637 TYR A CA 1
ATOM 5138 C C . TYR A 1 637 ? 35.801 42.272 -55.557 1.00 62.94 637 TYR A C 1
ATOM 5140 O O . TYR A 1 637 ? 36.175 41.117 -55.754 1.00 62.94 637 TYR A O 1
ATOM 5148 N N . GLY A 1 638 ? 34.528 42.642 -55.740 1.00 62.38 638 GLY A N 1
ATOM 5149 C CA . GLY A 1 638 ? 33.494 41.716 -56.220 1.00 62.38 638 GLY A CA 1
ATOM 5150 C C . GLY A 1 638 ? 33.783 41.196 -57.633 1.00 62.38 638 GLY A C 1
ATOM 5151 O O . GLY A 1 638 ? 33.619 40.008 -57.909 1.00 62.38 638 GLY A O 1
ATOM 5152 N N . THR A 1 639 ? 34.308 42.063 -58.505 1.00 68.88 639 THR A N 1
ATOM 5153 C CA . THR A 1 639 ? 34.733 41.683 -59.862 1.00 68.88 639 THR A CA 1
ATOM 5154 C C . THR A 1 639 ? 35.926 40.718 -59.832 1.00 68.88 639 THR A C 1
ATOM 5156 O O . THR A 1 639 ? 35.946 39.737 -60.577 1.00 68.88 639 THR A O 1
ATOM 5159 N N . PHE A 1 640 ? 36.893 40.933 -58.930 1.00 71.62 640 PHE A N 1
ATOM 5160 C CA . PHE A 1 640 ? 38.014 40.006 -58.729 1.00 71.62 640 PHE A CA 1
ATOM 5161 C C . PHE A 1 640 ? 37.564 38.633 -58.229 1.00 71.62 640 PHE A C 1
ATOM 5163 O O . PHE A 1 640 ? 38.037 37.622 -58.743 1.00 71.62 640 PHE A O 1
ATOM 5170 N N . VAL A 1 641 ? 36.632 38.575 -57.276 1.00 68.50 641 VAL A N 1
ATOM 5171 C CA . VAL A 1 641 ? 36.088 37.304 -56.771 1.00 68.50 641 VAL A CA 1
ATOM 5172 C C . VAL A 1 641 ? 35.368 36.533 -57.885 1.00 68.50 641 VAL A C 1
ATOM 5174 O O . VAL A 1 641 ? 35.547 35.322 -57.997 1.00 68.50 641 VAL A O 1
ATOM 5177 N N . TYR A 1 642 ? 34.621 37.219 -58.754 1.00 70.69 642 TYR A N 1
ATOM 5178 C CA . TYR A 1 642 ? 33.972 36.599 -59.913 1.00 70.69 642 TYR A CA 1
ATOM 5179 C C . TYR A 1 642 ? 34.981 36.028 -60.924 1.00 70.69 642 TYR A C 1
ATOM 5181 O O . TYR A 1 642 ? 34.846 34.883 -61.358 1.00 70.69 642 TYR A O 1
ATOM 5189 N N . LEU A 1 643 ? 36.037 36.779 -61.254 1.00 76.81 643 LEU A N 1
ATOM 5190 C CA . LEU A 1 643 ? 37.121 36.284 -62.113 1.00 76.81 643 LEU A CA 1
ATOM 5191 C C . LEU A 1 643 ? 37.828 35.069 -61.502 1.00 76.81 643 LEU A C 1
ATOM 5193 O O . LEU A 1 643 ? 38.121 34.101 -62.205 1.00 76.81 643 LEU A O 1
ATOM 5197 N N . LEU A 1 644 ? 38.063 35.097 -60.189 1.00 76.44 644 LEU A N 1
ATOM 5198 C CA . LEU A 1 644 ? 38.684 33.999 -59.455 1.00 76.44 644 LEU A CA 1
ATOM 5199 C C . LEU A 1 644 ? 37.772 32.760 -59.449 1.00 76.44 644 LEU A C 1
ATOM 5201 O O . LEU A 1 644 ? 38.262 31.648 -59.629 1.00 76.44 644 LEU A O 1
ATOM 5205 N N . ALA A 1 645 ? 36.451 32.936 -59.342 1.00 73.12 645 ALA A N 1
ATOM 5206 C CA . ALA A 1 645 ? 35.472 31.853 -59.445 1.00 73.12 645 ALA A CA 1
ATOM 5207 C C . ALA A 1 645 ? 35.443 31.220 -60.847 1.00 73.12 645 ALA A C 1
ATOM 5209 O O . ALA A 1 645 ? 35.463 29.994 -60.955 1.00 73.12 645 ALA A O 1
ATOM 5210 N N . ILE A 1 646 ? 35.472 32.022 -61.919 1.00 77.50 646 ILE A N 1
ATOM 5211 C CA . ILE A 1 646 ? 35.584 31.504 -63.295 1.00 77.50 646 ILE A CA 1
ATOM 5212 C C . ILE A 1 646 ? 36.882 30.711 -63.460 1.00 77.50 646 ILE A C 1
ATOM 5214 O O . ILE A 1 646 ? 36.857 29.591 -63.972 1.00 77.50 646 ILE A O 1
ATOM 5218 N N . ALA A 1 647 ? 38.009 31.261 -62.999 1.00 80.50 647 ALA A N 1
ATOM 5219 C CA . ALA A 1 647 ? 39.300 30.584 -63.063 1.00 80.50 647 ALA A CA 1
ATOM 5220 C C . ALA A 1 647 ? 39.287 29.267 -62.271 1.00 80.50 647 ALA A C 1
ATOM 5222 O O . ALA A 1 647 ? 39.768 28.248 -62.761 1.00 80.50 647 ALA A O 1
ATOM 5223 N N . PHE A 1 648 ? 38.683 29.252 -61.082 1.00 81.44 648 PHE A N 1
ATOM 5224 C CA . PHE A 1 648 ? 38.537 28.054 -60.263 1.00 81.44 648 PHE A CA 1
ATOM 5225 C C . PHE A 1 648 ? 37.669 26.987 -60.938 1.00 81.44 648 PHE A C 1
ATOM 5227 O O . PHE A 1 648 ? 38.065 25.822 -60.985 1.00 81.44 648 PHE A O 1
ATOM 5234 N N . VAL A 1 649 ? 36.512 27.355 -61.500 1.00 78.88 649 VAL A N 1
ATOM 5235 C CA . VAL A 1 649 ? 35.644 26.422 -62.242 1.00 78.88 649 VAL A CA 1
ATOM 5236 C C . VAL A 1 649 ? 36.367 25.882 -63.473 1.00 78.88 649 VAL A C 1
ATOM 5238 O O . VAL A 1 649 ? 36.299 24.685 -63.742 1.00 78.88 649 VAL A O 1
ATOM 5241 N N . PHE A 1 650 ? 37.120 26.723 -64.181 1.00 81.69 650 PHE A N 1
ATOM 5242 C CA . PHE A 1 650 ? 37.929 26.307 -65.323 1.00 81.69 650 PHE A CA 1
ATOM 5243 C C . PHE A 1 650 ? 39.027 25.313 -64.910 1.00 81.69 650 PHE A C 1
ATOM 5245 O O . PHE A 1 650 ? 39.150 24.238 -65.494 1.00 81.69 650 PHE A O 1
ATOM 5252 N N . ILE A 1 651 ? 39.790 25.617 -63.857 1.00 81.00 651 ILE A N 1
ATOM 5253 C CA . ILE A 1 651 ? 40.856 24.739 -63.352 1.00 81.00 651 ILE A CA 1
ATOM 5254 C C . ILE A 1 651 ? 40.273 23.422 -62.816 1.00 81.00 651 ILE A C 1
ATOM 5256 O O . ILE A 1 651 ? 40.783 22.349 -63.128 1.00 81.00 651 ILE A O 1
ATOM 5260 N N . SER A 1 652 ? 39.185 23.471 -62.050 1.00 76.44 652 SER A N 1
ATOM 5261 C CA . SER A 1 652 ? 38.552 22.273 -61.484 1.00 76.44 652 SER A CA 1
ATOM 5262 C C . SER A 1 652 ? 37.855 21.405 -62.533 1.00 76.44 652 SER A C 1
ATOM 5264 O O . SER A 1 652 ? 38.007 20.186 -62.513 1.00 76.44 652 SER A O 1
ATOM 5266 N N . SER A 1 653 ? 37.137 22.002 -63.481 1.00 77.50 653 SER A N 1
ATOM 5267 C CA . SER A 1 653 ? 36.313 21.250 -64.436 1.00 77.50 653 SER A CA 1
ATOM 5268 C C . SER A 1 653 ? 37.071 20.833 -65.689 1.00 77.50 653 SER A C 1
ATOM 5270 O O . SER A 1 653 ? 36.769 19.789 -66.252 1.00 77.50 653 SER A O 1
ATOM 5272 N N . ILE A 1 654 ? 38.043 21.625 -66.150 1.00 78.25 654 ILE A N 1
ATOM 5273 C CA . ILE A 1 654 ? 38.780 21.332 -67.386 1.00 78.25 654 ILE A CA 1
ATOM 5274 C C . ILE A 1 654 ? 40.147 20.757 -67.062 1.00 78.25 654 ILE A C 1
ATOM 5276 O O . ILE A 1 654 ? 40.501 19.727 -67.617 1.00 78.25 654 ILE A O 1
ATOM 5280 N N . LEU A 1 655 ? 40.931 21.367 -66.173 1.00 74.12 655 LEU A N 1
ATOM 5281 C CA . LEU A 1 655 ? 42.274 20.850 -65.904 1.00 74.12 655 LEU A CA 1
ATOM 5282 C C . LEU A 1 655 ? 42.209 19.594 -65.038 1.00 74.12 655 LEU A C 1
ATOM 5284 O O . LEU A 1 655 ? 42.724 18.555 -65.435 1.00 74.12 655 LEU A O 1
ATOM 5288 N N . LEU A 1 656 ? 41.546 19.658 -63.886 1.00 74.44 656 LEU A N 1
ATOM 5289 C CA . LEU A 1 656 ? 41.542 18.552 -62.934 1.00 74.44 656 LEU A CA 1
ATOM 5290 C C . LEU A 1 656 ? 40.765 17.339 -63.469 1.00 74.44 656 LEU A C 1
ATOM 5292 O O . LEU A 1 656 ? 41.305 16.238 -63.450 1.00 74.44 656 LEU A O 1
ATOM 5296 N N . VAL A 1 657 ? 39.566 17.502 -64.036 1.00 74.69 657 VAL A N 1
ATOM 5297 C CA . VAL A 1 657 ? 38.845 16.358 -64.636 1.00 74.69 657 VAL A CA 1
ATOM 5298 C C . VAL A 1 657 ? 39.622 15.750 -65.807 1.00 74.69 657 VAL A C 1
ATOM 5300 O O . VAL A 1 657 ? 39.700 14.528 -65.901 1.00 74.69 657 VAL A O 1
ATOM 5303 N N . ASN A 1 658 ? 40.259 16.551 -66.667 1.00 79.38 658 ASN A N 1
ATOM 5304 C CA . ASN A 1 658 ? 41.053 15.990 -67.763 1.00 79.38 658 ASN A CA 1
ATOM 5305 C C . ASN A 1 658 ? 42.345 15.329 -67.277 1.00 79.38 658 ASN A C 1
ATOM 5307 O O . ASN A 1 658 ? 42.746 14.326 -67.856 1.00 79.38 658 ASN A O 1
ATOM 5311 N N . VAL A 1 659 ? 42.976 15.834 -66.211 1.00 76.75 659 VAL A N 1
ATOM 5312 C CA . VAL A 1 659 ? 44.105 15.158 -65.553 1.00 76.75 659 VAL A CA 1
ATOM 5313 C C . VAL A 1 659 ? 43.644 13.839 -64.940 1.00 76.75 659 VAL A C 1
ATOM 5315 O O . VAL A 1 659 ? 44.320 12.835 -65.118 1.00 76.75 659 VAL A O 1
ATOM 5318 N N . LEU A 1 660 ? 42.472 13.800 -64.304 1.00 75.75 660 LEU A N 1
ATOM 5319 C CA . LEU A 1 660 ? 41.887 12.567 -63.785 1.00 75.75 660 LEU A CA 1
ATOM 5320 C C . LEU A 1 660 ? 41.639 11.562 -64.920 1.00 75.75 660 LEU A C 1
ATOM 5322 O O . LEU A 1 660 ? 42.067 10.418 -64.822 1.00 75.75 660 LEU A O 1
ATOM 5326 N N . ILE A 1 661 ? 41.024 11.997 -66.025 1.00 76.88 661 ILE A N 1
ATOM 5327 C CA . ILE A 1 661 ? 40.810 11.167 -67.221 1.00 76.88 661 ILE A CA 1
ATOM 5328 C C . ILE A 1 661 ? 42.148 10.695 -67.811 1.00 76.88 661 ILE A C 1
ATOM 5330 O O . ILE A 1 661 ? 42.260 9.536 -68.196 1.00 76.88 661 ILE A O 1
ATOM 5334 N N . ALA A 1 662 ? 43.166 11.557 -67.862 1.00 75.94 662 ALA A N 1
ATOM 5335 C CA . ALA A 1 662 ? 44.497 11.214 -68.356 1.00 75.94 662 ALA A CA 1
ATOM 5336 C C . ALA A 1 662 ? 45.235 10.236 -67.434 1.00 75.94 662 ALA A C 1
ATOM 5338 O O . ALA A 1 662 ? 45.980 9.403 -67.925 1.00 75.94 662 ALA A O 1
ATOM 5339 N N . MET A 1 663 ? 45.013 10.308 -66.120 1.00 70.44 663 MET A N 1
ATOM 5340 C CA . MET A 1 663 ? 45.529 9.342 -65.147 1.00 70.44 663 MET A CA 1
ATOM 5341 C C . MET A 1 663 ? 44.771 8.008 -65.185 1.00 70.44 663 MET A C 1
ATOM 5343 O O . MET A 1 663 ? 45.319 6.986 -64.776 1.00 70.44 663 MET A O 1
ATOM 5347 N N . PHE A 1 664 ? 43.517 8.011 -65.653 1.00 67.94 664 PHE A N 1
ATOM 5348 C CA . PHE A 1 664 ? 42.723 6.802 -65.878 1.00 67.94 664 PHE A CA 1
ATOM 5349 C C . PHE A 1 664 ? 43.012 6.106 -67.221 1.00 67.94 664 PHE A C 1
ATOM 5351 O O . PHE A 1 664 ? 42.567 4.974 -67.419 1.00 67.94 664 PHE A O 1
ATOM 5358 N N . LYS A 1 665 ? 43.720 6.769 -68.139 1.00 63.09 665 LYS A N 1
ATOM 5359 C CA . LYS A 1 665 ? 44.087 6.254 -69.462 1.00 63.09 665 LYS A CA 1
ATOM 5360 C C . LYS A 1 665 ? 45.494 5.673 -69.442 1.00 63.09 665 LYS A C 1
ATOM 5362 O O . LYS A 1 665 ? 45.686 4.641 -70.124 1.00 63.09 665 LYS A O 1
#

Organism: NCBI:txid433720

Sequence (665 aa):
MIKLVGTTLQTDAVETDVPCIGFCNWKRISATNHGKPNNNQRPIQHDQINITSIDDCELESNHTHFVLFDHEIDNVENIQLKRGEIERQLSKTLLENKTINDDNHSKSVFRNTVPIVTLLLGGNFTTLNVICEGLKNETPVVAVLGAGHLADIVATLCLDLRTYDELIQIQRNDHSNLKDKLEERQKKDVQECKNRLQRLWLLEGENTDQINGKIDEYVKILIDMNTLIAVYDGVKCIDNLEDVVADVMWNEISYQRKNRKALNDGYDPKAEELKWCLIWNKEARGELEIWINSGDENMALTETKRRWISKLGQSALFEALCRNKVSFVSLLMDNGASIEAFEIHDMQIICKKTLVKKYRIGKNRMKQEGVVWNHNPKHHWKTTTDTLFHENKTETLYLWFLFMNRPDMAKCLCSTIPNQTMATLLAATIYFKAAENDNENKRTLIDIGKQFDGHSKNLIDECFVQDKSLAINVLECKAPALFHCMPLDVARRTDCRGFLASDTVQAFVVQKWIFMALDLILWSFRLLHLFTAYEILGPKLVMIYKMMKDAVLIFAFFILILLFAFSVTCWSLLTTNNQVNWTYAEDGSLFNVTVVNRGSDLWTWQLLRDVSNWGILKVFGQTDEPYNGAVSGNDVYGTFVYLLAIAFVFISSILLVNVLIAMFK

Radius of gyration: 44.63 Å; chains: 1; bounding box: 99×85×119 Å

InterPro domains:
  IPR041491 TRPM, SLOG domain [PF18139] (3-167)
  IPR050927 Transient receptor potential cation channel M [PTHR13800] (2-513)
  IPR057366 TRPM-like domain [PF25508] (374-501)